Protein 2MJK (pdb70)

Radius of gyration: 8.56 Å; Cα contacts (8 Å, |Δi|>4): 87; chains: 1; bounding box: 22×22×17 Å

Foldseek 3Di:
DEAQAADPQKADDCDEDPQFDQHHYPNYDRGITGGVPDDDD

Solvent-accessible surface area: 3118 Å² total; per-residue (Å²): 95,96,8,155,153,29,26,205,112,14,130,44,38,90,80,4,69,184,87,19,49,83,0,51,3,151,55,38,187,80,74,0,1,0,58,62,84,44,160,90,210

Organism: Gallus gallus (NCBI:txid9031)

Secondary structure (DSSP, 8-state):
-EESS--TTSEEESS--TTSEEEEETTSSSEEEE-TTS---

InterPro domains:
  IPR012573 Meleagrin/Cygnin [PF08189] (4-40)

Nearest PDB structures (foldseek):
  2mjk-assembly1_A  TM=9.715E-01  e=3.998E-07  Gallus gallus
  7t9r-assembly1_A  TM=6.074E-01  e=3.167E+00  Crocodylus porosus
  5ki9-assembly1_A-2  TM=6.358E-01  e=8.924E+00  Homo sapiens
  2mjk-assembly1_A  TM=9.683E-01  e=4.376E-07  Gallus gallus
  2mjk-assembly1_A  TM=9.612E-01  e=7.553E-08  Gallus gallus

Structure (mmCIF, N/CA/C/O backbone):
data_2MJK
#
_entry.id   2MJK
#
loop_
_atom_site.group_PDB
_atom_site.id
_atom_site.type_symbol
_atom_site.label_atom_id
_atom_site.label_alt_id
_atom_site.label_comp_id
_atom_site.label_asym_id
_atom_site.label_entity_id
_atom_site.label_seq_id
_atom_site.pdbx_PDB_ins_code
_atom_site.Cartn_x
_atom_site.Cartn_y
_atom_site.Cartn_z
_atom_site.occupancy
_atom_site.B_iso_or_equiv
_atom_site.auth_seq_id
_atom_site.auth_comp_id
_atom_site.auth_asym_id
_atom_site.auth_atom_id
_atom_site.pdbx_PDB_model_num
ATOM 1 N N . LEU A 1 1 ? 3.350 1.740 9.192 1.00 0.00 1 LEU A N 1
ATOM 2 C CA . LEU A 1 1 ? 3.272 1.316 7.776 1.00 0.00 1 LEU A CA 1
ATOM 3 C C . LEU A 1 1 ? 2.646 2.426 6.928 1.00 0.00 1 LEU A C 1
ATOM 4 O O . LEU A 1 1 ? 1.754 2.183 6.109 1.00 0.00 1 LEU A O 1
ATOM 22 N N . VAL A 1 2 ? 3.111 3.651 7.145 1.00 0.00 2 VAL A N 1
ATOM 23 C CA . VAL A 1 2 ? 2.602 4.809 6.426 1.00 0.00 2 VAL A CA 1
ATOM 24 C C . VAL A 1 2 ? 3.446 5.125 5.195 1.00 0.00 2 VAL A C 1
ATOM 25 O O . VAL A 1 2 ? 4.678 5.118 5.250 1.00 0.00 2 VAL A O 1
ATOM 38 N N . LEU A 1 3 ? 2.767 5.414 4.096 1.00 0.00 3 LEU A N 1
ATOM 39 C CA . LEU A 1 3 ? 3.403 5.757 2.839 1.00 0.00 3 LEU A CA 1
ATOM 40 C C . LEU A 1 3 ? 3.042 7.182 2.452 1.00 0.00 3 LEU A C 1
ATOM 41 O O . LEU A 1 3 ? 1.894 7.593 2.604 1.00 0.00 3 LEU A O 1
ATOM 57 N N . LYS A 1 4 ? 3.999 7.924 1.927 1.00 0.00 4 LYS A N 1
ATOM 58 C CA . LYS A 1 4 ? 3.737 9.290 1.497 1.00 0.00 4 LYS A CA 1
ATOM 59 C C . LYS A 1 4 ? 2.644 9.278 0.438 1.00 0.00 4 LYS A C 1
ATOM 60 O O . LYS A 1 4 ? 1.809 10.183 0.358 1.00 0.00 4 LYS A O 1
ATOM 79 N N . TYR A 1 5 ? 2.679 8.236 -0.378 1.00 0.00 5 TYR A N 1
ATOM 80 C CA . TYR A 1 5 ? 1.735 8.051 -1.468 1.00 0.00 5 TYR A CA 1
ATOM 81 C C . TYR A 1 5 ? 1.741 6.591 -1.911 1.00 0.00 5 TYR A C 1
ATOM 82 O O . TYR A 1 5 ? 2.726 5.880 -1.704 1.00 0.00 5 TYR A O 1
ATOM 100 N N . CYS A 1 6 ? 0.646 6.145 -2.504 1.00 0.00 6 CYS A N 1
ATOM 101 C CA . CYS A 1 6 ? 0.529 4.767 -2.959 1.00 0.00 6 CYS A CA 1
ATOM 102 C C . CYS A 1 6 ? 1.408 4.543 -4.192 1.00 0.00 6 CYS A C 1
ATOM 103 O O . CYS A 1 6 ? 1.270 5.245 -5.198 1.00 0.00 6 CYS A O 1
ATOM 110 N N . PRO A 1 7 ? 2.337 3.572 -4.133 1.00 0.00 7 PRO A N 1
ATOM 111 C CA . PRO A 1 7 ? 3.241 3.274 -5.248 1.00 0.00 7 PRO A CA 1
ATOM 112 C C . PRO A 1 7 ? 2.481 2.884 -6.512 1.00 0.00 7 PRO A C 1
ATOM 113 O O . PRO A 1 7 ? 1.528 2.105 -6.457 1.00 0.00 7 PRO A O 1
ATOM 124 N N . LYS A 1 8 ? 2.904 3.435 -7.642 1.00 0.00 8 LYS A N 1
ATOM 125 C CA . LYS A 1 8 ? 2.262 3.162 -8.923 1.00 0.00 8 LYS A CA 1
ATOM 126 C C . LYS A 1 8 ? 2.075 1.666 -9.158 1.00 0.00 8 LYS A C 1
ATOM 127 O O . LYS A 1 8 ? 1.115 1.249 -9.805 1.00 0.00 8 LYS A O 1
ATOM 146 N N . ILE A 1 9 ? 2.997 0.862 -8.647 1.00 0.00 9 ILE A N 1
ATOM 147 C CA . ILE A 1 9 ? 2.922 -0.584 -8.826 1.00 0.00 9 ILE A CA 1
ATOM 148 C C . ILE A 1 9 ? 1.632 -1.142 -8.237 1.00 0.00 9 ILE A C 1
ATOM 149 O O . ILE A 1 9 ? 1.044 -2.075 -8.783 1.00 0.00 9 ILE A O 1
ATOM 165 N N . GLY A 1 10 ? 1.198 -0.572 -7.123 1.00 0.00 10 GLY A N 1
ATOM 166 C CA . GLY A 1 10 ? -0.016 -1.034 -6.485 1.00 0.00 10 GLY A CA 1
ATOM 167 C C . GLY A 1 10 ? -1.228 -0.207 -6.858 1.00 0.00 10 GLY A C 1
ATOM 168 O O . GLY A 1 10 ? -1.247 0.464 -7.894 1.00 0.00 10 GLY A O 1
ATOM 172 N N . TYR A 1 11 ? -2.226 -0.241 -5.995 1.00 0.00 11 TYR A N 1
ATOM 173 C CA . TYR A 1 11 ? -3.456 0.515 -6.177 1.00 0.00 11 TYR A CA 1
ATOM 174 C C . TYR A 1 11 ? -4.087 0.749 -4.815 1.00 0.00 11 TYR A C 1
ATOM 175 O O . TYR A 1 11 ? -3.943 -0.080 -3.925 1.00 0.00 11 TYR A O 1
ATOM 193 N N . CYS A 1 12 ? -4.745 1.880 -4.637 1.00 0.00 12 CYS A N 1
ATOM 194 C CA . CYS A 1 12 ? -5.342 2.213 -3.350 1.00 0.00 12 CYS A CA 1
ATOM 195 C C . CYS A 1 12 ? -6.804 1.781 -3.283 1.00 0.00 12 CYS A C 1
ATOM 196 O O . CYS A 1 12 ? -7.575 1.988 -4.224 1.00 0.00 12 CYS A O 1
ATOM 203 N N . SER A 1 13 ? -7.173 1.158 -2.168 1.00 0.00 13 SER A N 1
ATOM 204 C CA . SER A 1 13 ? -8.527 0.668 -1.955 1.00 0.00 13 SER A CA 1
ATOM 205 C C . SER A 1 13 ? -8.856 0.644 -0.459 1.00 0.00 13 SER A C 1
ATOM 206 O O . SER A 1 13 ? -7.956 0.673 0.382 1.00 0.00 13 SER A O 1
ATOM 214 N N . ASN A 1 14 ? -10.143 0.607 -0.137 1.00 0.00 14 ASN A N 1
ATOM 215 C CA . ASN A 1 14 ? -10.597 0.594 1.251 1.00 0.00 14 ASN A CA 1
ATOM 216 C C . ASN A 1 14 ? -9.965 -0.555 2.027 1.00 0.00 14 ASN A C 1
ATOM 217 O O . ASN A 1 14 ? -9.704 -0.434 3.224 1.00 0.00 14 ASN A O 1
ATOM 228 N N . THR A 1 15 ? -9.706 -1.659 1.348 1.00 0.00 15 THR A N 1
ATOM 229 C CA . THR A 1 15 ? -9.090 -2.813 1.981 1.00 0.00 15 THR A CA 1
ATOM 230 C C . THR A 1 15 ? -8.265 -3.594 0.962 1.00 0.00 15 THR A C 1
ATOM 231 O O . THR A 1 15 ? -8.622 -3.665 -0.217 1.00 0.00 15 THR A O 1
ATOM 242 N N . CYS A 1 16 ? -7.147 -4.147 1.410 1.00 0.00 16 CYS A N 1
ATOM 243 C CA . CYS A 1 16 ? -6.253 -4.893 0.534 1.00 0.00 16 CYS A CA 1
ATOM 244 C C . CYS A 1 16 ? -6.246 -6.376 0.874 1.00 0.00 16 CYS A C 1
ATOM 245 O O . CYS A 1 16 ? -6.337 -6.757 2.041 1.00 0.00 16 CYS A O 1
ATOM 252 N N . SER A 1 17 ? -6.139 -7.209 -0.150 1.00 0.00 17 SER A N 1
ATOM 253 C CA . SER A 1 17 ? -6.117 -8.649 0.034 1.00 0.00 17 SER A CA 1
ATOM 254 C C . SER A 1 17 ? -4.955 -9.036 0.948 1.00 0.00 17 SER A C 1
ATOM 255 O O . SER A 1 17 ? -3.907 -8.394 0.932 1.00 0.00 17 SER A O 1
ATOM 263 N N . LYS A 1 18 ? -5.154 -10.068 1.754 1.00 0.00 18 LYS A N 1
ATOM 264 C CA . LYS A 1 18 ? -4.137 -10.531 2.694 1.00 0.00 18 LYS A CA 1
ATOM 265 C C . LYS A 1 18 ? -2.750 -10.562 2.055 1.00 0.00 18 LYS A C 1
ATOM 266 O O . LYS A 1 18 ? -1.772 -10.106 2.652 1.00 0.00 18 LYS A O 1
ATOM 285 N N . THR A 1 19 ? -2.661 -11.095 0.847 1.00 0.00 19 THR A N 1
ATOM 286 C CA . THR A 1 19 ? -1.384 -11.169 0.152 1.00 0.00 19 THR A CA 1
ATOM 287 C C . THR A 1 19 ? -0.795 -9.773 -0.001 1.00 0.00 19 THR A C 1
ATOM 288 O O . THR A 1 19 ? 0.418 -9.578 0.090 1.00 0.00 19 THR A O 1
ATOM 299 N N . GLN A 1 20 ? -1.670 -8.807 -0.226 1.00 0.00 20 GLN A N 1
ATOM 300 C CA .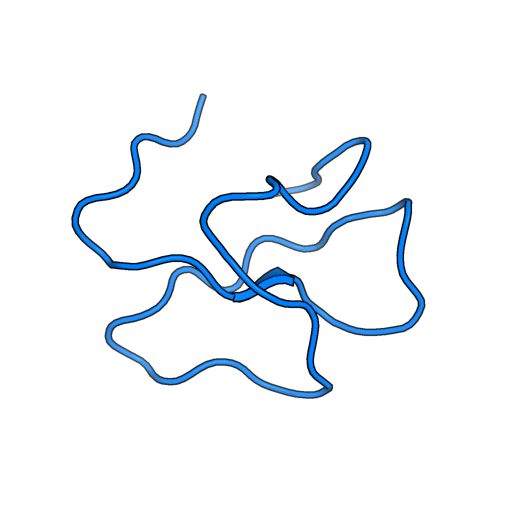 GLN A 1 20 ? -1.265 -7.423 -0.389 1.00 0.00 20 GLN A CA 1
ATOM 301 C C . GLN A 1 20 ? -0.951 -6.785 0.955 1.00 0.00 20 GLN A C 1
ATOM 302 O O . GLN A 1 20 ? -1.672 -6.986 1.938 1.00 0.00 20 GLN A O 1
ATOM 316 N N . ILE A 1 21 ? 0.104 -5.993 0.989 1.00 0.00 21 ILE A N 1
ATOM 317 C CA . ILE A 1 21 ? 0.481 -5.295 2.203 1.00 0.00 21 ILE A CA 1
ATOM 318 C C . ILE A 1 21 ? -0.455 -4.110 2.398 1.00 0.00 21 ILE A C 1
ATOM 319 O O . ILE A 1 21 ? -0.631 -3.305 1.485 1.00 0.00 21 ILE A O 1
ATOM 335 N N . TRP A 1 22 ? -1.058 -4.011 3.574 1.00 0.00 22 TRP A N 1
ATOM 336 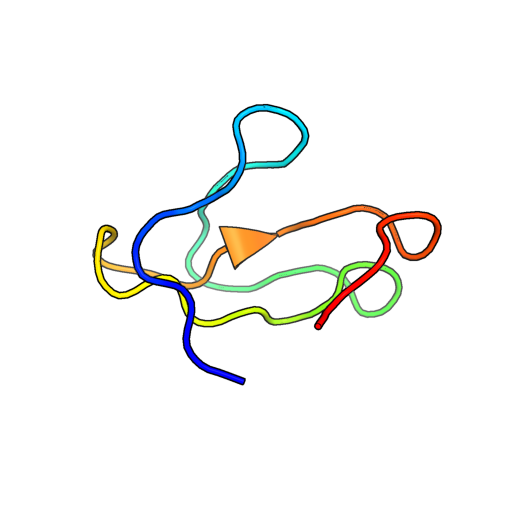C CA . TRP A 1 22 ? -1.979 -2.920 3.873 1.00 0.00 22 TRP A CA 1
ATOM 337 C C . TRP A 1 22 ? -1.215 -1.629 4.119 1.00 0.00 22 TRP A C 1
ATOM 338 O O . TRP A 1 22 ? -1.342 -1.002 5.173 1.00 0.00 22 TRP A O 1
ATOM 359 N N . ALA A 1 23 ? -0.421 -1.236 3.142 1.00 0.00 23 ALA A N 1
ATOM 360 C CA . ALA A 1 23 ? 0.363 -0.026 3.244 1.00 0.00 23 ALA A CA 1
ATOM 361 C C . ALA A 1 23 ? -0.542 1.194 3.264 1.00 0.00 23 ALA A C 1
ATOM 362 O O . ALA A 1 23 ? -1.140 1.553 2.251 1.00 0.00 23 ALA A O 1
ATOM 369 N N . THR A 1 24 ? -0.642 1.845 4.410 1.00 0.00 24 THR A N 1
ATOM 370 C CA . THR A 1 24 ? -1.470 3.027 4.507 1.00 0.00 24 THR A CA 1
ATOM 371 C C . THR A 1 24 ? -0.769 4.181 3.810 1.00 0.00 24 THR A C 1
ATOM 372 O O . THR A 1 24 ? 0.222 4.706 4.312 1.00 0.00 24 THR A O 1
ATOM 383 N N . SER A 1 25 ? -1.273 4.565 2.649 1.00 0.00 25 SER A N 1
ATOM 384 C CA . SER A 1 25 ? -0.678 5.646 1.888 1.00 0.00 25 SER A CA 1
ATOM 385 C C . SER A 1 25 ? -1.368 6.968 2.201 1.00 0.00 25 SER A C 1
ATOM 386 O O . SER A 1 25 ? -2.523 7.181 1.821 1.00 0.00 25 SER A O 1
ATOM 394 N N . HIS A 1 26 ? -0.660 7.849 2.887 1.00 0.00 26 HIS A N 1
ATOM 395 C CA . HIS A 1 26 ? -1.197 9.151 3.246 1.00 0.00 26 HIS A CA 1
ATOM 396 C C . HIS A 1 26 ? -1.757 9.839 2.008 1.00 0.00 26 HIS A C 1
ATOM 397 O O . HIS A 1 26 ? -2.814 10.469 2.053 1.00 0.00 26 HIS A O 1
ATOM 412 N N . GLY A 1 27 ? -1.038 9.705 0.901 1.00 0.00 27 GLY A N 1
ATOM 413 C CA . GLY A 1 27 ? -1.463 10.314 -0.344 1.00 0.00 27 GLY A CA 1
ATOM 414 C C . GLY A 1 27 ? -2.711 9.674 -0.923 1.00 0.00 27 GLY A C 1
ATOM 415 O O . GLY A 1 27 ? -2.952 9.751 -2.132 1.00 0.00 27 GLY A O 1
ATOM 419 N N . CYS A 1 28 ? -3.519 9.058 -0.073 1.00 0.00 28 CYS A N 1
ATOM 420 C CA . CYS A 1 28 ? -4.749 8.434 -0.524 1.00 0.00 28 CYS A CA 1
ATOM 421 C C . CYS A 1 28 ? -5.767 8.350 0.598 1.00 0.00 28 CYS A C 1
ATOM 422 O O . CYS A 1 28 ? -5.416 8.279 1.779 1.00 0.00 28 CYS A O 1
ATOM 429 N N . LYS A 1 29 ? -7.028 8.366 0.205 1.00 0.00 29 LYS A N 1
ATOM 430 C CA . LYS A 1 29 ? -8.142 8.295 1.132 1.00 0.00 29 LYS A CA 1
ATOM 431 C C . LYS A 1 29 ? -8.171 6.953 1.866 1.00 0.00 29 LYS A C 1
ATOM 432 O O . LYS A 1 29 ? -8.333 6.906 3.087 1.00 0.00 29 LYS A O 1
ATOM 451 N N . MET A 1 30 ? -8.026 5.867 1.111 1.00 0.00 30 MET A N 1
ATOM 452 C CA . MET A 1 30 ? -8.049 4.520 1.681 1.00 0.00 30 MET A CA 1
ATOM 453 C C . MET A 1 30 ? -6.635 3.948 1.809 1.00 0.00 30 MET A C 1
ATOM 454 O O . MET A 1 30 ? -5.661 4.700 1.841 1.00 0.00 30 MET A O 1
ATOM 468 N N . TYR A 1 31 ? -6.527 2.621 1.882 1.00 0.00 31 TYR A N 1
ATOM 469 C CA . TYR A 1 31 ? -5.234 1.956 2.009 1.00 0.00 31 TYR A CA 1
ATOM 470 C C . TYR A 1 31 ? -4.604 1.731 0.643 1.00 0.00 31 TYR A C 1
ATOM 471 O O . TYR A 1 31 ? -5.295 1.720 -0.375 1.00 0.00 31 TYR A O 1
ATOM 489 N N . CYS A 1 32 ? -3.300 1.509 0.635 1.00 0.00 32 CYS A N 1
ATOM 490 C CA . CYS A 1 32 ? -2.580 1.230 -0.593 1.00 0.00 32 CYS A CA 1
ATOM 491 C C . CYS A 1 32 ? -2.318 -0.263 -0.668 1.00 0.00 32 CYS A C 1
ATOM 492 O O . CYS A 1 32 ? -1.798 -0.859 0.277 1.00 0.00 32 CYS A O 1
ATOM 499 N N . CYS A 1 33 ? -2.695 -0.864 -1.777 1.00 0.00 33 CYS A N 1
ATOM 500 C CA . CYS A 1 33 ? -2.520 -2.289 -1.967 1.00 0.00 33 CYS A CA 1
ATOM 501 C C . CYS A 1 33 ? -1.330 -2.549 -2.869 1.00 0.00 33 CYS A C 1
ATOM 502 O O . CYS A 1 33 ? -1.207 -1.954 -3.943 1.00 0.00 33 CYS A O 1
ATOM 509 N N . LEU A 1 34 ? -0.459 -3.437 -2.426 1.00 0.00 34 LEU A N 1
ATOM 510 C CA . LEU A 1 34 ? 0.735 -3.779 -3.171 1.00 0.00 34 LEU A CA 1
ATOM 511 C C . LEU A 1 34 ? 1.003 -5.271 -3.062 1.00 0.00 34 LEU A C 1
ATOM 512 O O . LEU A 1 34 ? 0.776 -5.867 -2.008 1.00 0.00 34 LEU A O 1
ATOM 528 N N . PRO A 1 35 ? 1.488 -5.895 -4.145 1.00 0.00 35 PRO A N 1
ATOM 529 C CA . PRO A 1 35 ? 1.786 -7.324 -4.153 1.00 0.00 35 PRO A CA 1
ATOM 530 C C . PRO A 1 35 ? 2.753 -7.687 -3.036 1.00 0.00 35 PRO A C 1
ATOM 531 O O . PRO A 1 35 ? 3.648 -6.910 -2.712 1.00 0.00 35 PRO A O 1
ATOM 542 N N . ALA A 1 36 ? 2.581 -8.863 -2.456 1.00 0.00 36 ALA A N 1
ATOM 543 C CA . ALA A 1 36 ? 3.455 -9.314 -1.384 1.00 0.00 36 ALA A CA 1
ATOM 544 C C . ALA A 1 36 ? 4.913 -9.192 -1.813 1.00 0.00 36 ALA A C 1
ATOM 545 O O . ALA A 1 36 ? 5.811 -9.033 -0.986 1.00 0.00 36 ALA A O 1
ATOM 552 N N . SER A 1 37 ? 5.130 -9.277 -3.116 1.00 0.00 37 SER A N 1
ATOM 553 C CA . SER A 1 37 ? 6.458 -9.185 -3.701 1.00 0.00 37 SER A CA 1
ATOM 554 C C . SER A 1 37 ? 7.068 -7.801 -3.466 1.00 0.00 37 SER A C 1
ATOM 555 O O . SER A 1 37 ? 8.291 -7.654 -3.387 1.00 0.00 37 SER A O 1
ATOM 563 N N . TRP A 1 38 ? 6.204 -6.799 -3.366 1.00 0.00 38 TRP A N 1
ATOM 564 C CA . TRP A 1 38 ? 6.626 -5.419 -3.148 1.00 0.00 38 TRP A CA 1
ATOM 565 C C . TRP A 1 38 ? 7.520 -5.305 -1.922 1.00 0.00 38 TRP A C 1
ATOM 566 O O . TRP A 1 38 ? 7.279 -5.949 -0.899 1.00 0.00 38 TRP A O 1
ATOM 587 N N . LYS A 1 39 ? 8.538 -4.469 -2.025 1.00 0.00 39 LYS A N 1
ATOM 588 C CA . LYS A 1 39 ? 9.455 -4.247 -0.921 1.00 0.00 39 LYS A CA 1
ATOM 589 C C . LYS A 1 39 ? 9.053 -2.989 -0.170 1.00 0.00 39 LYS A C 1
ATOM 590 O O . LYS A 1 39 ? 8.875 -1.926 -0.770 1.00 0.00 39 LYS A O 1
ATOM 609 N N . TRP A 1 40 ? 8.895 -3.118 1.137 1.00 0.00 40 TRP A N 1
ATOM 610 C CA . TRP A 1 40 ? 8.497 -2.002 1.968 1.00 0.00 40 TRP A CA 1
ATOM 611 C C . TRP A 1 40 ? 9.662 -1.021 2.141 1.00 0.00 40 TRP A C 1
ATOM 612 O O . TRP A 1 40 ? 10.324 -0.651 1.168 1.00 0.00 40 TRP A O 1
ATOM 633 N N . LYS A 1 41 ? 9.917 -0.612 3.375 1.00 0.00 41 LYS A N 1
ATOM 634 C CA . LYS A 1 41 ? 11.004 0.315 3.672 1.00 0.00 41 LYS A CA 1
ATOM 635 C C . LYS A 1 41 ? 12.330 -0.430 3.766 1.00 0.00 41 LYS A C 1
ATOM 636 O O . LYS A 1 41 ? 12.334 -1.661 3.553 1.00 0.00 41 LYS A O 1
ATOM 656 N N . LEU A 1 1 ? 4.170 1.259 8.854 1.00 0.00 1 LEU A N 2
ATOM 657 C CA . LEU A 1 1 ? 3.739 0.802 7.511 1.00 0.00 1 LEU A CA 2
ATOM 658 C C . LEU A 1 1 ? 2.931 1.889 6.802 1.00 0.00 1 LEU A C 2
ATOM 659 O O . LEU A 1 1 ? 1.809 1.649 6.344 1.00 0.00 1 LEU A O 2
ATOM 677 N N . VAL A 1 2 ? 3.502 3.084 6.707 1.00 0.00 2 VAL A N 2
ATOM 678 C CA . VAL A 1 2 ? 2.833 4.195 6.051 1.00 0.00 2 VAL A CA 2
ATOM 679 C C . VAL A 1 2 ? 3.678 4.735 4.904 1.00 0.00 2 VAL A C 2
ATOM 680 O O . VAL A 1 2 ? 4.865 5.010 5.068 1.00 0.00 2 VAL A O 2
ATOM 693 N N . LEU A 1 3 ? 3.054 4.875 3.750 1.00 0.00 3 LEU A N 2
ATOM 694 C CA . LEU A 1 3 ? 3.710 5.376 2.553 1.00 0.00 3 LEU A CA 2
ATOM 695 C C . LEU A 1 3 ? 3.490 6.870 2.403 1.00 0.00 3 LEU A C 2
ATOM 696 O O . LEU A 1 3 ? 2.558 7.426 2.983 1.00 0.00 3 LEU A O 2
ATOM 712 N N . LYS A 1 4 ? 4.320 7.509 1.595 1.00 0.00 4 LYS A N 2
ATOM 713 C CA . LYS A 1 4 ? 4.176 8.934 1.332 1.00 0.00 4 LYS A CA 2
ATOM 714 C C . LYS A 1 4 ? 3.023 9.129 0.357 1.00 0.00 4 LYS A C 2
ATOM 715 O O . LYS A 1 4 ? 2.283 10.110 0.419 1.00 0.00 4 LYS A O 2
ATOM 734 N N . TYR A 1 5 ? 2.888 8.160 -0.535 1.00 0.00 5 TYR A N 2
ATOM 735 C CA . TYR A 1 5 ? 1.847 8.154 -1.551 1.00 0.00 5 TYR A CA 2
ATOM 736 C C . TYR A 1 5 ? 1.627 6.728 -2.033 1.00 0.00 5 TYR A C 2
ATOM 737 O O . TYR A 1 5 ? 2.537 5.900 -1.964 1.00 0.00 5 TYR A O 2
ATOM 755 N N . CYS A 1 6 ? 0.428 6.434 -2.494 1.00 0.00 6 CYS A N 2
ATOM 756 C CA . CYS A 1 6 ? 0.106 5.094 -2.963 1.00 0.00 6 CYS A CA 2
ATOM 757 C C . CYS A 1 6 ? 0.766 4.826 -4.317 1.00 0.00 6 CYS A C 2
ATOM 758 O O . CYS A 1 6 ? 0.471 5.505 -5.302 1.00 0.00 6 CYS A O 2
ATOM 765 N N . PRO A 1 7 ? 1.669 3.834 -4.391 1.00 0.00 7 PRO A N 2
ATOM 766 C CA . PRO A 1 7 ? 2.360 3.486 -5.634 1.00 0.00 7 PRO A CA 2
ATOM 767 C C . PRO A 1 7 ? 1.407 2.874 -6.658 1.00 0.00 7 PRO A C 2
ATOM 768 O O . PRO A 1 7 ? 0.587 2.012 -6.324 1.00 0.00 7 PRO A O 2
ATOM 779 N N . LYS A 1 8 ? 1.512 3.329 -7.897 1.00 0.00 8 LYS A N 2
ATOM 780 C CA . LYS A 1 8 ? 0.657 2.842 -8.972 1.00 0.00 8 LYS A CA 2
ATOM 781 C C . LYS A 1 8 ? 0.781 1.330 -9.141 1.00 0.00 8 LYS A C 2
ATOM 782 O O . LYS A 1 8 ? -0.119 0.681 -9.672 1.00 0.00 8 LYS A O 2
ATOM 801 N N . ILE A 1 9 ? 1.901 0.773 -8.695 1.00 0.00 9 ILE A N 2
ATOM 802 C CA . ILE A 1 9 ? 2.124 -0.664 -8.811 1.00 0.00 9 ILE A CA 2
ATOM 803 C C . ILE A 1 9 ? 1.046 -1.429 -8.056 1.00 0.00 9 ILE A C 2
ATOM 804 O O . ILE A 1 9 ? 0.660 -2.534 -8.446 1.00 0.00 9 ILE A O 2
ATOM 820 N N . GLY A 1 10 ? 0.562 -0.832 -6.976 1.00 0.00 10 GLY A N 2
ATOM 821 C CA . GLY A 1 10 ? -0.466 -1.464 -6.178 1.00 0.00 10 GLY A CA 2
ATOM 822 C C . GLY A 1 10 ? -1.865 -1.009 -6.547 1.00 0.00 10 GLY A C 2
ATOM 823 O O . GLY A 1 10 ? -2.148 -0.710 -7.712 1.00 0.00 10 GLY A O 2
ATOM 827 N N . TYR A 1 11 ? -2.728 -0.953 -5.543 1.00 0.00 11 TYR A N 2
ATOM 828 C CA . TYR A 1 11 ? -4.112 -0.532 -5.702 1.00 0.00 11 TYR A CA 2
ATOM 829 C C . TYR A 1 11 ? -4.608 0.022 -4.375 1.00 0.00 11 TYR A C 2
ATOM 830 O O . TYR A 1 11 ? -4.421 -0.612 -3.341 1.00 0.00 11 TYR A O 2
ATOM 848 N N . CYS A 1 12 ? -5.236 1.183 -4.393 1.00 0.00 12 CYS A N 2
ATOM 849 C CA . CYS A 1 12 ? -5.743 1.780 -3.160 1.00 0.00 12 CYS A CA 2
ATOM 850 C C . CYS A 1 12 ? -7.223 1.449 -2.984 1.00 0.00 12 CYS A C 2
ATOM 851 O O . CYS A 1 12 ? -8.030 1.686 -3.889 1.00 0.00 12 CYS A O 2
ATOM 858 N N . SER A 1 13 ? -7.581 0.895 -1.832 1.00 0.00 13 SER A N 2
ATOM 859 C CA . SER A 1 13 ? -8.965 0.526 -1.560 1.00 0.00 13 SER A CA 2
ATOM 860 C C . SER A 1 13 ? -9.275 0.554 -0.063 1.00 0.00 13 SER A C 2
ATOM 861 O O . SER A 1 13 ? -8.368 0.598 0.771 1.00 0.00 13 SER A O 2
ATOM 869 N N . ASN A 1 14 ? -10.565 0.539 0.263 1.00 0.00 14 ASN A N 2
ATOM 870 C CA . ASN A 1 14 ? -11.031 0.571 1.651 1.00 0.00 14 ASN A CA 2
ATOM 871 C C . ASN A 1 14 ? -10.349 -0.512 2.474 1.00 0.00 14 ASN A C 2
ATOM 872 O O . ASN A 1 14 ? -10.122 -0.347 3.673 1.00 0.00 14 ASN A O 2
ATOM 883 N N . THR A 1 15 ? -10.036 -1.616 1.826 1.00 0.00 15 THR A N 2
ATOM 884 C CA . THR A 1 15 ? -9.389 -2.738 2.479 1.00 0.00 15 THR A CA 2
ATOM 885 C C . THR A 1 15 ? -8.470 -3.444 1.495 1.00 0.00 15 THR A C 2
ATOM 886 O O . THR A 1 15 ? -8.721 -3.421 0.291 1.00 0.00 15 THR A O 2
ATOM 897 N N . CYS A 1 16 ? -7.398 -4.039 1.995 1.00 0.00 16 CYS A N 2
ATOM 898 C CA . CYS A 1 16 ? -6.436 -4.712 1.138 1.00 0.00 16 CYS A CA 2
ATOM 899 C C . CYS A 1 16 ? -6.460 -6.223 1.319 1.00 0.00 16 CYS A C 2
ATOM 900 O O . CYS A 1 16 ? -6.635 -6.733 2.427 1.00 0.00 16 CYS A O 2
ATOM 907 N N . SER A 1 17 ? -6.276 -6.929 0.213 1.00 0.00 17 SER A N 2
ATOM 908 C CA . SER A 1 17 ? -6.254 -8.378 0.220 1.00 0.00 17 SER A CA 2
ATOM 909 C C . SER A 1 17 ? -5.102 -8.869 1.084 1.00 0.00 17 SER A C 2
ATOM 910 O O . SER A 1 17 ? -4.045 -8.241 1.126 1.00 0.00 17 SER A O 2
ATOM 918 N N . LYS A 1 18 ? -5.304 -9.981 1.768 1.00 0.00 18 LYS A N 2
ATOM 919 C CA . LYS A 1 18 ? -4.272 -10.544 2.627 1.00 0.00 18 LYS A CA 2
ATOM 920 C C . LYS A 1 18 ? -2.934 -10.577 1.907 1.00 0.00 18 LYS A C 2
ATOM 921 O O . LYS A 1 18 ? -1.886 -10.328 2.503 1.00 0.00 18 LYS A O 2
ATOM 940 N N . THR A 1 19 ? -2.974 -10.877 0.623 1.00 0.00 19 THR A N 2
ATOM 941 C CA . THR A 1 19 ? -1.768 -10.935 -0.178 1.00 0.00 19 THR A CA 2
ATOM 942 C C . THR A 1 19 ? -1.107 -9.560 -0.279 1.00 0.00 19 THR A C 2
ATOM 943 O O . THR A 1 19 ? 0.121 -9.447 -0.277 1.00 0.00 19 THR A O 2
ATOM 954 N N . GLN A 1 20 ? -1.924 -8.521 -0.374 1.00 0.00 20 GLN A N 2
ATOM 955 C CA . GLN A 1 20 ? -1.422 -7.157 -0.487 1.00 0.00 20 GLN A CA 2
ATOM 956 C C . GLN A 1 20 ? -1.186 -6.520 0.877 1.00 0.00 20 GLN A C 2
ATOM 957 O O . GLN A 1 20 ? -1.995 -6.659 1.793 1.00 0.00 20 GLN A O 2
ATOM 971 N N . ILE A 1 21 ? -0.080 -5.803 0.993 1.00 0.00 21 ILE A N 2
ATOM 972 C CA . ILE A 1 21 ? 0.266 -5.115 2.227 1.00 0.00 21 ILE A CA 2
ATOM 973 C C . ILE A 1 21 ? -0.697 -3.959 2.470 1.00 0.00 21 ILE A C 2
ATOM 974 O O . ILE A 1 21 ? -0.938 -3.157 1.570 1.00 0.00 21 ILE A O 2
ATOM 990 N N . TRP A 1 22 ? -1.226 -3.864 3.683 1.00 0.00 22 TRP A N 2
ATOM 991 C CA . TRP A 1 22 ? -2.140 -2.783 4.038 1.00 0.00 22 TRP A CA 2
ATOM 992 C C . TRP A 1 22 ? -1.357 -1.501 4.286 1.00 0.00 22 TRP A C 2
ATOM 993 O O . TRP A 1 22 ? -1.497 -0.854 5.329 1.00 0.00 22 TRP A O 2
ATOM 1014 N N . ALA A 1 23 ? -0.525 -1.143 3.325 1.00 0.00 23 ALA A N 2
ATOM 1015 C CA . ALA A 1 23 ? 0.290 0.049 3.430 1.00 0.00 23 ALA A CA 2
ATOM 1016 C C . ALA A 1 23 ? -0.576 1.300 3.388 1.00 0.00 23 ALA A C 2
ATOM 1017 O O . ALA A 1 23 ? -1.280 1.554 2.411 1.00 0.00 23 ALA A O 2
ATOM 1024 N N . THR A 1 24 ? -0.518 2.089 4.445 1.00 0.00 24 THR A N 2
ATOM 1025 C CA . THR A 1 24 ? -1.291 3.312 4.500 1.00 0.00 24 THR A CA 2
ATOM 1026 C C . THR A 1 24 ? -0.531 4.427 3.793 1.00 0.00 24 THR A C 2
ATOM 1027 O O . THR A 1 24 ? 0.483 4.910 4.294 1.00 0.00 24 THR A O 2
ATOM 1038 N N . SER A 1 25 ? -1.015 4.824 2.633 1.00 0.00 25 SER A N 2
ATOM 1039 C CA . SER A 1 25 ? -0.372 5.872 1.865 1.00 0.00 25 SER A CA 2
ATOM 1040 C C . SER A 1 25 ? -0.875 7.243 2.297 1.00 0.00 25 SER A C 2
ATOM 1041 O O . SER A 1 25 ? -2.081 7.480 2.360 1.00 0.00 25 SER A O 2
ATOM 1049 N N . HIS A 1 26 ? 0.054 8.138 2.584 1.00 0.00 26 HIS A N 2
ATOM 1050 C CA . HIS A 1 26 ? -0.277 9.491 3.005 1.00 0.00 26 HIS A CA 2
ATOM 1051 C C . HIS A 1 26 ? -0.737 10.322 1.811 1.00 0.00 26 HIS A C 2
ATOM 1052 O O . HIS A 1 26 ? -0.357 11.486 1.668 1.00 0.00 26 HIS A O 2
ATOM 1067 N N . GLY A 1 27 ? -1.555 9.724 0.955 1.00 0.00 27 GLY A N 2
ATOM 1068 C CA . GLY A 1 27 ? -2.041 10.434 -0.207 1.00 0.00 27 GLY A CA 2
ATOM 1069 C C . GLY A 1 27 ? -3.195 9.736 -0.894 1.00 0.00 27 GLY A C 2
ATOM 1070 O O . GLY A 1 27 ? -3.414 9.931 -2.092 1.00 0.00 27 GLY A O 2
ATOM 1074 N N . CYS A 1 28 ? -3.954 8.943 -0.147 1.00 0.00 28 CYS A N 2
ATOM 1075 C CA . CYS A 1 28 ? -5.106 8.251 -0.714 1.00 0.00 28 CYS A CA 2
ATOM 1076 C C . CYS A 1 28 ? -6.222 8.117 0.315 1.00 0.00 28 CYS A C 2
ATOM 1077 O O . CYS A 1 28 ? -5.973 7.971 1.513 1.00 0.00 28 CYS A O 2
ATOM 1084 N N . LYS A 1 29 ? -7.451 8.194 -0.173 1.00 0.00 29 LYS A N 2
ATOM 1085 C CA . LYS A 1 29 ? -8.642 8.110 0.662 1.00 0.00 29 LYS A CA 2
ATOM 1086 C C . LYS A 1 29 ? -8.661 6.859 1.539 1.00 0.00 29 LYS A C 2
ATOM 1087 O O . LYS A 1 29 ? -8.934 6.938 2.736 1.00 0.00 29 LYS A O 2
ATOM 1106 N N . MET A 1 30 ? -8.397 5.706 0.940 1.00 0.00 30 MET A N 2
ATOM 1107 C CA . MET A 1 30 ? -8.414 4.445 1.676 1.00 0.00 30 MET A CA 2
ATOM 1108 C C . MET A 1 30 ? -7.000 3.910 1.893 1.00 0.00 30 MET A C 2
ATOM 1109 O O . MET A 1 30 ? -6.049 4.686 1.974 1.00 0.00 30 MET A O 2
ATOM 1123 N N . TYR A 1 31 ? -6.865 2.589 1.983 1.00 0.00 31 TYR A N 2
ATOM 1124 C CA . TYR A 1 31 ? -5.570 1.956 2.184 1.00 0.00 31 TYR A CA 2
ATOM 1125 C C . TYR A 1 31 ? -4.884 1.725 0.851 1.00 0.00 31 TYR A C 2
ATOM 1126 O O . TYR A 1 31 ? -5.549 1.569 -0.174 1.00 0.00 31 TYR A O 2
ATOM 1144 N N . CYS A 1 32 ? -3.565 1.647 0.878 1.00 0.00 32 CYS A N 2
ATOM 1145 C CA . CYS A 1 32 ? -2.808 1.368 -0.323 1.00 0.00 32 CYS A CA 2
ATOM 1146 C C . CYS A 1 32 ? -2.407 -0.094 -0.291 1.00 0.00 32 CYS A C 2
ATOM 1147 O O . CYS A 1 32 ? -1.764 -0.553 0.654 1.00 0.00 32 CYS A O 2
ATOM 1154 N N . CYS A 1 33 ? -2.820 -0.825 -1.303 1.00 0.00 33 CYS A N 2
ATOM 1155 C CA . CYS A 1 33 ? -2.544 -2.243 -1.381 1.00 0.00 33 CYS A CA 2
ATOM 1156 C C . CYS A 1 33 ? -1.408 -2.499 -2.351 1.00 0.00 33 CYS A C 2
ATOM 1157 O O . CYS A 1 33 ? -1.394 -1.964 -3.458 1.00 0.00 33 CYS A O 2
ATOM 1164 N N . LEU A 1 34 ? -0.450 -3.302 -1.929 1.00 0.00 34 LEU A N 2
ATOM 1165 C CA . LEU A 1 34 ? 0.704 -3.612 -2.755 1.00 0.00 34 LEU A CA 2
ATOM 1166 C C . LEU A 1 34 ? 1.068 -5.082 -2.621 1.00 0.00 34 LEU A C 2
ATOM 1167 O O . LEU A 1 34 ? 0.957 -5.656 -1.537 1.00 0.00 34 LEU A O 2
ATOM 1183 N N . PRO A 1 35 ? 1.499 -5.711 -3.722 1.00 0.00 35 PRO A N 2
ATOM 1184 C CA . PRO A 1 35 ? 1.877 -7.122 -3.723 1.00 0.00 35 PRO A CA 2
ATOM 1185 C C . PRO A 1 35 ? 2.841 -7.444 -2.589 1.00 0.00 35 PRO A C 2
ATOM 1186 O O . PRO A 1 35 ? 3.738 -6.660 -2.293 1.00 0.00 35 PRO A O 2
ATOM 1197 N N . ALA A 1 36 ? 2.666 -8.597 -1.966 1.00 0.00 36 ALA A N 2
ATOM 1198 C CA . ALA A 1 36 ? 3.541 -9.010 -0.881 1.00 0.00 36 ALA A CA 2
ATOM 1199 C C . ALA A 1 36 ? 4.996 -8.888 -1.318 1.00 0.00 36 ALA A C 2
ATOM 1200 O O . ALA A 1 36 ? 5.879 -8.549 -0.524 1.00 0.00 36 ALA A O 2
ATOM 1207 N N . SER A 1 37 ? 5.228 -9.177 -2.592 1.00 0.00 37 SER A N 2
ATOM 1208 C CA . SER A 1 37 ? 6.560 -9.118 -3.175 1.00 0.00 37 SER A CA 2
ATOM 1209 C C . SER A 1 37 ? 7.089 -7.682 -3.185 1.00 0.00 37 SER A C 2
ATOM 1210 O O . SER A 1 37 ? 8.303 -7.455 -3.160 1.00 0.00 37 SER A O 2
ATOM 1218 N N . TRP A 1 38 ? 6.178 -6.717 -3.215 1.00 0.00 38 TRP A N 2
ATOM 1219 C CA . TRP A 1 38 ? 6.553 -5.307 -3.219 1.00 0.00 38 TRP A CA 2
ATOM 1220 C C . TRP A 1 38 ? 7.545 -5.025 -2.101 1.00 0.00 38 TRP A C 2
ATOM 1221 O O . TRP A 1 38 ? 7.335 -5.425 -0.951 1.00 0.00 38 TRP A O 2
ATOM 1242 N N . LYS A 1 39 ? 8.621 -4.344 -2.439 1.00 0.00 39 LYS A N 2
ATOM 1243 C CA . LYS A 1 39 ? 9.641 -4.010 -1.461 1.00 0.00 39 LYS A CA 2
ATOM 1244 C C . LYS A 1 39 ? 9.227 -2.803 -0.642 1.00 0.00 39 LYS A C 2
ATOM 1245 O O . LYS A 1 39 ? 9.087 -1.697 -1.168 1.00 0.00 39 LYS A O 2
ATOM 1264 N N . TRP A 1 40 ? 9.060 -3.020 0.648 1.00 0.00 40 TRP A N 2
ATOM 1265 C CA . TRP A 1 40 ? 8.695 -1.957 1.555 1.00 0.00 40 TRP A CA 2
ATOM 1266 C C . TRP A 1 40 ? 9.977 -1.321 2.086 1.00 0.00 40 TRP A C 2
ATOM 1267 O O . TRP A 1 40 ? 10.901 -1.057 1.310 1.00 0.00 40 TRP A O 2
ATOM 1288 N N . LYS A 1 41 ? 10.062 -1.098 3.387 1.00 0.00 41 LYS A N 2
ATOM 1289 C CA . LYS A 1 41 ? 11.262 -0.523 3.968 1.00 0.00 41 LYS A CA 2
ATOM 1290 C C . LYS A 1 41 ? 12.380 -1.557 3.941 1.00 0.00 41 LYS A C 2
ATOM 1291 O O . LYS A 1 41 ? 13.556 -1.170 3.798 1.00 0.00 41 LYS A O 2
ATOM 1311 N N . LEU A 1 1 ? 3.703 1.837 9.245 1.00 0.00 1 LEU A N 3
ATOM 1312 C CA . LEU A 1 1 ? 3.459 1.365 7.864 1.00 0.00 1 LEU A CA 3
ATOM 1313 C C . LEU A 1 1 ? 2.776 2.453 7.034 1.00 0.00 1 LEU A C 3
ATOM 1314 O O . LEU A 1 1 ? 1.748 2.212 6.394 1.00 0.00 1 LEU A O 3
ATOM 1332 N N . VAL A 1 2 ? 3.351 3.653 7.049 1.00 0.00 2 VAL A N 3
ATOM 1333 C CA . VAL A 1 2 ? 2.799 4.774 6.300 1.00 0.00 2 VAL A CA 3
ATOM 1334 C C . VAL A 1 2 ? 3.683 5.125 5.106 1.00 0.00 2 VAL A C 3
ATOM 1335 O O . VAL A 1 2 ? 4.879 5.383 5.258 1.00 0.00 2 VAL A O 3
ATOM 1348 N N . LEU A 1 3 ? 3.085 5.133 3.925 1.00 0.00 3 LEU A N 3
ATOM 1349 C CA . LEU A 1 3 ? 3.787 5.448 2.691 1.00 0.00 3 LEU A CA 3
ATOM 1350 C C . LEU A 1 3 ? 3.587 6.905 2.312 1.00 0.00 3 LEU A C 3
ATOM 1351 O O . LEU A 1 3 ? 2.474 7.422 2.396 1.00 0.00 3 LEU A O 3
ATOM 1367 N N . LYS A 1 4 ? 4.640 7.549 1.843 1.00 0.00 4 LYS A N 3
ATOM 1368 C CA . LYS A 1 4 ? 4.529 8.926 1.400 1.00 0.00 4 LYS A CA 3
ATOM 1369 C C . LYS A 1 4 ? 3.558 8.974 0.234 1.00 0.00 4 LYS A C 3
ATOM 1370 O O . LYS A 1 4 ? 2.819 9.940 0.044 1.00 0.00 4 LYS A O 3
ATOM 1389 N N . TYR A 1 5 ? 3.599 7.915 -0.559 1.00 0.00 5 TYR A N 3
ATOM 1390 C CA . TYR A 1 5 ? 2.768 7.796 -1.744 1.00 0.00 5 TYR A CA 3
ATOM 1391 C C . TYR A 1 5 ? 2.568 6.332 -2.121 1.00 0.00 5 TYR A C 3
ATOM 1392 O O . TYR A 1 5 ? 3.494 5.524 -2.030 1.00 0.00 5 TYR A O 3
ATOM 1410 N N . CYS A 1 6 ? 1.359 6.004 -2.539 1.00 0.00 6 CYS A N 3
ATOM 1411 C CA . CYS A 1 6 ? 1.020 4.647 -2.940 1.00 0.00 6 CYS A CA 3
ATOM 1412 C C . CYS A 1 6 ? 1.575 4.355 -4.331 1.00 0.00 6 CYS A C 3
ATOM 1413 O O . CYS A 1 6 ? 1.311 5.100 -5.279 1.00 0.00 6 CYS A O 3
ATOM 1420 N N . PRO A 1 7 ? 2.348 3.271 -4.486 1.00 0.00 7 PRO A N 3
ATOM 1421 C CA . PRO A 1 7 ? 2.920 2.899 -5.782 1.00 0.00 7 PRO A CA 3
ATOM 1422 C C . PRO A 1 7 ? 1.824 2.706 -6.828 1.00 0.00 7 PRO A C 3
ATOM 1423 O O . PRO A 1 7 ? 0.788 2.099 -6.548 1.00 0.00 7 PRO A O 3
ATOM 1434 N N . LYS A 1 8 ? 2.047 3.228 -8.027 1.00 0.00 8 LYS A N 3
ATOM 1435 C CA . LYS A 1 8 ? 1.070 3.119 -9.104 1.00 0.00 8 LYS A CA 3
ATOM 1436 C C . LYS A 1 8 ? 0.602 1.680 -9.275 1.00 0.00 8 LYS A C 3
ATOM 1437 O O . LYS A 1 8 ? -0.577 1.429 -9.537 1.00 0.00 8 LYS A O 3
ATOM 1456 N N . ILE A 1 9 ? 1.526 0.745 -9.126 1.00 0.00 9 ILE A N 3
ATOM 1457 C CA . ILE A 1 9 ? 1.209 -0.669 -9.264 1.00 0.00 9 ILE A CA 3
ATOM 1458 C C . ILE A 1 9 ? 0.159 -1.076 -8.238 1.00 0.00 9 ILE A C 3
ATOM 1459 O O . ILE A 1 9 ? -0.713 -1.902 -8.515 1.00 0.00 9 ILE A O 3
ATOM 1475 N N . GLY A 1 10 ? 0.248 -0.479 -7.061 1.00 0.00 10 GLY A N 3
ATOM 1476 C CA . GLY A 1 10 ? -0.693 -0.776 -6.003 1.00 0.00 10 GLY A CA 3
ATOM 1477 C C . GLY A 1 10 ? -2.074 -0.223 -6.278 1.00 0.00 10 GLY A C 3
ATOM 1478 O O . GLY A 1 10 ? -2.295 0.456 -7.286 1.00 0.00 10 GLY A O 3
ATOM 1482 N N . TYR A 1 11 ? -3.000 -0.502 -5.374 1.00 0.00 11 TYR A N 3
ATOM 1483 C CA . TYR A 1 11 ? -4.371 -0.029 -5.498 1.00 0.00 11 TYR A CA 3
ATOM 1484 C C . TYR A 1 11 ? -4.865 0.444 -4.147 1.00 0.00 11 TYR A C 3
ATOM 1485 O O . TYR A 1 11 ? -4.726 -0.264 -3.155 1.00 0.00 11 TYR A O 3
ATOM 1503 N N . CYS A 1 12 ? -5.432 1.636 -4.101 1.00 0.00 12 CYS A N 3
ATOM 1504 C CA . CYS A 1 12 ? -5.924 2.178 -2.844 1.00 0.00 12 CYS A CA 3
ATOM 1505 C C . CYS A 1 12 ? -7.411 1.896 -2.677 1.00 0.00 12 CYS A C 3
ATOM 1506 O O . CYS A 1 12 ? -8.234 2.293 -3.510 1.00 0.00 12 CYS A O 3
ATOM 1513 N N . SER A 1 13 ? -7.747 1.190 -1.605 1.00 0.00 13 SER A N 3
ATOM 1514 C CA . SER A 1 13 ? -9.124 0.825 -1.321 1.00 0.00 13 SER A CA 3
ATOM 1515 C C . SER A 1 13 ? -9.330 0.645 0.183 1.00 0.00 13 SER A C 3
ATOM 1516 O O . SER A 1 13 ? -8.370 0.677 0.957 1.00 0.00 13 SER A O 3
ATOM 1524 N N . ASN A 1 14 ? -10.582 0.462 0.588 1.00 0.00 14 ASN A N 3
ATOM 1525 C CA . ASN A 1 14 ? -10.920 0.281 2.000 1.00 0.00 14 ASN A CA 3
ATOM 1526 C C . ASN A 1 14 ? -10.284 -0.985 2.556 1.00 0.00 14 ASN A C 3
ATOM 1527 O O . ASN A 1 14 ? -10.001 -1.075 3.751 1.00 0.00 14 ASN A O 3
ATOM 1538 N N . THR A 1 15 ? -10.058 -1.960 1.688 1.00 0.00 15 THR A N 3
ATOM 1539 C CA . THR A 1 15 ? -9.452 -3.213 2.100 1.00 0.00 15 THR A CA 3
ATOM 1540 C C . THR A 1 15 ? -8.546 -3.767 1.005 1.00 0.00 15 THR A C 3
ATOM 1541 O O . THR A 1 15 ? -8.846 -3.644 -0.186 1.00 0.00 15 THR A O 3
ATOM 1552 N N . CYS A 1 16 ? -7.434 -4.362 1.413 1.00 0.00 16 CYS A N 3
ATOM 1553 C CA . CYS A 1 16 ? -6.469 -4.925 0.479 1.00 0.00 16 CYS A CA 3
ATOM 1554 C C . CYS A 1 16 ? -6.450 -6.444 0.555 1.00 0.00 16 CYS A C 3
ATOM 1555 O O . CYS A 1 16 ? -6.611 -7.026 1.630 1.00 0.00 16 CYS A O 3
ATOM 1562 N N . SER A 1 17 ? -6.253 -7.082 -0.589 1.00 0.00 17 SER A N 3
ATOM 1563 C CA . SER A 1 17 ? -6.207 -8.530 -0.649 1.00 0.00 17 SER A CA 3
ATOM 1564 C C . SER A 1 17 ? -5.192 -9.046 0.364 1.00 0.00 17 SER A C 3
ATOM 1565 O O . SER A 1 17 ? -4.155 -8.420 0.588 1.00 0.00 17 SER A O 3
ATOM 1573 N N . LYS A 1 18 ? -5.488 -10.178 0.980 1.00 0.00 18 LYS A N 3
ATOM 1574 C CA . LYS A 1 18 ? -4.589 -10.751 1.967 1.00 0.00 18 LYS A CA 3
ATOM 1575 C C . LYS A 1 18 ? -3.173 -10.801 1.408 1.00 0.00 18 LYS A C 3
ATOM 1576 O O . LYS A 1 18 ? -2.202 -10.525 2.113 1.00 0.00 18 LYS A O 3
ATOM 1595 N N . THR A 1 19 ? -3.068 -11.131 0.131 1.00 0.00 19 THR A N 3
ATOM 1596 C CA . THR A 1 19 ? -1.781 -11.202 -0.545 1.00 0.00 19 THR A CA 3
ATOM 1597 C C . THR A 1 19 ? -1.280 -9.802 -0.909 1.00 0.00 19 THR A C 3
ATOM 1598 O O . THR A 1 19 ? -0.591 -9.621 -1.913 1.00 0.00 19 THR A O 3
ATOM 1609 N N . GLN A 1 20 ? -1.625 -8.817 -0.091 1.00 0.00 20 GLN A N 3
ATOM 1610 C CA . GLN A 1 20 ? -1.208 -7.441 -0.329 1.00 0.00 20 GLN A CA 3
ATOM 1611 C C . GLN A 1 20 ? -1.019 -6.707 0.992 1.00 0.00 20 GLN A C 3
ATOM 1612 O O . GLN A 1 20 ? -1.827 -6.852 1.910 1.00 0.00 20 GLN A O 3
ATOM 1626 N N . ILE A 1 21 ? 0.047 -5.925 1.084 1.00 0.00 21 ILE A N 3
ATOM 1627 C CA . ILE A 1 21 ? 0.337 -5.167 2.294 1.00 0.00 21 ILE A CA 3
ATOM 1628 C C . ILE A 1 21 ? -0.632 -3.997 2.440 1.00 0.00 21 ILE A C 3
ATOM 1629 O O . ILE A 1 21 ? -0.740 -3.163 1.544 1.00 0.00 21 ILE A O 3
ATOM 1645 N N . TRP A 1 22 ? -1.322 -3.936 3.573 1.00 0.00 22 TRP A N 3
ATOM 1646 C CA . TRP A 1 22 ? -2.273 -2.859 3.843 1.00 0.00 22 TRP A CA 3
ATOM 1647 C C . TRP A 1 22 ? -1.531 -1.596 4.262 1.00 0.00 22 TRP A C 3
ATOM 1648 O O . TRP A 1 22 ? -1.784 -1.033 5.330 1.00 0.00 22 TRP A O 3
ATOM 1669 N N . ALA A 1 23 ? -0.607 -1.163 3.425 1.00 0.00 23 ALA A N 3
ATOM 1670 C CA . ALA A 1 23 ? 0.184 0.023 3.708 1.00 0.00 23 ALA A CA 3
ATOM 1671 C C . ALA A 1 23 ? -0.649 1.290 3.553 1.00 0.00 23 ALA A C 3
ATOM 1672 O O . ALA A 1 23 ? -1.282 1.504 2.524 1.00 0.00 23 ALA A O 3
ATOM 1679 N N . THR A 1 24 ? -0.638 2.136 4.571 1.00 0.00 24 THR A N 3
ATOM 1680 C CA . THR A 1 24 ? -1.386 3.379 4.520 1.00 0.00 24 THR A CA 3
ATOM 1681 C C . THR A 1 24 ? -0.572 4.452 3.804 1.00 0.00 24 THR A C 3
ATOM 1682 O O . THR A 1 24 ? 0.430 4.937 4.324 1.00 0.00 24 THR A O 3
ATOM 1693 N N . SER A 1 25 ? -1.001 4.810 2.607 1.00 0.00 25 SER A N 3
ATOM 1694 C CA . SER A 1 25 ? -0.312 5.816 1.814 1.00 0.00 25 SER A CA 3
ATOM 1695 C C . SER A 1 25 ? -0.939 7.195 2.011 1.00 0.00 25 SER A C 3
ATOM 1696 O O . SER A 1 25 ? -2.163 7.337 2.003 1.00 0.00 25 SER A O 3
ATOM 1704 N N . HIS A 1 26 ? -0.102 8.206 2.179 1.00 0.00 26 HIS A N 3
ATOM 1705 C CA . HIS A 1 26 ? -0.578 9.568 2.369 1.00 0.00 26 HIS A CA 3
ATOM 1706 C C . HIS A 1 26 ? -1.486 9.991 1.221 1.00 0.00 26 HIS A C 3
ATOM 1707 O O . HIS A 1 26 ? -2.517 10.621 1.434 1.00 0.00 26 HIS A O 3
ATOM 1722 N N . GLY A 1 27 ? -1.090 9.659 0.000 1.00 0.00 27 GLY A N 3
ATOM 1723 C CA . GLY A 1 27 ? -1.877 10.034 -1.161 1.00 0.00 27 GLY A CA 3
ATOM 1724 C C . GLY A 1 27 ? -3.074 9.136 -1.400 1.00 0.00 27 GLY A C 3
ATOM 1725 O O . GLY A 1 27 ? -3.488 8.942 -2.545 1.00 0.00 27 GLY A O 3
ATOM 1729 N N . CYS A 1 28 ? -3.647 8.604 -0.332 1.00 0.00 28 CYS A N 3
ATOM 1730 C CA . CYS A 1 28 ? -4.814 7.740 -0.440 1.00 0.00 28 CYS A CA 3
ATOM 1731 C C . CYS A 1 28 ? -5.627 7.777 0.843 1.00 0.00 28 CYS A C 3
ATOM 1732 O O . CYS A 1 28 ? -5.074 7.819 1.943 1.00 0.00 28 CYS A O 3
ATOM 1739 N N . LYS A 1 29 ? -6.940 7.779 0.684 1.00 0.00 29 LYS A N 3
ATOM 1740 C CA . LYS A 1 29 ? -7.863 7.830 1.807 1.00 0.00 29 LYS A CA 3
ATOM 1741 C C . LYS A 1 29 ? -7.733 6.584 2.680 1.00 0.00 29 LYS A C 3
ATOM 1742 O O . LYS A 1 29 ? -7.321 6.652 3.841 1.00 0.00 29 LYS A O 3
ATOM 1761 N N . MET A 1 30 ? -8.118 5.450 2.104 1.00 0.00 30 MET A N 3
ATOM 1762 C CA . MET A 1 30 ? -8.086 4.172 2.801 1.00 0.00 30 MET A CA 3
ATOM 1763 C C . MET A 1 30 ? -6.673 3.590 2.839 1.00 0.00 30 MET A C 3
ATOM 1764 O O . MET A 1 30 ? -5.727 4.269 3.241 1.00 0.00 30 MET A O 3
ATOM 1778 N N . TYR A 1 31 ? -6.534 2.332 2.429 1.00 0.00 31 TYR A N 3
ATOM 1779 C CA . TYR A 1 31 ? -5.240 1.661 2.418 1.00 0.00 31 TYR A CA 3
ATOM 1780 C C . TYR A 1 31 ? -4.702 1.548 1.005 1.00 0.00 31 TYR A C 3
ATOM 1781 O O . TYR A 1 31 ? -5.468 1.539 0.039 1.00 0.00 31 TYR A O 3
ATOM 1799 N N . CYS A 1 32 ? -3.394 1.386 0.905 1.00 0.00 32 CYS A N 3
ATOM 1800 C CA . CYS A 1 32 ? -2.731 1.180 -0.366 1.00 0.00 32 CYS A CA 3
ATOM 1801 C C . CYS A 1 32 ? -2.428 -0.302 -0.467 1.00 0.00 32 CYS A C 3
ATOM 1802 O O . CYS A 1 32 ? -1.905 -0.896 0.477 1.00 0.00 32 CYS A O 3
ATOM 1809 N N . CYS A 1 33 ? -2.791 -0.908 -1.576 1.00 0.00 33 CYS A N 3
ATOM 1810 C CA . CYS A 1 33 ? -2.592 -2.332 -1.756 1.00 0.00 33 CYS A CA 3
ATOM 1811 C C . CYS A 1 33 ? -1.381 -2.584 -2.628 1.00 0.00 33 CYS A C 3
ATOM 1812 O O . CYS A 1 33 ? -1.228 -1.969 -3.682 1.00 0.00 33 CYS A O 3
ATOM 1819 N N . LEU A 1 34 ? -0.520 -3.481 -2.174 1.00 0.00 34 LEU A N 3
ATOM 1820 C CA . LEU A 1 34 ? 0.698 -3.812 -2.890 1.00 0.00 34 LEU A CA 3
ATOM 1821 C C . LEU A 1 34 ? 1.035 -5.284 -2.711 1.00 0.00 34 LEU A C 3
ATOM 1822 O O . LEU A 1 34 ? 0.873 -5.833 -1.619 1.00 0.00 34 LEU A O 3
ATOM 1838 N N . PRO A 1 35 ? 1.507 -5.943 -3.780 1.00 0.00 35 PRO A N 3
ATOM 1839 C CA . PRO A 1 35 ? 1.872 -7.359 -3.737 1.00 0.00 35 PRO A CA 3
ATOM 1840 C C . PRO A 1 35 ? 2.881 -7.649 -2.632 1.00 0.00 35 PRO A C 3
ATOM 1841 O O . PRO A 1 35 ? 3.747 -6.826 -2.343 1.00 0.00 35 PRO A O 3
ATOM 1852 N N . ALA A 1 36 ? 2.766 -8.816 -2.018 1.00 0.00 36 ALA A N 3
ATOM 1853 C CA . ALA A 1 36 ? 3.670 -9.211 -0.944 1.00 0.00 36 ALA A CA 3
ATOM 1854 C C . ALA A 1 36 ? 5.130 -9.006 -1.347 1.00 0.00 36 ALA A C 3
ATOM 1855 O O . ALA A 1 36 ? 5.980 -8.697 -0.513 1.00 0.00 36 ALA A O 3
ATOM 1862 N N . SER A 1 37 ? 5.409 -9.195 -2.629 1.00 0.00 37 SER A N 3
ATOM 1863 C CA . SER A 1 37 ? 6.758 -9.046 -3.161 1.00 0.00 37 SER A CA 3
ATOM 1864 C C . SER A 1 37 ? 7.252 -7.604 -3.027 1.00 0.00 37 SER A C 3
ATOM 1865 O O . SER A 1 37 ? 8.457 -7.358 -2.922 1.00 0.00 37 SER A O 3
ATOM 1873 N N . TRP A 1 38 ? 6.321 -6.659 -3.040 1.00 0.00 38 TRP A N 3
ATOM 1874 C CA . TRP A 1 38 ? 6.656 -5.245 -2.931 1.00 0.00 38 TRP A CA 3
ATOM 1875 C C . TRP A 1 38 ? 7.599 -4.987 -1.760 1.00 0.00 38 TRP A C 3
ATOM 1876 O O . TRP A 1 38 ? 7.394 -5.497 -0.657 1.00 0.00 38 TRP A O 3
ATOM 1897 N N . LYS A 1 39 ? 8.619 -4.178 -2.004 1.00 0.00 39 LYS A N 3
ATOM 1898 C CA . LYS A 1 39 ? 9.579 -3.830 -0.968 1.00 0.00 39 LYS A CA 3
ATOM 1899 C C . LYS A 1 39 ? 9.062 -2.664 -0.148 1.00 0.00 39 LYS A C 3
ATOM 1900 O O . LYS A 1 39 ? 8.753 -1.598 -0.686 1.00 0.00 39 LYS A O 3
ATOM 1919 N N . TRP A 1 40 ? 8.969 -2.876 1.152 1.00 0.00 40 TRP A N 3
ATOM 1920 C CA . TRP A 1 40 ? 8.493 -1.852 2.062 1.00 0.00 40 TRP A CA 3
ATOM 1921 C C . TRP A 1 40 ? 9.643 -0.917 2.445 1.00 0.00 40 TRP A C 3
ATOM 1922 O O . TRP A 1 40 ? 10.270 -0.312 1.570 1.00 0.00 40 TRP A O 3
ATOM 1943 N N . LYS A 1 41 ? 9.923 -0.802 3.736 1.00 0.00 41 LYS A N 3
ATOM 1944 C CA . LYS A 1 41 ? 11.001 0.053 4.211 1.00 0.00 41 LYS A CA 3
ATOM 1945 C C . LYS A 1 41 ? 12.089 -0.790 4.865 1.00 0.00 41 LYS A C 3
ATOM 1946 O O . LYS A 1 41 ? 13.121 -0.223 5.280 1.00 0.00 41 LYS A O 3
ATOM 1966 N N . LEU A 1 1 ? 3.704 1.084 8.840 1.00 0.00 1 LEU A N 4
ATOM 1967 C CA . LEU A 1 1 ? 3.477 0.870 7.392 1.00 0.00 1 LEU A CA 4
ATOM 1968 C C . LEU A 1 1 ? 2.844 2.110 6.755 1.00 0.00 1 LEU A C 4
ATOM 1969 O O . LEU A 1 1 ? 1.807 2.032 6.091 1.00 0.00 1 LEU A O 4
ATOM 1987 N N . VAL A 1 2 ? 3.484 3.256 6.963 1.00 0.00 2 VAL A N 4
ATOM 1988 C CA . VAL A 1 2 ? 3.013 4.523 6.418 1.00 0.00 2 VAL A CA 4
ATOM 1989 C C . VAL A 1 2 ? 3.814 4.901 5.177 1.00 0.00 2 VAL A C 4
ATOM 1990 O O . VAL A 1 2 ? 5.024 4.668 5.114 1.00 0.00 2 VAL A O 4
ATOM 2003 N N . LEU A 1 3 ? 3.134 5.470 4.192 1.00 0.00 3 LEU A N 4
ATOM 2004 C CA . LEU A 1 3 ? 3.764 5.866 2.940 1.00 0.00 3 LEU A CA 4
ATOM 2005 C C . LEU A 1 3 ? 3.450 7.318 2.604 1.00 0.00 3 LEU A C 4
ATOM 2006 O O . LEU A 1 3 ? 2.439 7.868 3.055 1.00 0.00 3 LEU A O 4
ATOM 2022 N N . LYS A 1 4 ? 4.303 7.919 1.785 1.00 0.00 4 LYS A N 4
ATOM 2023 C CA . LYS A 1 4 ? 4.114 9.293 1.341 1.00 0.00 4 LYS A CA 4
ATOM 2024 C C . LYS A 1 4 ? 2.897 9.362 0.442 1.00 0.00 4 LYS A C 4
ATOM 2025 O O . LYS A 1 4 ? 2.118 10.309 0.479 1.00 0.00 4 LYS A O 4
ATOM 2044 N N . TYR A 1 5 ? 2.775 8.344 -0.389 1.00 0.00 5 TYR A N 4
ATOM 2045 C CA . TYR A 1 5 ? 1.697 8.241 -1.351 1.00 0.00 5 TYR A CA 4
ATOM 2046 C C . TYR A 1 5 ? 1.589 6.802 -1.825 1.00 0.00 5 TYR A C 4
ATOM 2047 O O . TYR A 1 5 ? 2.532 6.023 -1.669 1.00 0.00 5 TYR A O 4
ATOM 2065 N N . CYS A 1 6 ? 0.443 6.446 -2.376 1.00 0.00 6 CYS A N 4
ATOM 2066 C CA . CYS A 1 6 ? 0.215 5.091 -2.843 1.00 0.00 6 CYS A CA 4
ATOM 2067 C C . CYS A 1 6 ? 1.040 4.824 -4.095 1.00 0.00 6 CYS A C 4
ATOM 2068 O O . CYS A 1 6 ? 0.821 5.446 -5.137 1.00 0.00 6 CYS A O 4
ATOM 2075 N N . PRO A 1 7 ? 2.009 3.898 -4.016 1.00 0.00 7 PRO A N 4
ATOM 2076 C CA . PRO A 1 7 ? 2.865 3.564 -5.152 1.00 0.00 7 PRO A CA 4
ATOM 2077 C C . PRO A 1 7 ? 2.045 3.193 -6.380 1.00 0.00 7 PRO A C 4
ATOM 2078 O O . PRO A 1 7 ? 1.096 2.417 -6.290 1.00 0.00 7 PRO A O 4
ATOM 2089 N N . LYS A 1 8 ? 2.412 3.759 -7.518 1.00 0.00 8 LYS A N 4
ATOM 2090 C CA . LYS A 1 8 ? 1.711 3.507 -8.770 1.00 0.00 8 LYS A CA 4
ATOM 2091 C C . LYS A 1 8 ? 1.384 2.024 -8.928 1.00 0.00 8 LYS A C 4
ATOM 2092 O O . LYS A 1 8 ? 0.287 1.660 -9.356 1.00 0.00 8 LYS A O 4
ATOM 2111 N N . ILE A 1 9 ? 2.335 1.173 -8.576 1.00 0.00 9 ILE A N 4
ATOM 2112 C CA . ILE A 1 9 ? 2.141 -0.267 -8.677 1.00 0.00 9 ILE A CA 4
ATOM 2113 C C . ILE A 1 9 ? 0.994 -0.721 -7.781 1.00 0.00 9 ILE A C 4
ATOM 2114 O O . ILE A 1 9 ? 0.188 -1.574 -8.162 1.00 0.00 9 ILE A O 4
ATOM 2130 N N . GLY A 1 10 ? 0.932 -0.149 -6.590 1.00 0.00 10 GLY A N 4
ATOM 2131 C CA . GLY A 1 10 ? -0.102 -0.501 -5.642 1.00 0.00 10 GLY A CA 4
ATOM 2132 C C . GLY A 1 10 ? -1.441 0.136 -5.948 1.00 0.00 10 GLY A C 4
ATOM 2133 O O . GLY A 1 10 ? -1.511 1.288 -6.374 1.00 0.00 10 GLY A O 4
ATOM 2137 N N . TYR A 1 11 ? -2.501 -0.613 -5.697 1.00 0.00 11 TYR A N 4
ATOM 2138 C CA . TYR A 1 11 ? -3.860 -0.135 -5.900 1.00 0.00 11 TYR A CA 4
ATOM 2139 C C . TYR A 1 11 ? -4.493 0.122 -4.542 1.00 0.00 11 TYR A C 4
ATOM 2140 O O . TYR A 1 11 ? -4.383 -0.696 -3.630 1.00 0.00 11 TYR A O 4
ATOM 2158 N N . CYS A 1 12 ? -5.112 1.270 -4.402 1.00 0.00 12 CYS A N 4
ATOM 2159 C CA . CYS A 1 12 ? -5.722 1.672 -3.142 1.00 0.00 12 CYS A CA 4
ATOM 2160 C C . CYS A 1 12 ? -7.203 1.319 -3.086 1.00 0.00 12 CYS A C 4
ATOM 2161 O O . CYS A 1 12 ? -7.940 1.519 -4.054 1.00 0.00 12 CYS A O 4
ATOM 2168 N N . SER A 1 13 ? -7.629 0.782 -1.949 1.00 0.00 13 SER A N 4
ATOM 2169 C CA . SER A 1 13 ? -9.015 0.388 -1.754 1.00 0.00 13 SER A CA 4
ATOM 2170 C C . SER A 1 13 ? -9.391 0.429 -0.272 1.00 0.00 13 SER A C 4
ATOM 2171 O O . SER A 1 13 ? -8.529 0.599 0.593 1.00 0.00 13 SER A O 4
ATOM 2179 N N . ASN A 1 14 ? -10.681 0.269 0.015 1.00 0.00 14 ASN A N 4
ATOM 2180 C CA . ASN A 1 14 ? -11.172 0.283 1.391 1.00 0.00 14 ASN A CA 4
ATOM 2181 C C . ASN A 1 14 ? -10.474 -0.798 2.214 1.00 0.00 14 ASN A C 4
ATOM 2182 O O . ASN A 1 14 ? -10.236 -0.625 3.408 1.00 0.00 14 ASN A O 4
ATOM 2193 N N . THR A 1 15 ? -10.132 -1.900 1.563 1.00 0.00 15 THR A N 4
ATOM 2194 C CA . THR A 1 15 ? -9.444 -3.002 2.218 1.00 0.00 15 THR A CA 4
ATOM 2195 C C . THR A 1 15 ? -8.595 -3.755 1.202 1.00 0.00 15 THR A C 4
ATOM 2196 O O . THR A 1 15 ? -8.920 -3.776 0.012 1.00 0.00 15 THR A O 4
ATOM 2207 N N . CYS A 1 16 ? -7.498 -4.338 1.662 1.00 0.00 16 CYS A N 4
ATOM 2208 C CA . CYS A 1 16 ? -6.586 -5.049 0.779 1.00 0.00 16 CYS A CA 4
ATOM 2209 C C . CYS A 1 16 ? -6.631 -6.554 1.002 1.00 0.00 16 CYS A C 4
ATOM 2210 O O . CYS A 1 16 ? -6.629 -7.031 2.137 1.00 0.00 16 CYS A O 4
ATOM 2217 N N . SER A 1 17 ? -6.648 -7.294 -0.094 1.00 0.00 17 SER A N 4
ATOM 2218 C CA . SER A 1 17 ? -6.664 -8.743 -0.042 1.00 0.00 17 SER A CA 4
ATOM 2219 C C . SER A 1 17 ? -5.415 -9.237 0.683 1.00 0.00 17 SER A C 4
ATOM 2220 O O . SER A 1 17 ? -4.353 -8.622 0.574 1.00 0.00 17 SER A O 4
ATOM 2228 N N . LYS A 1 18 ? -5.537 -10.331 1.424 1.00 0.00 18 LYS A N 4
ATOM 2229 C CA . LYS A 1 18 ? -4.402 -10.879 2.162 1.00 0.00 18 LYS A CA 4
ATOM 2230 C C . LYS A 1 18 ? -3.145 -10.872 1.301 1.00 0.00 18 LYS A C 4
ATOM 2231 O O . LYS A 1 18 ? -2.055 -10.552 1.771 1.00 0.00 18 LYS A O 4
ATOM 2250 N N . THR A 1 19 ? -3.310 -11.228 0.037 1.00 0.00 19 THR A N 4
ATOM 2251 C CA . THR A 1 19 ? -2.201 -11.269 -0.903 1.00 0.00 19 THR A CA 4
ATOM 2252 C C . THR A 1 19 ? -1.782 -9.857 -1.321 1.00 0.00 19 THR A C 4
ATOM 2253 O O . THR A 1 19 ? -1.272 -9.652 -2.424 1.00 0.00 19 THR A O 4
ATOM 2264 N N . GLN A 1 20 ? -1.995 -8.889 -0.437 1.00 0.00 20 GLN A N 4
ATOM 2265 C CA . GLN A 1 20 ? -1.643 -7.502 -0.712 1.00 0.00 20 GLN A CA 4
ATOM 2266 C C . GLN A 1 20 ? -1.381 -6.755 0.594 1.00 0.00 20 GLN A C 4
ATOM 2267 O O . GLN A 1 20 ? -2.122 -6.899 1.568 1.00 0.00 20 GLN A O 4
ATOM 2281 N N . ILE A 1 21 ? -0.310 -5.973 0.612 1.00 0.00 21 ILE A N 4
ATOM 2282 C CA . ILE A 1 21 ? 0.072 -5.212 1.795 1.00 0.00 21 ILE A CA 4
ATOM 2283 C C . ILE A 1 21 ? -0.868 -4.029 2.026 1.00 0.00 21 ILE A C 4
ATOM 2284 O O . ILE A 1 21 ? -1.054 -3.200 1.137 1.00 0.00 21 ILE A O 4
ATOM 2300 N N . TRP A 1 22 ? -1.432 -3.952 3.228 1.00 0.00 22 TRP A N 4
ATOM 2301 C CA . TRP A 1 22 ? -2.332 -2.860 3.604 1.00 0.00 22 TRP A CA 4
ATOM 2302 C C . TRP A 1 22 ? -1.522 -1.608 3.910 1.00 0.00 22 TRP A C 4
ATOM 2303 O O . TRP A 1 22 ? -1.551 -1.088 5.028 1.00 0.00 22 TRP A O 4
ATOM 2324 N N . ALA A 1 23 ? -0.777 -1.144 2.928 1.00 0.00 23 ALA A N 4
ATOM 2325 C CA . ALA A 1 23 ? 0.066 0.022 3.103 1.00 0.00 23 ALA A CA 4
ATOM 2326 C C . ALA A 1 23 ? -0.734 1.318 3.168 1.00 0.00 23 ALA A C 4
ATOM 2327 O O . ALA A 1 23 ? -1.512 1.629 2.272 1.00 0.00 23 ALA A O 4
ATOM 2334 N N . THR A 1 24 ? -0.504 2.097 4.215 1.00 0.00 24 THR A N 4
ATOM 2335 C CA . THR A 1 24 ? -1.163 3.381 4.360 1.00 0.00 24 THR A CA 4
ATOM 2336 C C . THR A 1 24 ? -0.350 4.421 3.600 1.00 0.00 24 THR A C 4
ATOM 2337 O O . THR A 1 24 ? 0.872 4.464 3.735 1.00 0.00 24 THR A O 4
ATOM 2348 N N . SER A 1 25 ? -1.002 5.234 2.782 1.00 0.00 25 SER A N 4
ATOM 2349 C CA . SER A 1 25 ? -0.285 6.226 1.999 1.00 0.00 25 SER A CA 4
ATOM 2350 C C . SER A 1 25 ? -0.906 7.615 2.107 1.00 0.00 25 SER A C 4
ATOM 2351 O O . SER A 1 25 ? -2.126 7.776 2.018 1.00 0.00 25 SER A O 4
ATOM 2359 N N . HIS A 1 26 ? -0.047 8.615 2.277 1.00 0.00 26 HIS A N 4
ATOM 2360 C CA . HIS A 1 26 ? -0.473 10.005 2.377 1.00 0.00 26 HIS A CA 4
ATOM 2361 C C . HIS A 1 26 ? -0.848 10.545 1.000 1.00 0.00 26 HIS A C 4
ATOM 2362 O O . HIS A 1 26 ? -0.316 11.559 0.546 1.00 0.00 26 HIS A O 4
ATOM 2377 N N . GLY A 1 27 ? -1.762 9.853 0.339 1.00 0.00 27 GLY A N 4
ATOM 2378 C CA . GLY A 1 27 ? -2.185 10.266 -0.982 1.00 0.00 27 GLY A CA 4
ATOM 2379 C C . GLY A 1 27 ? -3.567 9.761 -1.334 1.00 0.00 27 GLY A C 4
ATOM 2380 O O . GLY A 1 27 ? -4.319 10.437 -2.041 1.00 0.00 27 GLY A O 4
ATOM 2384 N N . CYS A 1 28 ? -3.909 8.575 -0.848 1.00 0.00 28 CYS A N 4
ATOM 2385 C CA . CYS A 1 28 ? -5.212 7.992 -1.126 1.00 0.00 28 CYS A CA 4
ATOM 2386 C C . CYS A 1 28 ? -6.058 7.901 0.136 1.00 0.00 28 CYS A C 4
ATOM 2387 O O . CYS A 1 28 ? -5.542 7.658 1.227 1.00 0.00 28 CYS A O 4
ATOM 2394 N N . LYS A 1 29 ? -7.355 8.109 -0.033 1.00 0.00 29 LYS A N 4
ATOM 2395 C CA . LYS A 1 29 ? -8.310 8.068 1.068 1.00 0.00 29 LYS A CA 4
ATOM 2396 C C . LYS A 1 29 ? -8.214 6.776 1.876 1.00 0.00 29 LYS A C 4
ATOM 2397 O O . LYS A 1 29 ? -7.890 6.802 3.064 1.00 0.00 29 LYS A O 4
ATOM 2416 N N . MET A 1 30 ? -8.520 5.654 1.240 1.00 0.00 30 MET A N 4
ATOM 2417 C CA . MET A 1 30 ? -8.494 4.365 1.922 1.00 0.00 30 MET A CA 4
ATOM 2418 C C . MET A 1 30 ? -7.069 3.838 2.067 1.00 0.00 30 MET A C 4
ATOM 2419 O O . MET A 1 30 ? -6.121 4.617 2.189 1.00 0.00 30 MET A O 4
ATOM 2433 N N . TYR A 1 31 ? -6.924 2.517 2.050 1.00 0.00 31 TYR A N 4
ATOM 2434 C CA . TYR A 1 31 ? -5.622 1.884 2.176 1.00 0.00 31 TYR A CA 4
ATOM 2435 C C . TYR A 1 31 ? -4.981 1.705 0.812 1.00 0.00 31 TYR A C 4
ATOM 2436 O O . TYR A 1 31 ? -5.675 1.544 -0.194 1.00 0.00 31 TYR A O 4
ATOM 2454 N N . CYS A 1 32 ? -3.662 1.672 0.791 1.00 0.00 32 CYS A N 4
ATOM 2455 C CA . CYS A 1 32 ? -2.927 1.440 -0.434 1.00 0.00 32 CYS A CA 4
ATOM 2456 C C . CYS A 1 32 ? -2.494 -0.013 -0.435 1.00 0.00 32 CYS A C 4
ATOM 2457 O O . CYS A 1 32 ? -1.829 -0.472 0.495 1.00 0.00 32 CYS A O 4
ATOM 2464 N N . CYS A 1 33 ? -2.905 -0.746 -1.449 1.00 0.00 33 CYS A N 4
ATOM 2465 C CA . CYS A 1 33 ? -2.585 -2.152 -1.524 1.00 0.00 33 CYS A CA 4
ATOM 2466 C C . CYS A 1 33 ? -1.456 -2.392 -2.506 1.00 0.00 33 CYS A C 4
ATOM 2467 O O . CYS A 1 33 ? -1.473 -1.891 -3.632 1.00 0.00 33 CYS A O 4
ATOM 2474 N N . LEU A 1 34 ? -0.473 -3.156 -2.064 1.00 0.00 34 LEU A N 4
ATOM 2475 C CA . LEU A 1 34 ? 0.688 -3.471 -2.873 1.00 0.00 34 LEU A CA 4
ATOM 2476 C C . LEU A 1 34 ? 0.870 -4.980 -2.968 1.00 0.00 34 LEU A C 4
ATOM 2477 O O . LEU A 1 34 ? 0.637 -5.697 -1.993 1.00 0.00 34 LEU A O 4
ATOM 2493 N N . PRO A 1 35 ? 1.283 -5.481 -4.140 1.00 0.00 35 PRO A N 4
ATOM 2494 C CA . PRO A 1 35 ? 1.497 -6.913 -4.348 1.00 0.00 35 PRO A CA 4
ATOM 2495 C C . PRO A 1 35 ? 2.497 -7.471 -3.344 1.00 0.00 35 PRO A C 4
ATOM 2496 O O . PRO A 1 35 ? 3.460 -6.798 -2.981 1.00 0.00 35 PRO A O 4
ATOM 2507 N N . ALA A 1 36 ? 2.264 -8.694 -2.893 1.00 0.00 36 ALA A N 4
ATOM 2508 C CA . ALA A 1 36 ? 3.146 -9.330 -1.924 1.00 0.00 36 ALA A CA 4
ATOM 2509 C C . ALA A 1 36 ? 4.607 -9.222 -2.354 1.00 0.00 36 ALA A C 4
ATOM 2510 O O . ALA A 1 36 ? 5.505 -9.112 -1.518 1.00 0.00 36 ALA A O 4
ATOM 2517 N N . SER A 1 37 ? 4.834 -9.268 -3.660 1.00 0.00 37 SER A N 4
ATOM 2518 C CA . SER A 1 37 ? 6.181 -9.186 -4.216 1.00 0.00 37 SER A CA 4
ATOM 2519 C C . SER A 1 37 ? 6.819 -7.826 -3.928 1.00 0.00 37 SER A C 4
ATOM 2520 O O . SER A 1 37 ? 8.047 -7.708 -3.831 1.00 0.00 37 SER A O 4
ATOM 2528 N N . TRP A 1 38 ? 5.982 -6.805 -3.800 1.00 0.00 38 TRP A N 4
ATOM 2529 C CA . TRP A 1 38 ? 6.453 -5.453 -3.530 1.00 0.00 38 TRP A CA 4
ATOM 2530 C C . TRP A 1 38 ? 7.354 -5.440 -2.300 1.00 0.00 38 TRP A C 4
ATOM 2531 O O . TRP A 1 38 ? 6.987 -5.958 -1.244 1.00 0.00 38 TRP A O 4
ATOM 2552 N N . LYS A 1 39 ? 8.526 -4.845 -2.436 1.00 0.00 39 LYS A N 4
ATOM 2553 C CA . LYS A 1 39 ? 9.467 -4.762 -1.330 1.00 0.00 39 LYS A CA 4
ATOM 2554 C C . LYS A 1 39 ? 9.164 -3.547 -0.471 1.00 0.00 39 LYS A C 4
ATOM 2555 O O . LYS A 1 39 ? 9.200 -2.410 -0.947 1.00 0.00 39 LYS A O 4
ATOM 2574 N N . TRP A 1 40 ? 8.858 -3.796 0.792 1.00 0.00 40 TRP A N 4
ATOM 2575 C CA . TRP A 1 40 ? 8.544 -2.729 1.723 1.00 0.00 40 TRP A CA 4
ATOM 2576 C C . TRP A 1 40 ? 9.827 -2.178 2.347 1.00 0.00 40 TRP A C 4
ATOM 2577 O O . TRP A 1 40 ? 10.738 -1.762 1.629 1.00 0.00 40 TRP A O 4
ATOM 2598 N N . LYS A 1 41 ? 9.902 -2.181 3.671 1.00 0.00 41 LYS A N 4
ATOM 2599 C CA . LYS A 1 41 ? 11.074 -1.688 4.376 1.00 0.00 41 LYS A CA 4
ATOM 2600 C C . LYS A 1 41 ? 11.534 -2.722 5.395 1.00 0.00 41 LYS A C 4
ATOM 2601 O O . LYS A 1 41 ? 12.617 -2.543 5.987 1.00 0.00 41 LYS A O 4
ATOM 2621 N N . LEU A 1 1 ? 4.199 1.965 8.759 1.00 0.00 1 LEU A N 5
ATOM 2622 C CA . LEU A 1 1 ? 3.901 1.520 7.377 1.00 0.00 1 LEU A CA 5
ATOM 2623 C C . LEU A 1 1 ? 3.250 2.647 6.576 1.00 0.00 1 LEU A C 5
ATOM 2624 O O . LEU A 1 1 ? 2.277 2.429 5.852 1.00 0.00 1 LEU A O 5
ATOM 2642 N N . VAL A 1 2 ? 3.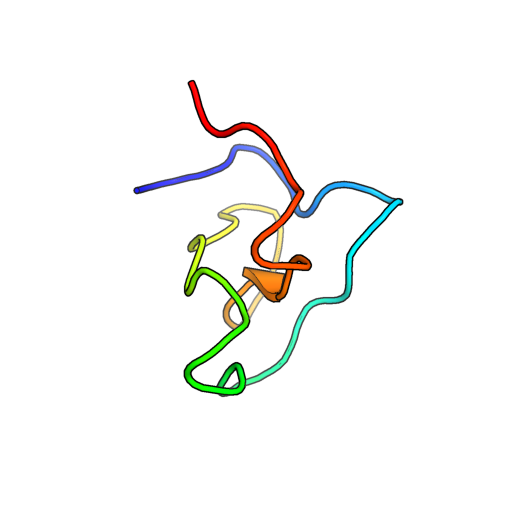787 3.858 6.705 1.00 0.00 2 VAL A N 5
ATOM 2643 C CA . VAL A 1 2 ? 3.250 5.011 5.988 1.00 0.00 2 VAL A CA 5
ATOM 2644 C C . VAL A 1 2 ? 4.018 5.285 4.699 1.00 0.00 2 VAL A C 5
ATOM 2645 O O . VAL A 1 2 ? 5.244 5.384 4.698 1.00 0.00 2 VAL A O 5
ATOM 2658 N N . LEU A 1 3 ? 3.274 5.411 3.615 1.00 0.00 3 LEU A N 5
ATOM 2659 C CA . LEU A 1 3 ? 3.824 5.680 2.298 1.00 0.00 3 LEU A CA 5
ATOM 2660 C C . LEU A 1 3 ? 3.734 7.165 1.985 1.00 0.00 3 LEU A C 5
ATOM 2661 O O . LEU A 1 3 ? 2.710 7.800 2.267 1.00 0.00 3 LEU A O 5
ATOM 2677 N N . LYS A 1 4 ? 4.773 7.712 1.373 1.00 0.00 4 LYS A N 5
ATOM 2678 C CA . LYS A 1 4 ? 4.759 9.117 0.994 1.00 0.00 4 LYS A CA 5
ATOM 2679 C C . LYS A 1 4 ? 3.595 9.335 0.044 1.00 0.00 4 LYS A C 5
ATOM 2680 O O . LYS A 1 4 ? 2.934 10.375 0.044 1.00 0.00 4 LYS A O 5
ATOM 2699 N N . TYR A 1 5 ? 3.373 8.316 -0.763 1.00 0.00 5 TYR A N 5
ATOM 2700 C CA . TYR A 1 5 ? 2.318 8.300 -1.754 1.00 0.00 5 TYR A CA 5
ATOM 2701 C C . TYR A 1 5 ? 2.114 6.873 -2.230 1.00 0.00 5 TYR A C 5
ATOM 2702 O O . TYR A 1 5 ? 3.046 6.065 -2.199 1.00 0.00 5 TYR A O 5
ATOM 2720 N N . CYS A 1 6 ? 0.906 6.561 -2.643 1.00 0.00 6 CYS A N 5
ATOM 2721 C CA . CYS A 1 6 ? 0.589 5.223 -3.102 1.00 0.00 6 CYS A CA 5
ATOM 2722 C C . CYS A 1 6 ? 1.211 4.971 -4.474 1.00 0.00 6 CYS A C 5
ATOM 2723 O O . CYS A 1 6 ? 0.853 5.631 -5.455 1.00 0.00 6 CYS A O 5
ATOM 2730 N N . PRO A 1 7 ? 2.148 4.012 -4.570 1.00 0.00 7 PRO A N 5
ATOM 2731 C CA . PRO A 1 7 ? 2.799 3.680 -5.836 1.00 0.00 7 PRO A CA 5
ATOM 2732 C C . PRO A 1 7 ? 1.764 3.253 -6.866 1.00 0.00 7 PRO A C 5
ATOM 2733 O O . PRO A 1 7 ? 0.737 2.678 -6.507 1.00 0.00 7 PRO A O 5
ATOM 2744 N N . LYS A 1 8 ? 2.008 3.550 -8.132 1.00 0.00 8 LYS A N 5
ATOM 2745 C CA . LYS A 1 8 ? 1.058 3.207 -9.184 1.00 0.00 8 LYS A CA 5
ATOM 2746 C C . LYS A 1 8 ? 0.532 1.781 -9.016 1.00 0.00 8 LYS A C 5
ATOM 2747 O O . LYS A 1 8 ? -0.674 1.540 -9.113 1.00 0.00 8 LYS A O 5
ATOM 2766 N N . ILE A 1 9 ? 1.430 0.838 -8.763 1.00 0.00 9 ILE A N 5
ATOM 2767 C CA . ILE A 1 9 ? 1.034 -0.555 -8.584 1.00 0.00 9 ILE A CA 5
ATOM 2768 C C . ILE A 1 9 ? 0.130 -0.702 -7.368 1.00 0.00 9 ILE A C 5
ATOM 2769 O O . ILE A 1 9 ? -0.775 -1.537 -7.347 1.00 0.00 9 ILE A O 5
ATOM 2785 N N . GLY A 1 10 ? 0.380 0.119 -6.361 1.00 0.00 10 GLY A N 5
ATOM 2786 C CA . GLY A 1 10 ? -0.415 0.073 -5.154 1.00 0.00 10 GLY A CA 5
ATOM 2787 C C . GLY A 1 10 ? -1.860 0.426 -5.408 1.00 0.00 10 GLY A C 5
ATOM 2788 O O . GLY A 1 10 ? -2.167 1.512 -5.905 1.00 0.00 10 GLY A O 5
ATOM 2792 N N . TYR A 1 11 ? -2.748 -0.491 -5.070 1.00 0.00 11 TYR A N 5
ATOM 2793 C CA . TYR A 1 11 ? -4.169 -0.277 -5.262 1.00 0.00 11 TYR A CA 5
ATOM 2794 C C . TYR A 1 11 ? -4.765 0.409 -4.049 1.00 0.00 11 TYR A C 5
ATOM 2795 O O . TYR A 1 11 ? -4.557 -0.030 -2.917 1.00 0.00 11 TYR A O 5
ATOM 2813 N N . CYS A 1 12 ? -5.513 1.467 -4.292 1.00 0.00 12 CYS A N 5
ATOM 2814 C CA . CYS A 1 12 ? -6.166 2.205 -3.226 1.00 0.00 12 CYS A CA 5
ATOM 2815 C C . CYS A 1 12 ? -7.601 1.705 -3.107 1.00 0.00 12 CYS A C 5
ATOM 2816 O O . CYS A 1 12 ? -8.404 1.888 -4.024 1.00 0.00 12 CYS A O 5
ATOM 2823 N N . SER A 1 13 ? -7.916 1.037 -2.007 1.00 0.00 13 SER A N 5
ATOM 2824 C CA . SER A 1 13 ? -9.250 0.482 -1.811 1.00 0.00 13 SER A CA 5
ATOM 2825 C C . SER A 1 13 ? -9.608 0.394 -0.332 1.00 0.00 13 SER A C 5
ATOM 2826 O O . SER A 1 13 ? -8.730 0.371 0.532 1.00 0.00 13 SER A O 5
ATOM 2834 N N . ASN A 1 14 ? -10.906 0.353 -0.051 1.00 0.00 14 ASN A N 5
ATOM 2835 C CA . ASN A 1 14 ? -11.403 0.271 1.318 1.00 0.00 14 ASN A CA 5
ATOM 2836 C C . ASN A 1 14 ? -10.784 -0.923 2.030 1.00 0.00 14 ASN A C 5
ATOM 2837 O O . ASN A 1 14 ? -10.591 -0.911 3.245 1.00 0.00 14 ASN A O 5
ATOM 2848 N N . THR A 1 15 ? -10.473 -1.945 1.251 1.00 0.00 15 THR A N 5
ATOM 2849 C CA . THR A 1 15 ? -9.871 -3.161 1.761 1.00 0.00 15 THR A CA 5
ATOM 2850 C C . THR A 1 15 ? -9.024 -3.808 0.667 1.00 0.00 15 THR A C 5
ATOM 2851 O O . THR A 1 15 ? -9.345 -3.690 -0.518 1.00 0.00 15 THR A O 5
ATOM 2862 N N . CYS A 1 16 ? -7.933 -4.457 1.052 1.00 0.00 16 CYS A N 5
ATOM 2863 C CA . CYS A 1 16 ? -7.037 -5.081 0.084 1.00 0.00 16 CYS A CA 5
ATOM 2864 C C . CYS A 1 16 ? -6.904 -6.575 0.315 1.00 0.00 16 CYS A C 5
ATOM 2865 O O . CYS A 1 16 ? -7.026 -7.059 1.445 1.00 0.00 16 CYS A O 5
ATOM 2872 N N . SER A 1 17 ? -6.617 -7.295 -0.756 1.00 0.00 17 SER A N 5
ATOM 2873 C CA . SER A 1 17 ? -6.417 -8.728 -0.684 1.00 0.00 17 SER A CA 5
ATOM 2874 C C . SER A 1 17 ? -5.287 -9.029 0.292 1.00 0.00 17 SER A C 5
ATOM 2875 O O . SER A 1 17 ? -4.294 -8.299 0.341 1.00 0.00 17 SER A O 5
ATOM 2883 N N . LYS A 1 18 ? -5.441 -10.080 1.080 1.00 0.00 18 LYS A N 5
ATOM 2884 C CA . LYS A 1 18 ? -4.431 -10.442 2.063 1.00 0.00 18 LYS A CA 5
ATOM 2885 C C . LYS A 1 18 ? -3.039 -10.439 1.443 1.00 0.00 18 LYS A C 5
ATOM 2886 O O . LYS A 1 18 ? -2.050 -10.125 2.110 1.00 0.00 18 LYS A O 5
ATOM 2905 N N . THR A 1 19 ? -2.965 -10.792 0.171 1.00 0.00 19 THR A N 5
ATOM 2906 C CA . THR A 1 19 ? -1.693 -10.829 -0.531 1.00 0.00 19 THR A CA 5
ATOM 2907 C C . THR A 1 19 ? -1.044 -9.447 -0.580 1.00 0.00 19 THR A C 5
ATOM 2908 O O . THR A 1 19 ? 0.172 -9.315 -0.416 1.00 0.00 19 THR A O 5
ATOM 2919 N N . GLN A 1 20 ? -1.854 -8.420 -0.801 1.00 0.00 20 GLN A N 5
ATOM 2920 C CA . GLN A 1 20 ? -1.353 -7.053 -0.871 1.00 0.00 20 GLN A CA 5
ATOM 2921 C C . GLN A 1 20 ? -1.252 -6.429 0.518 1.00 0.00 20 GLN A C 5
ATOM 2922 O O . GLN A 1 20 ? -2.187 -6.503 1.314 1.00 0.00 20 GLN A O 5
ATOM 2936 N N . ILE A 1 21 ? -0.104 -5.829 0.802 1.00 0.00 21 ILE A N 5
ATOM 2937 C CA . ILE A 1 21 ? 0.150 -5.196 2.094 1.00 0.00 21 ILE A CA 5
ATOM 2938 C C . ILE A 1 21 ? -0.752 -3.981 2.305 1.00 0.00 21 ILE A C 5
ATOM 2939 O O . ILE A 1 21 ? -0.732 -3.051 1.505 1.00 0.00 21 ILE A O 5
ATOM 2955 N N . TRP A 1 22 ? -1.515 -3.980 3.394 1.00 0.00 22 TRP A N 5
ATOM 2956 C CA . TRP A 1 22 ? -2.394 -2.857 3.720 1.00 0.00 22 TRP A CA 5
ATOM 2957 C C . TRP A 1 22 ? -1.559 -1.678 4.205 1.00 0.00 22 TRP A C 5
ATOM 2958 O O . TRP A 1 22 ? -1.568 -1.338 5.390 1.00 0.00 22 TRP A O 5
ATOM 2979 N N . ALA A 1 23 ? -0.811 -1.082 3.294 1.00 0.00 23 ALA A N 5
ATOM 2980 C CA . ALA A 1 23 ? 0.060 0.033 3.625 1.00 0.00 23 ALA A CA 5
ATOM 2981 C C . ALA A 1 23 ? -0.681 1.367 3.640 1.00 0.00 23 ALA A C 5
ATOM 2982 O O . ALA A 1 23 ? -1.420 1.701 2.714 1.00 0.00 23 ALA A O 5
ATOM 2989 N N . THR A 1 24 ? -0.446 2.149 4.683 1.00 0.00 24 THR A N 5
ATOM 2990 C CA . THR A 1 24 ? -1.054 3.458 4.790 1.00 0.00 24 THR A CA 5
ATOM 2991 C C . THR A 1 24 ? -0.319 4.411 3.860 1.00 0.00 24 THR A C 5
ATOM 2992 O O . THR A 1 24 ? 0.905 4.380 3.796 1.00 0.00 24 THR A O 5
ATOM 3003 N N . SER A 1 25 ? -1.050 5.233 3.131 1.00 0.00 25 SER A N 5
ATOM 3004 C CA . SER A 1 25 ? -0.437 6.168 2.199 1.00 0.00 25 SER A CA 5
ATOM 3005 C C . SER A 1 25 ? -0.964 7.579 2.406 1.00 0.00 25 SER A C 5
ATOM 3006 O O . SER A 1 25 ? -2.162 7.779 2.609 1.00 0.00 25 SER A O 5
ATOM 3014 N N . HIS A 1 26 ? -0.073 8.551 2.336 1.00 0.00 26 HIS A N 5
ATOM 3015 C CA . HIS A 1 26 ? -0.452 9.945 2.497 1.00 0.00 26 HIS A CA 5
ATOM 3016 C C . HIS A 1 26 ? -1.091 10.465 1.212 1.00 0.00 26 HIS A C 5
ATOM 3017 O O . HIS A 1 26 ? -0.788 11.569 0.758 1.00 0.00 26 HIS A O 5
ATOM 3032 N N . GLY A 1 27 ? -1.969 9.659 0.623 1.00 0.00 27 GLY A N 5
ATOM 3033 C CA . GLY A 1 27 ? -2.629 10.054 -0.607 1.00 0.00 27 GLY A CA 5
ATOM 3034 C C . GLY A 1 27 ? -3.430 8.927 -1.231 1.00 0.00 27 GLY A C 5
ATOM 3035 O O . GLY A 1 27 ? -3.284 8.636 -2.421 1.00 0.00 27 GLY A O 5
ATOM 3039 N N . CYS A 1 28 ? -4.274 8.292 -0.428 1.00 0.00 28 CYS A N 5
ATOM 3040 C CA . CYS A 1 28 ? -5.112 7.191 -0.895 1.00 0.00 28 CYS A CA 5
ATOM 3041 C C . CYS A 1 28 ? -6.520 7.322 -0.330 1.00 0.00 28 CYS A C 5
ATOM 3042 O O . CYS A 1 28 ? -6.703 7.592 0.859 1.00 0.00 28 CYS A O 5
ATOM 3049 N N . LYS A 1 29 ? -7.514 7.135 -1.187 1.00 0.00 29 LYS A N 5
ATOM 3050 C CA . LYS A 1 29 ? -8.907 7.230 -0.778 1.00 0.00 29 LYS A CA 5
ATOM 3051 C C . LYS A 1 29 ? -9.165 6.325 0.417 1.00 0.00 29 LYS A C 5
ATOM 3052 O O . LYS A 1 29 ? -9.967 6.645 1.299 1.00 0.00 29 LYS A O 5
ATOM 3071 N N . MET A 1 30 ? -8.464 5.203 0.447 1.00 0.00 30 MET A N 5
ATOM 3072 C CA . MET A 1 30 ? -8.591 4.245 1.532 1.00 0.00 30 MET A CA 5
ATOM 3073 C C . MET A 1 30 ? -7.232 3.615 1.817 1.00 0.00 30 MET A C 5
ATOM 3074 O O . MET A 1 30 ? -6.255 4.329 2.040 1.00 0.00 30 MET A O 5
ATOM 3088 N N . TYR A 1 31 ? -7.160 2.290 1.798 1.00 0.00 31 TYR A N 5
ATOM 3089 C CA . TYR A 1 31 ? -5.903 1.602 2.044 1.00 0.00 31 TYR A CA 5
ATOM 3090 C C . TYR A 1 31 ? -5.115 1.455 0.753 1.00 0.00 31 TYR A C 5
ATOM 3091 O O . TYR A 1 31 ? -5.676 1.095 -0.284 1.00 0.00 31 TYR A O 5
ATOM 3109 N N . CYS A 1 32 ? -3.814 1.678 0.837 1.00 0.00 32 CYS A N 5
ATOM 3110 C CA . CYS A 1 32 ? -2.937 1.507 -0.306 1.00 0.00 32 CYS A CA 5
ATOM 3111 C C . CYS A 1 32 ? -2.229 0.186 -0.125 1.00 0.00 32 CYS A C 5
ATOM 3112 O O . CYS A 1 32 ? -1.701 -0.094 0.952 1.00 0.00 32 CYS A O 5
ATOM 3119 N N . CYS A 1 33 ? -2.255 -0.659 -1.130 1.00 0.00 33 CYS A N 5
ATOM 3120 C CA . CYS A 1 33 ? -1.645 -1.957 -0.972 1.00 0.00 33 CYS A CA 5
ATOM 3121 C C . CYS A 1 33 ? -1.012 -2.465 -2.246 1.00 0.00 33 CYS A C 5
ATOM 3122 O O . CYS A 1 33 ? -1.510 -2.234 -3.349 1.00 0.00 33 CYS A O 5
ATOM 3129 N N . LEU A 1 34 ? 0.094 -3.164 -2.065 1.00 0.00 34 LEU A N 5
ATOM 3130 C CA . LEU A 1 34 ? 0.844 -3.737 -3.158 1.00 0.00 34 LEU A CA 5
ATOM 3131 C C . LEU A 1 34 ? 1.122 -5.198 -2.847 1.00 0.00 34 LEU A C 5
ATOM 3132 O O . LEU A 1 34 ? 1.164 -5.584 -1.675 1.00 0.00 34 LEU A O 5
ATOM 3148 N N . PRO A 1 35 ? 1.309 -6.029 -3.878 1.00 0.00 35 PRO A N 5
ATOM 3149 C CA . PRO A 1 35 ? 1.584 -7.451 -3.696 1.00 0.00 35 PRO A CA 5
ATOM 3150 C C . PRO A 1 35 ? 2.635 -7.679 -2.617 1.00 0.00 35 PRO A C 5
ATOM 3151 O O . PRO A 1 35 ? 3.535 -6.864 -2.446 1.00 0.00 35 PRO A O 5
ATOM 3162 N N . ALA A 1 36 ? 2.525 -8.782 -1.897 1.00 0.00 36 ALA A N 5
ATOM 3163 C CA . ALA A 1 36 ? 3.481 -9.098 -0.846 1.00 0.00 36 ALA A CA 5
ATOM 3164 C C . ALA A 1 36 ? 4.905 -9.014 -1.388 1.00 0.00 36 ALA A C 5
ATOM 3165 O O . ALA A 1 36 ? 5.829 -8.613 -0.683 1.00 0.00 36 ALA A O 5
ATOM 3172 N N . SER A 1 37 ? 5.062 -9.394 -2.650 1.00 0.00 37 SER A N 5
ATOM 3173 C CA . SER A 1 37 ? 6.360 -9.366 -3.315 1.00 0.00 37 SER A CA 5
ATOM 3174 C C . SER A 1 37 ? 6.931 -7.946 -3.324 1.00 0.00 37 SER A C 5
ATOM 3175 O O . SER A 1 37 ? 8.146 -7.747 -3.414 1.00 0.00 37 SER A O 5
ATOM 3183 N N . TRP A 1 38 ? 6.041 -6.971 -3.237 1.00 0.00 38 TRP A N 5
ATOM 3184 C CA . TRP A 1 38 ? 6.418 -5.563 -3.235 1.00 0.00 38 TRP A CA 5
ATOM 3185 C C . TRP A 1 38 ? 7.504 -5.281 -2.206 1.00 0.00 38 TRP A C 5
ATOM 3186 O O . TRP A 1 38 ? 7.465 -5.791 -1.086 1.00 0.00 38 TRP A O 5
ATOM 3207 N N . LYS A 1 39 ? 8.457 -4.451 -2.583 1.00 0.00 39 LYS A N 5
ATOM 3208 C CA . LYS A 1 39 ? 9.535 -4.079 -1.684 1.00 0.00 39 LYS A CA 5
ATOM 3209 C C . LYS A 1 39 ? 9.136 -2.867 -0.867 1.00 0.00 39 LYS A C 5
ATOM 3210 O O . LYS A 1 39 ? 8.834 -1.803 -1.414 1.00 0.00 39 LYS A O 5
ATOM 3229 N N . TRP A 1 40 ? 9.129 -3.036 0.442 1.00 0.00 40 TRP A N 5
ATOM 3230 C CA . TRP A 1 40 ? 8.764 -1.964 1.343 1.00 0.00 40 TRP A CA 5
ATOM 3231 C C . TRP A 1 40 ? 9.972 -1.058 1.588 1.00 0.00 40 TRP A C 5
ATOM 3232 O O . TRP A 1 40 ? 10.672 -0.685 0.644 1.00 0.00 40 TRP A O 5
ATOM 3253 N N . LYS A 1 41 ? 10.223 -0.708 2.841 1.00 0.00 41 LYS A N 5
ATOM 3254 C CA . LYS A 1 41 ? 11.352 0.146 3.183 1.00 0.00 41 LYS A CA 5
ATOM 3255 C C . LYS A 1 41 ? 12.654 -0.629 3.043 1.00 0.00 41 LYS A C 5
ATOM 3256 O O . LYS A 1 41 ? 12.665 -1.829 3.391 1.00 0.00 41 LYS A O 5
ATOM 3276 N N . LEU A 1 1 ? 3.554 2.409 9.311 1.00 0.00 1 LEU A N 6
ATOM 3277 C CA . LEU A 1 1 ? 3.051 1.948 7.996 1.00 0.00 1 LEU A CA 6
ATOM 3278 C C . LEU A 1 1 ? 2.543 3.127 7.168 1.00 0.00 1 LEU A C 6
ATOM 3279 O O . LEU A 1 1 ? 1.512 3.032 6.498 1.00 0.00 1 LEU A O 6
ATOM 3297 N N . VAL A 1 2 ? 3.267 4.237 7.218 1.00 0.00 2 VAL A N 6
ATOM 3298 C CA . VAL A 1 2 ? 2.888 5.433 6.479 1.00 0.00 2 VAL A CA 6
ATOM 3299 C C . VAL A 1 2 ? 3.629 5.529 5.148 1.00 0.00 2 VAL A C 6
ATOM 3300 O O . VAL A 1 2 ? 4.798 5.144 5.045 1.00 0.00 2 VAL A O 6
ATOM 3313 N N . LEU A 1 3 ? 2.939 6.050 4.142 1.00 0.00 3 LEU A N 6
ATOM 3314 C CA . LEU A 1 3 ? 3.495 6.225 2.807 1.00 0.00 3 LEU A CA 6
ATOM 3315 C C . LEU A 1 3 ? 3.134 7.611 2.288 1.00 0.00 3 LEU A C 6
ATOM 3316 O O . LEU A 1 3 ? 2.023 8.091 2.519 1.00 0.00 3 LEU A O 6
ATOM 3332 N N . LYS A 1 4 ? 4.052 8.245 1.576 1.00 0.00 4 LYS A N 6
ATOM 3333 C CA . LYS A 1 4 ? 3.788 9.566 1.019 1.00 0.00 4 LYS A CA 6
ATOM 3334 C C . LYS A 1 4 ? 2.601 9.478 0.071 1.00 0.00 4 LYS A C 6
ATOM 3335 O O . LYS A 1 4 ? 1.732 10.351 0.034 1.00 0.00 4 LYS A O 6
ATOM 3354 N N . TYR A 1 5 ? 2.594 8.409 -0.701 1.00 0.00 5 TYR A N 6
ATOM 3355 C CA . TYR A 1 5 ? 1.560 8.150 -1.685 1.00 0.00 5 TYR A CA 6
ATOM 3356 C C . TYR A 1 5 ? 1.590 6.679 -2.072 1.00 0.00 5 TYR A C 6
ATOM 3357 O O . TYR A 1 5 ? 2.648 6.047 -2.027 1.00 0.00 5 TYR A O 6
ATOM 3375 N N . CYS A 1 6 ? 0.439 6.135 -2.424 1.00 0.00 6 CYS A N 6
ATOM 3376 C CA . CYS A 1 6 ? 0.350 4.732 -2.792 1.00 0.00 6 CYS A CA 6
ATOM 3377 C C . CYS A 1 6 ? 0.988 4.495 -4.156 1.00 0.00 6 CYS A C 6
ATOM 3378 O O . CYS A 1 6 ? 0.569 5.082 -5.159 1.00 0.00 6 CYS A O 6
ATOM 3385 N N . PRO A 1 7 ? 2.009 3.629 -4.216 1.00 0.00 7 PRO A N 6
ATOM 3386 C CA . PRO A 1 7 ? 2.701 3.314 -5.466 1.00 0.00 7 PRO A CA 6
ATOM 3387 C C . PRO A 1 7 ? 1.725 2.857 -6.545 1.00 0.00 7 PRO A C 6
ATOM 3388 O O . PRO A 1 7 ? 0.815 2.068 -6.277 1.00 0.00 7 PRO A O 6
ATOM 3399 N N . LYS A 1 8 ? 1.910 3.360 -7.758 1.00 0.00 8 LYS A N 6
ATOM 3400 C CA . LYS A 1 8 ? 1.038 3.011 -8.873 1.00 0.00 8 LYS A CA 6
ATOM 3401 C C . LYS A 1 8 ? 0.872 1.502 -9.001 1.00 0.00 8 LYS A C 6
ATOM 3402 O O . LYS A 1 8 ? -0.192 1.017 -9.381 1.00 0.00 8 LYS A O 6
ATOM 3421 N N . ILE A 1 9 ? 1.926 0.765 -8.683 1.00 0.00 9 ILE A N 6
ATOM 3422 C CA . ILE A 1 9 ? 1.892 -0.691 -8.765 1.00 0.00 9 ILE A CA 6
ATOM 3423 C C . ILE A 1 9 ? 0.812 -1.250 -7.846 1.00 0.00 9 ILE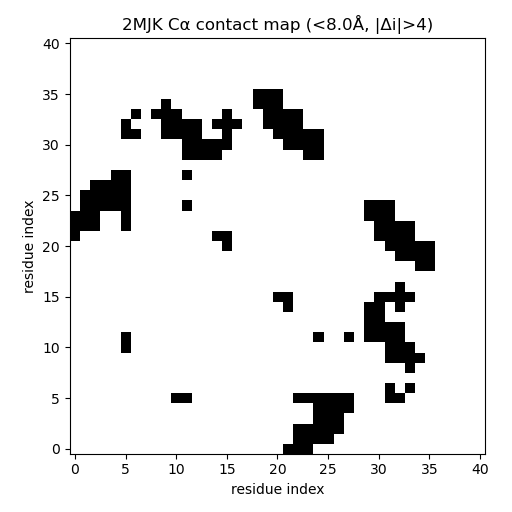 A C 6
ATOM 3424 O O . ILE A 1 9 ? 0.198 -2.280 -8.139 1.00 0.00 9 ILE A O 6
ATOM 3440 N N . GLY A 1 10 ? 0.591 -0.569 -6.733 1.00 0.00 10 GLY A N 6
ATOM 3441 C CA . GLY A 1 10 ? -0.408 -1.005 -5.781 1.00 0.00 10 GLY A CA 6
ATOM 3442 C C . GLY A 1 10 ? -1.815 -0.599 -6.176 1.00 0.00 10 GLY A C 6
ATOM 3443 O O . GLY A 1 10 ? -2.108 -0.408 -7.357 1.00 0.00 10 GLY A O 6
ATOM 3447 N N . TYR A 1 11 ? -2.680 -0.460 -5.181 1.00 0.00 11 TYR A N 6
ATOM 3448 C CA . TYR A 1 11 ? -4.065 -0.065 -5.394 1.00 0.00 11 TYR A CA 6
ATOM 3449 C C . TYR A 1 11 ? -4.603 0.596 -4.137 1.00 0.00 11 TYR A C 6
ATOM 3450 O O . TYR A 1 11 ? -4.416 0.079 -3.038 1.00 0.00 11 TYR A O 6
ATOM 3468 N N . CYS A 1 12 ? -5.278 1.718 -4.296 1.00 0.00 12 CYS A N 6
ATOM 3469 C CA . CYS A 1 12 ? -5.854 2.420 -3.161 1.00 0.00 12 CYS A CA 6
ATOM 3470 C C . CYS A 1 12 ? -7.323 2.043 -3.013 1.00 0.00 12 CYS A C 6
ATOM 3471 O O . CYS A 1 12 ? -8.133 2.322 -3.898 1.00 0.00 12 CYS A O 6
ATOM 3478 N N . SER A 1 13 ? -7.665 1.389 -1.912 1.00 0.00 13 SER A N 6
ATOM 3479 C CA . SER A 1 13 ? -9.039 0.961 -1.680 1.00 0.00 13 SER A CA 6
ATOM 3480 C C . SER A 1 13 ? -9.342 0.861 -0.190 1.00 0.00 13 SER A C 6
ATOM 3481 O O . SER A 1 13 ? -8.432 0.876 0.643 1.00 0.00 13 SER A O 6
ATOM 3489 N N . ASN A 1 14 ? -10.626 0.768 0.133 1.00 0.00 14 ASN A N 6
ATOM 3490 C CA . ASN A 1 14 ? -11.077 0.672 1.517 1.00 0.00 14 ASN A CA 6
ATOM 3491 C C . ASN A 1 14 ? -10.376 -0.479 2.228 1.00 0.00 14 ASN A C 6
ATOM 3492 O O . ASN A 1 14 ? -10.131 -0.428 3.433 1.00 0.00 14 ASN A O 6
ATOM 3503 N N . THR A 1 15 ? -10.049 -1.512 1.469 1.00 0.00 15 THR A N 6
ATOM 3504 C CA . THR A 1 15 ? -9.370 -2.676 2.006 1.00 0.00 15 THR A CA 6
ATOM 3505 C C . THR A 1 15 ? -8.525 -3.347 0.925 1.00 0.00 15 THR A C 6
ATOM 3506 O O . THR A 1 15 ? -8.764 -3.152 -0.269 1.00 0.00 15 THR A O 6
ATOM 3517 N N . CYS A 1 16 ? -7.523 -4.103 1.347 1.00 0.00 16 CYS A N 6
ATOM 3518 C CA . CYS A 1 16 ? -6.617 -4.773 0.422 1.00 0.00 16 CYS A CA 6
ATOM 3519 C C . CYS A 1 16 ? -6.806 -6.278 0.441 1.00 0.00 16 CYS A C 6
ATOM 3520 O O . CYS A 1 16 ? -7.062 -6.864 1.493 1.00 0.00 16 CYS A O 6
ATOM 3527 N N . SER A 1 17 ? -6.663 -6.905 -0.717 1.00 0.00 17 SER A N 6
ATOM 3528 C CA . SER A 1 17 ? -6.789 -8.345 -0.808 1.00 0.00 17 SER A CA 6
ATOM 3529 C C . SER A 1 17 ? -5.751 -8.968 0.119 1.00 0.00 17 SER A C 6
ATOM 3530 O O . SER A 1 17 ? -4.591 -8.559 0.105 1.00 0.00 17 SER A O 6
ATOM 3538 N N . LYS A 1 18 ? -6.159 -9.926 0.937 1.00 0.00 18 LYS A N 6
ATOM 3539 C CA . LYS A 1 18 ? -5.233 -10.549 1.870 1.00 0.00 18 LYS A CA 6
ATOM 3540 C C . LYS A 1 18 ? -3.917 -10.865 1.169 1.00 0.00 18 LYS A C 6
ATOM 3541 O O . LYS A 1 18 ? -2.841 -10.729 1.749 1.00 0.00 18 LYS A O 6
ATOM 3560 N N . THR A 1 19 ? -4.014 -11.261 -0.090 1.00 0.00 19 THR A N 6
ATOM 3561 C CA . THR A 1 19 ? -2.845 -11.573 -0.894 1.00 0.00 19 THR A CA 6
ATOM 3562 C C . THR A 1 19 ? -2.141 -10.289 -1.345 1.00 0.00 19 THR A C 6
ATOM 3563 O O . THR A 1 19 ? -1.619 -10.206 -2.462 1.00 0.00 19 THR A O 6
ATOM 3574 N N . GLN A 1 20 ? -2.144 -9.284 -0.474 1.00 0.00 20 GLN A N 6
ATOM 3575 C CA . GLN A 1 20 ? -1.532 -7.998 -0.775 1.00 0.00 20 GLN A CA 6
ATOM 3576 C C . GLN A 1 20 ? -1.145 -7.277 0.511 1.00 0.00 20 GLN A C 6
ATOM 3577 O O . GLN A 1 20 ? -1.901 -7.274 1.483 1.00 0.00 20 GLN A O 6
ATOM 3591 N N . ILE A 1 21 ? 0.028 -6.665 0.506 1.00 0.00 21 ILE A N 6
ATOM 3592 C CA . ILE A 1 21 ? 0.517 -5.927 1.659 1.00 0.00 21 ILE A CA 6
ATOM 3593 C C . ILE A 1 21 ? -0.316 -4.670 1.878 1.00 0.00 21 ILE A C 6
ATOM 3594 O O . ILE A 1 21 ? -0.615 -3.944 0.928 1.00 0.00 21 ILE A O 6
ATOM 3610 N N . TRP A 1 22 ? -0.673 -4.420 3.131 1.00 0.00 22 TRP A N 6
ATOM 3611 C CA . TRP A 1 22 ? -1.456 -3.245 3.489 1.00 0.00 22 TRP A CA 6
ATOM 3612 C C . TRP A 1 22 ? -0.520 -2.134 3.941 1.00 0.00 22 TRP A C 6
ATOM 3613 O O . TRP A 1 22 ? 0.435 -2.389 4.678 1.00 0.00 22 TRP A O 6
ATOM 3634 N N . ALA A 1 23 ? -0.789 -0.912 3.513 1.00 0.00 23 ALA A N 6
ATOM 3635 C CA . ALA A 1 23 ? 0.042 0.220 3.891 1.00 0.00 23 ALA A CA 6
ATOM 3636 C C . ALA A 1 23 ? -0.735 1.525 3.795 1.00 0.00 23 ALA A C 6
ATOM 3637 O O . ALA A 1 23 ? -1.506 1.733 2.864 1.00 0.00 23 ALA A O 6
ATOM 3644 N N . THR A 1 24 ? -0.533 2.400 4.767 1.00 0.00 24 THR A N 6
ATOM 3645 C CA . THR A 1 24 ? -1.209 3.683 4.791 1.00 0.00 24 THR A CA 6
ATOM 3646 C C . THR A 1 24 ? -0.473 4.687 3.910 1.00 0.00 24 THR A C 6
ATOM 3647 O O . THR A 1 24 ? 0.731 4.881 4.059 1.00 0.00 24 THR A O 6
ATOM 3658 N N . SER A 1 25 ? -1.190 5.329 2.998 1.00 0.00 25 SER A N 6
ATOM 3659 C CA . SER A 1 25 ? -0.580 6.309 2.115 1.00 0.00 25 SER A CA 6
ATOM 3660 C C . SER A 1 25 ? -1.333 7.633 2.180 1.00 0.00 25 SER A C 6
ATOM 3661 O O . SER A 1 25 ? -2.523 7.702 1.878 1.00 0.00 25 SER A O 6
ATOM 3669 N N . HIS A 1 26 ? -0.629 8.681 2.581 1.00 0.00 26 HIS A N 6
ATOM 3670 C CA . HIS A 1 26 ? -1.216 10.010 2.701 1.00 0.00 26 HIS A CA 6
ATOM 3671 C C . HIS A 1 26 ? -1.948 10.385 1.420 1.00 0.00 26 HIS A C 6
ATOM 3672 O O . HIS A 1 26 ? -3.038 10.951 1.458 1.00 0.00 26 HIS A O 6
ATOM 3687 N N . GLY A 1 27 ? -1.332 10.070 0.292 1.00 0.00 27 GLY A N 6
ATOM 3688 C CA . GLY A 1 27 ? -1.920 10.384 -0.996 1.00 0.00 27 GLY A CA 6
ATOM 3689 C C . GLY A 1 27 ? -3.293 9.765 -1.197 1.00 0.00 27 GLY A C 6
ATOM 3690 O O . GLY A 1 27 ? -4.117 10.304 -1.939 1.00 0.00 27 GLY A O 6
ATOM 3694 N N . CYS A 1 28 ? -3.540 8.629 -0.554 1.00 0.00 28 CYS A N 6
ATOM 3695 C CA . CYS A 1 28 ? -4.819 7.944 -0.691 1.00 0.00 28 CYS A CA 6
ATOM 3696 C C . CYS A 1 28 ? -5.609 7.936 0.616 1.00 0.00 28 CYS A C 6
ATOM 3697 O O . CYS A 1 28 ? -5.066 7.674 1.691 1.00 0.00 28 CYS A O 6
ATOM 3704 N N . LYS A 1 29 ? -6.896 8.240 0.503 1.00 0.00 29 LYS A N 6
ATOM 3705 C CA . LYS A 1 29 ? -7.800 8.297 1.647 1.00 0.00 29 LYS A CA 6
ATOM 3706 C C . LYS A 1 29 ? -7.885 6.962 2.383 1.00 0.00 29 LYS A C 6
ATOM 3707 O O . LYS A 1 29 ? -7.787 6.908 3.609 1.00 0.00 29 LYS A O 6
ATOM 3726 N N . MET A 1 30 ? -8.105 5.893 1.633 1.00 0.00 30 MET A N 6
ATOM 3727 C CA . MET A 1 30 ? -8.246 4.564 2.213 1.00 0.00 30 MET A CA 6
ATOM 3728 C C . MET A 1 30 ? -6.885 3.929 2.496 1.00 0.00 30 MET A C 6
ATOM 3729 O O . MET A 1 30 ? -6.026 4.557 3.115 1.00 0.00 30 MET A O 6
ATOM 3743 N N . TYR A 1 31 ? -6.694 2.687 2.059 1.00 0.00 31 TYR A N 6
ATOM 3744 C CA . TYR A 1 31 ? -5.441 1.975 2.281 1.00 0.00 31 TYR A CA 6
ATOM 3745 C C . TYR A 1 31 ? -4.689 1.786 0.976 1.00 0.00 31 TYR A C 6
ATOM 3746 O O . TYR A 1 31 ? -5.281 1.833 -0.104 1.00 0.00 31 TYR A O 6
ATOM 3764 N N . CYS A 1 32 ? -3.397 1.522 1.094 1.00 0.00 32 CYS A N 6
ATOM 3765 C CA . CYS A 1 32 ? -2.557 1.259 -0.059 1.00 0.00 32 CYS A CA 6
ATOM 3766 C C . CYS A 1 32 ? -2.358 -0.243 -0.146 1.00 0.00 32 CYS A C 6
ATOM 3767 O O . CYS A 1 32 ? -1.989 -0.885 0.841 1.00 0.00 32 CYS A O 6
ATOM 3774 N N . CYS A 1 33 ? -2.654 -0.801 -1.302 1.00 0.00 33 CYS A N 6
ATOM 3775 C CA . CYS A 1 33 ? -2.562 -2.233 -1.504 1.00 0.00 33 CYS A CA 6
ATOM 3776 C C . CYS A 1 33 ? -1.502 -2.584 -2.533 1.00 0.00 33 CYS A C 6
ATOM 3777 O O . CYS A 1 33 ? -1.471 -2.004 -3.612 1.00 0.00 33 CYS A O 6
ATOM 3784 N N . LEU A 1 34 ? -0.648 -3.543 -2.210 1.00 0.00 34 LEU A N 6
ATOM 3785 C CA . LEU A 1 34 ? 0.398 -3.966 -3.130 1.00 0.00 34 LEU A CA 6
ATOM 3786 C C . LEU A 1 34 ? 0.644 -5.461 -2.990 1.00 0.00 34 LEU A C 6
ATOM 3787 O O . LEU A 1 34 ? 0.483 -6.020 -1.909 1.00 0.00 34 LEU A O 6
ATOM 3803 N N . PRO A 1 35 ? 1.034 -6.130 -4.081 1.00 0.00 35 PRO A N 6
ATOM 3804 C CA . PRO A 1 35 ? 1.302 -7.567 -4.061 1.00 0.00 35 PRO A CA 6
ATOM 3805 C C . PRO A 1 35 ? 2.311 -7.924 -2.977 1.00 0.00 35 PRO A C 6
ATOM 3806 O O . PRO A 1 35 ? 3.209 -7.139 -2.678 1.00 0.00 35 PRO A O 6
ATOM 3817 N N . ALA A 1 36 ? 2.171 -9.106 -2.398 1.00 0.00 36 ALA A N 6
ATOM 3818 C CA . ALA A 1 36 ? 3.085 -9.556 -1.357 1.00 0.00 36 ALA A CA 6
ATOM 3819 C C . ALA A 1 36 ? 4.530 -9.405 -1.819 1.00 0.00 36 ALA A C 6
ATOM 3820 O O . ALA A 1 36 ? 5.435 -9.148 -1.021 1.00 0.00 36 ALA A O 6
ATOM 3827 N N . SER A 1 37 ? 4.730 -9.569 -3.118 1.00 0.00 37 SER A N 6
ATOM 3828 C CA . SER A 1 37 ? 6.049 -9.458 -3.724 1.00 0.00 37 SER A CA 6
ATOM 3829 C C . SER A 1 37 ? 6.617 -8.047 -3.562 1.00 0.00 37 SER A C 6
ATOM 3830 O O . SER A 1 37 ? 7.837 -7.858 -3.517 1.00 0.00 37 SER A O 6
ATOM 3838 N N . TRP A 1 38 ? 5.733 -7.061 -3.485 1.00 0.00 38 TRP A N 6
ATOM 3839 C CA . TRP A 1 38 ? 6.144 -5.670 -3.336 1.00 0.00 38 TRP A CA 6
ATOM 3840 C C . TRP A 1 38 ? 7.171 -5.536 -2.220 1.00 0.00 38 TRP A C 6
ATOM 3841 O O . TRP A 1 38 ? 7.029 -6.142 -1.158 1.00 0.00 38 TRP A O 6
ATOM 3862 N N . LYS A 1 39 ? 8.197 -4.743 -2.463 1.00 0.00 39 LYS A N 6
ATOM 3863 C CA . LYS A 1 39 ? 9.244 -4.532 -1.476 1.00 0.00 39 LYS A CA 6
ATOM 3864 C C . LYS A 1 39 ? 8.864 -3.423 -0.514 1.00 0.00 39 LYS A C 6
ATOM 3865 O O . LYS A 1 39 ? 9.203 -2.254 -0.718 1.00 0.00 39 LYS A O 6
ATOM 3884 N N . TRP A 1 40 ? 8.158 -3.802 0.536 1.00 0.00 40 TRP A N 6
ATOM 3885 C CA . TRP A 1 40 ? 7.722 -2.862 1.544 1.00 0.00 40 TRP A CA 6
ATOM 3886 C C . TRP A 1 40 ? 8.884 -2.514 2.485 1.00 0.00 40 TRP A C 6
ATOM 3887 O O . TRP A 1 40 ? 9.981 -2.176 2.030 1.00 0.00 40 TRP A O 6
ATOM 3908 N N . LYS A 1 41 ? 8.647 -2.606 3.789 1.00 0.00 41 LYS A N 6
ATOM 3909 C CA . LYS A 1 41 ? 9.671 -2.314 4.783 1.00 0.00 41 LYS A CA 6
ATOM 3910 C C . LYS A 1 41 ? 10.570 -3.526 4.985 1.00 0.00 41 LYS A C 6
ATOM 3911 O O . LYS A 1 41 ? 10.360 -4.547 4.290 1.00 0.00 41 LYS A O 6
ATOM 3931 N N . LEU A 1 1 ? 1.292 0.612 9.213 1.00 0.00 1 LEU A N 7
ATOM 3932 C CA . LEU A 1 1 ? 2.253 0.888 8.125 1.00 0.00 1 LEU A CA 7
ATOM 3933 C C . LEU A 1 1 ? 1.763 2.058 7.279 1.00 0.00 1 LEU A C 7
ATOM 3934 O O . LEU A 1 1 ? 0.607 2.072 6.844 1.00 0.00 1 LEU A O 7
ATOM 3952 N N . VAL A 1 2 ? 2.631 3.043 7.053 1.00 0.00 2 VAL A N 7
ATOM 3953 C CA . VAL A 1 2 ? 2.264 4.215 6.271 1.00 0.00 2 VAL A CA 7
ATOM 3954 C C . VAL A 1 2 ? 3.317 4.553 5.220 1.00 0.00 2 VAL A C 7
ATOM 3955 O O . VAL A 1 2 ? 4.517 4.444 5.474 1.00 0.00 2 VAL A O 7
ATOM 3968 N N . LEU A 1 3 ? 2.855 4.959 4.046 1.00 0.00 3 LEU A N 7
ATOM 3969 C CA . LEU A 1 3 ? 3.727 5.320 2.939 1.00 0.00 3 LEU A CA 7
ATOM 3970 C C . LEU A 1 3 ? 3.714 6.816 2.679 1.00 0.00 3 LEU A C 7
ATOM 3971 O O . LEU A 1 3 ? 2.648 7.428 2.600 1.00 0.00 3 LEU A O 7
ATOM 3987 N N . LYS A 1 4 ? 4.888 7.387 2.470 1.00 0.00 4 LYS A N 7
ATOM 3988 C CA . LYS A 1 4 ? 4.988 8.798 2.134 1.00 0.00 4 LYS A CA 7
ATOM 3989 C C . LYS A 1 4 ? 4.273 9.002 0.811 1.00 0.00 4 LYS A C 7
ATOM 3990 O O . LYS A 1 4 ? 3.743 10.072 0.505 1.00 0.00 4 LYS A O 7
ATOM 4009 N N . TYR A 1 5 ? 4.291 7.933 0.034 1.00 0.00 5 TYR A N 7
ATOM 4010 C CA . TYR A 1 5 ? 3.687 7.882 -1.282 1.00 0.00 5 TYR A CA 7
ATOM 4011 C C . TYR A 1 5 ? 3.598 6.434 -1.730 1.00 0.00 5 TYR A C 7
ATOM 4012 O O . TYR A 1 5 ? 4.498 5.639 -1.450 1.00 0.00 5 TYR A O 7
ATOM 4030 N N . CYS A 1 6 ? 2.521 6.088 -2.406 1.00 0.00 6 CYS A N 7
ATOM 4031 C CA . CYS A 1 6 ? 2.335 4.722 -2.873 1.00 0.00 6 CYS A CA 7
ATOM 4032 C C . CYS A 1 6 ? 2.937 4.542 -4.264 1.00 0.00 6 CYS A C 7
ATOM 4033 O O . CYS A 1 6 ? 2.690 5.350 -5.167 1.00 0.00 6 CYS A O 7
ATOM 4040 N N . PRO A 1 7 ? 3.736 3.484 -4.464 1.00 0.00 7 PRO A N 7
ATOM 4041 C CA . PRO A 1 7 ? 4.363 3.205 -5.754 1.00 0.00 7 PRO A CA 7
ATOM 4042 C C . PRO A 1 7 ? 3.324 2.853 -6.818 1.00 0.00 7 PRO A C 7
ATOM 4043 O O . PRO A 1 7 ? 2.292 2.251 -6.513 1.00 0.00 7 PRO A O 7
ATOM 4054 N N . LYS A 1 8 ? 3.595 3.243 -8.057 1.00 0.00 8 LYS A N 7
ATOM 4055 C CA . LYS A 1 8 ? 2.685 2.991 -9.176 1.00 0.00 8 LYS A CA 7
ATOM 4056 C C . LYS A 1 8 ? 2.194 1.544 -9.189 1.00 0.00 8 LYS A C 7
ATOM 4057 O O . LYS A 1 8 ? 1.089 1.261 -9.645 1.00 0.00 8 LYS A O 7
ATOM 4076 N N . ILE A 1 9 ? 3.027 0.634 -8.706 1.00 0.00 9 ILE A N 7
ATOM 4077 C CA . ILE A 1 9 ? 2.683 -0.786 -8.681 1.00 0.00 9 ILE A CA 7
ATOM 4078 C C . ILE A 1 9 ? 1.426 -1.050 -7.851 1.00 0.00 9 ILE A C 7
ATOM 4079 O O . ILE A 1 9 ? 0.646 -1.950 -8.163 1.00 0.00 9 ILE A O 7
ATOM 4095 N N . GLY A 1 10 ? 1.243 -0.276 -6.790 1.00 0.00 10 GLY A N 7
ATOM 4096 C CA . GLY A 1 10 ? 0.091 -0.461 -5.924 1.00 0.00 10 GLY A CA 7
ATOM 4097 C C . GLY A 1 10 ? -1.159 0.253 -6.402 1.00 0.00 10 GLY A C 7
ATOM 4098 O O . GLY A 1 10 ? -1.139 0.968 -7.406 1.00 0.00 10 GLY A O 7
ATOM 4102 N N . TYR A 1 11 ? -2.244 0.067 -5.662 1.00 0.00 11 TYR A N 7
ATOM 4103 C CA . TYR A 1 11 ? -3.528 0.691 -5.969 1.00 0.00 11 TYR A CA 7
ATOM 4104 C C . TYR A 1 11 ? -4.315 0.858 -4.673 1.00 0.00 11 TYR A C 7
ATOM 4105 O O . TYR A 1 11 ? -4.202 0.031 -3.779 1.00 0.00 11 TYR A O 7
ATOM 4123 N N . CYS A 1 12 ? -5.079 1.933 -4.554 1.00 0.00 12 CYS A N 7
ATOM 4124 C CA . CYS A 1 12 ? -5.825 2.194 -3.324 1.00 0.00 12 CYS A CA 7
ATOM 4125 C C . CYS A 1 12 ? -7.232 1.617 -3.355 1.00 0.00 12 CYS A C 7
ATOM 4126 O O . CYS A 1 12 ? -7.940 1.704 -4.360 1.00 0.00 12 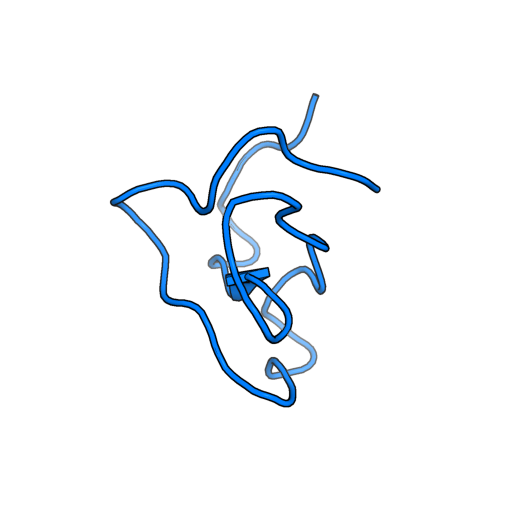CYS A O 7
ATOM 4133 N N . SER A 1 13 ? -7.622 1.022 -2.234 1.00 0.00 13 SER A N 7
ATOM 4134 C CA . SER A 1 13 ? -8.936 0.420 -2.081 1.00 0.00 13 SER A CA 7
ATOM 4135 C C . SER A 1 13 ? -9.346 0.416 -0.609 1.00 0.00 13 SER A C 7
ATOM 4136 O O . SER A 1 13 ? -8.507 0.583 0.277 1.00 0.00 13 SER A O 7
ATOM 4144 N N . ASN A 1 14 ? -10.636 0.230 -0.360 1.00 0.00 14 ASN A N 7
ATOM 4145 C CA . ASN A 1 14 ? -11.167 0.205 1.002 1.00 0.00 14 ASN A CA 7
ATOM 4146 C C . ASN A 1 14 ? -10.380 -0.779 1.856 1.00 0.00 14 ASN A C 7
ATOM 4147 O O . ASN A 1 14 ? -10.151 -0.553 3.044 1.00 0.00 14 ASN A O 7
ATOM 4158 N N . THR A 1 15 ? -9.977 -1.873 1.231 1.00 0.00 15 THR A N 7
ATOM 4159 C CA . THR A 1 15 ? -9.220 -2.915 1.897 1.00 0.00 15 THR A CA 7
ATOM 4160 C C . THR A 1 15 ? -8.376 -3.662 0.872 1.00 0.00 15 THR A C 7
ATOM 4161 O O . THR A 1 15 ? -8.755 -3.746 -0.298 1.00 0.00 15 THR A O 7
ATOM 4172 N N . CYS A 1 16 ? -7.232 -4.174 1.298 1.00 0.00 16 CYS A N 7
ATOM 4173 C CA . CYS A 1 16 ? -6.330 -4.886 0.401 1.00 0.00 16 CYS A CA 7
ATOM 4174 C C . CYS A 1 16 ? -6.270 -6.371 0.724 1.00 0.00 16 CYS A C 7
ATOM 4175 O O . CYS A 1 16 ? -6.333 -6.768 1.889 1.00 0.00 16 CYS A O 7
ATOM 4182 N N . SER A 1 17 ? -6.134 -7.186 -0.311 1.00 0.00 17 SER A N 7
ATOM 4183 C CA . SER A 1 17 ? -6.044 -8.623 -0.139 1.00 0.00 17 SER A CA 7
ATOM 4184 C C . SER A 1 17 ? -4.844 -8.941 0.749 1.00 0.00 17 SER A C 7
ATOM 4185 O O . SER A 1 17 ? -3.858 -8.207 0.739 1.00 0.00 17 SER A O 7
ATOM 4193 N N . LYS A 1 18 ? -4.927 -10.013 1.523 1.00 0.00 18 LYS A N 7
ATOM 4194 C CA . LYS A 1 18 ? -3.833 -10.386 2.415 1.00 0.00 18 LYS A CA 7
ATOM 4195 C C . LYS A 1 18 ? -2.512 -10.416 1.656 1.00 0.00 18 LYS A C 7
ATOM 4196 O O . LYS A 1 18 ? -1.473 -9.999 2.170 1.00 0.00 18 LYS A O 7
ATOM 4215 N N . THR A 1 19 ? -2.564 -10.902 0.430 1.00 0.00 19 THR A N 7
ATOM 4216 C CA . THR A 1 19 ? -1.383 -10.980 -0.414 1.00 0.00 19 THR A CA 7
ATOM 4217 C C . THR A 1 19 ? -0.745 -9.605 -0.582 1.00 0.00 19 THR A C 7
ATOM 4218 O O . THR A 1 19 ? 0.455 -9.485 -0.829 1.00 0.00 19 THR A O 7
ATOM 4229 N N . GLN A 1 20 ? -1.569 -8.576 -0.461 1.00 0.00 20 GLN A N 7
ATOM 4230 C CA . GLN A 1 20 ? -1.122 -7.199 -0.606 1.00 0.00 20 GLN A CA 7
ATOM 4231 C C . GLN A 1 20 ? -0.962 -6.526 0.752 1.00 0.00 20 GLN A C 7
ATOM 4232 O O . GLN A 1 20 ? -1.848 -6.602 1.604 1.00 0.00 20 GLN A O 7
ATOM 4246 N N . ILE A 1 21 ? 0.156 -5.845 0.940 1.00 0.00 21 ILE A N 7
ATOM 4247 C CA . ILE A 1 21 ? 0.415 -5.133 2.182 1.00 0.00 21 ILE A CA 7
ATOM 4248 C C . ILE A 1 21 ? -0.563 -3.970 2.321 1.00 0.00 21 ILE A C 7
ATOM 4249 O O . ILE A 1 21 ? -0.724 -3.185 1.387 1.00 0.00 21 ILE A O 7
ATOM 4265 N N . TRP A 1 22 ? -1.206 -3.858 3.477 1.00 0.00 22 TRP A N 7
ATOM 4266 C CA . TRP A 1 22 ? -2.157 -2.778 3.726 1.00 0.00 22 TRP A CA 7
ATOM 4267 C C . TRP A 1 22 ? -1.414 -1.475 3.988 1.00 0.00 22 TRP A C 7
ATOM 4268 O O . TRP A 1 22 ? -1.623 -0.807 5.007 1.00 0.00 22 TRP A O 7
ATOM 4289 N N . ALA A 1 23 ? -0.537 -1.125 3.067 1.00 0.00 23 ALA A N 7
ATOM 4290 C CA . ALA A 1 23 ? 0.251 0.082 3.182 1.00 0.00 23 ALA A CA 7
ATOM 4291 C C . ALA A 1 23 ? -0.605 1.318 2.949 1.00 0.00 23 ALA A C 7
ATOM 4292 O O . ALA A 1 23 ? -1.031 1.590 1.827 1.00 0.00 23 ALA A O 7
ATOM 4299 N N . THR A 1 24 ? -0.844 2.082 4.003 1.00 0.00 24 THR A N 7
ATOM 4300 C CA . THR A 1 24 ? -1.628 3.293 3.881 1.00 0.00 24 THR A CA 7
ATOM 4301 C C . THR A 1 24 ? -0.725 4.443 3.458 1.00 0.00 24 THR A C 7
ATOM 4302 O O . THR A 1 24 ? 0.106 4.911 4.234 1.00 0.00 24 THR A O 7
ATOM 4313 N N . SER A 1 25 ? -0.880 4.879 2.227 1.00 0.00 25 SER A N 7
ATOM 4314 C CA . SER A 1 25 ? -0.077 5.960 1.693 1.00 0.00 25 SER A CA 7
ATOM 4315 C C . SER A 1 25 ? -0.719 7.314 1.990 1.00 0.00 25 SER A C 7
ATOM 4316 O O . SER A 1 25 ? -1.946 7.441 2.001 1.00 0.00 25 SER A O 7
ATOM 4324 N N . HIS A 1 26 ? 0.108 8.320 2.241 1.00 0.00 26 HIS A N 7
ATOM 4325 C CA . HIS A 1 26 ? -0.388 9.654 2.544 1.00 0.00 26 HIS A CA 7
ATOM 4326 C C . HIS A 1 26 ? -1.418 10.092 1.510 1.00 0.00 26 HIS A C 7
ATOM 4327 O O . HIS A 1 26 ? -2.557 10.412 1.848 1.00 0.00 26 HIS A O 7
ATOM 4342 N N . GLY A 1 27 ? -1.010 10.104 0.251 1.00 0.00 27 GLY A N 7
ATOM 4343 C CA . GLY A 1 27 ? -1.898 10.507 -0.819 1.00 0.00 27 GLY A CA 7
ATOM 4344 C C . GLY A 1 27 ? -2.879 9.418 -1.197 1.00 0.00 27 GLY A C 7
ATOM 4345 O O . GLY A 1 27 ? -3.140 9.193 -2.380 1.00 0.00 27 GLY A O 7
ATOM 4349 N N . CYS A 1 28 ? -3.423 8.738 -0.201 1.00 0.00 28 CYS A N 7
ATOM 4350 C CA . CYS A 1 28 ? -4.376 7.668 -0.446 1.00 0.00 28 CYS A CA 7
ATOM 4351 C C . CYS A 1 28 ? -5.640 7.870 0.377 1.00 0.00 28 CYS A C 7
ATOM 4352 O O . CYS A 1 28 ? -5.582 8.168 1.570 1.00 0.00 28 CYS A O 7
ATOM 4359 N N . LYS A 1 29 ? -6.775 7.710 -0.278 1.00 0.00 29 LYS A N 7
ATOM 4360 C CA . LYS A 1 29 ? -8.074 7.869 0.357 1.00 0.00 29 LYS A CA 7
ATOM 4361 C C . LYS A 1 29 ? -8.283 6.801 1.424 1.00 0.00 29 LYS A C 7
ATOM 4362 O O . LYS A 1 29 ? -9.058 6.982 2.368 1.00 0.00 29 LYS A O 7
ATOM 4381 N N . MET A 1 30 ? -7.599 5.678 1.253 1.00 0.00 30 MET A N 7
ATOM 4382 C CA . MET A 1 30 ? -7.706 4.556 2.176 1.00 0.00 30 MET A CA 7
ATOM 4383 C C . MET A 1 30 ? -6.389 3.786 2.199 1.00 0.00 30 MET A C 7
ATOM 4384 O O . MET A 1 30 ? -5.316 4.390 2.220 1.00 0.00 30 MET A O 7
ATOM 4398 N N . TYR A 1 31 ? -6.465 2.461 2.171 1.00 0.00 31 TYR A N 7
ATOM 4399 C CA . TYR A 1 31 ? -5.268 1.637 2.164 1.00 0.00 31 TYR A CA 7
ATOM 4400 C C . TYR A 1 31 ? -4.781 1.438 0.740 1.00 0.00 31 TYR A C 7
ATOM 4401 O O . TYR A 1 31 ? -5.589 1.266 -0.180 1.00 0.00 31 TYR A O 7
ATOM 4419 N N . CYS A 1 32 ? -3.472 1.409 0.565 1.00 0.00 32 CYS A N 7
ATOM 4420 C CA . CYS A 1 32 ? -2.900 1.167 -0.741 1.00 0.00 32 CYS A CA 7
ATOM 4421 C C . CYS A 1 32 ? -2.455 -0.281 -0.772 1.00 0.00 32 CYS A C 7
ATOM 4422 O O . CYS A 1 32 ? -1.938 -0.801 0.220 1.00 0.00 32 CYS A O 7
ATOM 4429 N N . CYS A 1 33 ? -2.696 -0.941 -1.881 1.00 0.00 33 CYS A N 7
ATOM 4430 C CA . CYS A 1 33 ? -2.370 -2.341 -2.017 1.00 0.00 33 CYS A CA 7
ATOM 4431 C C . CYS A 1 33 ? -1.088 -2.519 -2.800 1.00 0.00 33 CYS A C 7
ATOM 4432 O O . CYS A 1 33 ? -0.908 -1.927 -3.864 1.00 0.00 33 CYS A O 7
ATOM 4439 N N . LEU A 1 34 ? -0.212 -3.343 -2.258 1.00 0.00 34 LEU A N 7
ATOM 4440 C CA . LEU A 1 34 ? 1.066 -3.640 -2.869 1.00 0.00 34 LEU A CA 7
ATOM 4441 C C . LEU A 1 34 ? 1.386 -5.107 -2.641 1.00 0.00 34 LEU A C 7
ATOM 4442 O O . LEU A 1 34 ? 1.259 -5.601 -1.521 1.00 0.00 34 LEU A O 7
ATOM 4458 N N . PRO A 1 35 ? 1.785 -5.829 -3.693 1.00 0.00 35 PRO A N 7
ATOM 4459 C CA . PRO A 1 35 ? 2.104 -7.249 -3.584 1.00 0.00 35 PRO A CA 7
ATOM 4460 C C . PRO A 1 35 ? 3.044 -7.523 -2.418 1.00 0.00 35 PRO A C 7
ATOM 4461 O O . PRO A 1 35 ? 3.996 -6.777 -2.200 1.00 0.00 35 PRO A O 7
ATOM 4472 N N . ALA A 1 36 ? 2.784 -8.588 -1.675 1.00 0.00 36 ALA A N 7
ATOM 4473 C CA . ALA A 1 36 ? 3.623 -8.946 -0.540 1.00 0.00 36 ALA A CA 7
ATOM 4474 C C . ALA A 1 36 ? 5.093 -8.935 -0.951 1.00 0.00 36 ALA A C 7
ATOM 4475 O O . ALA A 1 36 ? 5.987 -8.757 -0.121 1.00 0.00 36 ALA A O 7
ATOM 4482 N N . SER A 1 37 ? 5.326 -9.128 -2.242 1.00 0.00 37 SER A N 7
ATOM 4483 C CA . SER A 1 37 ? 6.672 -9.138 -2.793 1.00 0.00 37 SER A CA 7
ATOM 4484 C C . SER A 1 37 ? 7.285 -7.738 -2.742 1.00 0.00 37 SER A C 7
ATOM 4485 O O . SER A 1 37 ? 8.486 -7.579 -2.511 1.00 0.00 37 SER A O 7
ATOM 4493 N N . TRP A 1 38 ? 6.443 -6.733 -2.960 1.00 0.00 38 TRP A N 7
ATOM 4494 C CA . TRP A 1 38 ? 6.867 -5.338 -2.947 1.00 0.00 38 TRP A CA 7
ATOM 4495 C C . TRP A 1 38 ? 7.815 -5.061 -1.792 1.00 0.00 38 TRP A C 7
ATOM 4496 O O . TRP A 1 38 ? 7.614 -5.544 -0.676 1.00 0.00 38 TRP A O 7
ATOM 4517 N N . LYS A 1 39 ? 8.838 -4.273 -2.060 1.00 0.00 39 LYS A N 7
ATOM 4518 C CA . LYS A 1 39 ? 9.807 -3.922 -1.040 1.00 0.00 39 LYS A CA 7
ATOM 4519 C C . LYS A 1 39 ? 9.357 -2.686 -0.285 1.00 0.00 39 LYS A C 7
ATOM 4520 O O . LYS A 1 39 ? 9.277 -1.589 -0.845 1.00 0.00 39 LYS A O 7
ATOM 4539 N N . TRP A 1 40 ? 9.060 -2.880 0.987 1.00 0.00 40 TRP A N 7
ATOM 4540 C CA . TRP A 1 40 ? 8.614 -1.805 1.848 1.00 0.00 40 TRP A CA 7
ATOM 4541 C C . TRP A 1 40 ? 9.812 -0.965 2.305 1.00 0.00 40 TRP A C 7
ATOM 4542 O O . TRP A 1 40 ? 10.608 -0.510 1.478 1.00 0.00 40 TRP A O 7
ATOM 4563 N N . LYS A 1 41 ? 9.946 -0.767 3.610 1.00 0.00 41 LYS A N 7
ATOM 4564 C CA . LYS A 1 41 ? 11.053 0.005 4.155 1.00 0.00 41 LYS A CA 7
ATOM 4565 C C . LYS A 1 41 ? 12.332 -0.824 4.141 1.00 0.00 41 LYS A C 7
ATOM 4566 O O . LYS A 1 41 ? 12.242 -2.051 3.922 1.00 0.00 41 LYS A O 7
ATOM 4586 N N . LEU A 1 1 ? 4.606 2.006 8.584 1.00 0.00 1 LEU A N 8
ATOM 4587 C CA . LEU A 1 1 ? 4.102 1.590 7.255 1.00 0.00 1 LEU A CA 8
ATOM 4588 C C . LEU A 1 1 ? 3.359 2.738 6.569 1.00 0.00 1 LEU A C 8
ATOM 4589 O O . LEU A 1 1 ? 2.338 2.532 5.909 1.00 0.00 1 LEU A O 8
ATOM 4607 N N . VAL A 1 2 ? 3.887 3.951 6.716 1.00 0.00 2 VAL A N 8
ATOM 4608 C CA . VAL A 1 2 ? 3.291 5.127 6.103 1.00 0.00 2 VAL A CA 8
ATOM 4609 C C . VAL A 1 2 ? 3.889 5.366 4.721 1.00 0.00 2 VAL A C 8
ATOM 4610 O O . VAL A 1 2 ? 5.099 5.238 4.527 1.00 0.00 2 VAL A O 8
ATOM 4623 N N . LEU A 1 3 ? 3.036 5.694 3.768 1.00 0.00 3 LEU A N 8
ATOM 4624 C CA . LEU A 1 3 ? 3.451 5.935 2.400 1.00 0.00 3 LEU A CA 8
ATOM 4625 C C . LEU A 1 3 ? 3.182 7.371 1.983 1.00 0.00 3 LEU A C 8
ATOM 4626 O O . LEU A 1 3 ? 2.049 7.855 2.083 1.00 0.00 3 LEU A O 8
ATOM 4642 N N . LYS A 1 4 ? 4.204 8.024 1.460 1.00 0.00 4 LYS A N 8
ATOM 4643 C CA . LYS A 1 4 ? 4.062 9.382 0.964 1.00 0.00 4 LYS A CA 8
ATOM 4644 C C . LYS A 1 4 ? 3.051 9.364 -0.162 1.00 0.00 4 LYS A C 8
ATOM 4645 O O . LYS A 1 4 ? 2.370 10.352 -0.452 1.00 0.00 4 LYS A O 8
ATOM 4664 N N . TYR A 1 5 ? 2.977 8.206 -0.787 1.00 0.00 5 TYR A N 8
ATOM 4665 C CA . TYR A 1 5 ? 2.081 7.962 -1.895 1.00 0.00 5 TYR A CA 8
ATOM 4666 C C . TYR A 1 5 ? 2.062 6.480 -2.202 1.00 0.00 5 TYR A C 8
ATOM 4667 O O . TYR A 1 5 ? 3.063 5.787 -2.013 1.00 0.00 5 TYR A O 8
ATOM 4685 N N . CYS A 1 6 ? 0.924 6.003 -2.652 1.00 0.00 6 CYS A N 8
ATOM 4686 C CA . CYS A 1 6 ? 0.764 4.601 -2.974 1.00 0.00 6 CYS A CA 8
ATOM 4687 C C . CYS A 1 6 ? 1.505 4.288 -4.266 1.00 0.00 6 CYS A C 8
ATOM 4688 O O . CYS A 1 6 ? 1.149 4.800 -5.332 1.00 0.00 6 CYS A O 8
ATOM 4695 N N . PRO A 1 7 ? 2.555 3.453 -4.198 1.00 0.00 7 PRO A N 8
ATOM 4696 C CA . PRO A 1 7 ? 3.345 3.093 -5.373 1.00 0.00 7 PRO A CA 8
ATOM 4697 C C . PRO A 1 7 ? 2.455 2.732 -6.551 1.00 0.00 7 PRO A C 8
ATOM 4698 O O . PRO A 1 7 ? 1.440 2.056 -6.388 1.00 0.00 7 PRO A O 8
ATOM 4709 N N . LYS A 1 8 ? 2.831 3.201 -7.729 1.00 0.00 8 LYS A N 8
ATOM 4710 C CA . LYS A 1 8 ? 2.067 2.955 -8.946 1.00 0.00 8 LYS A CA 8
ATOM 4711 C C . LYS A 1 8 ? 1.579 1.511 -9.009 1.00 0.00 8 LYS A C 8
ATOM 4712 O O . LYS A 1 8 ? 0.463 1.239 -9.458 1.00 0.00 8 LYS A O 8
ATOM 4731 N N . ILE A 1 9 ? 2.421 0.593 -8.566 1.00 0.00 9 ILE A N 8
ATOM 4732 C CA . ILE A 1 9 ? 2.088 -0.826 -8.576 1.00 0.00 9 ILE A CA 8
ATOM 4733 C C . ILE A 1 9 ? 0.918 -1.134 -7.644 1.00 0.00 9 ILE A C 8
ATOM 4734 O O . ILE A 1 9 ? 0.072 -1.977 -7.950 1.00 0.00 9 ILE A O 8
ATOM 4750 N N . GLY A 1 10 ? 0.882 -0.461 -6.506 1.00 0.00 10 GLY A N 8
ATOM 4751 C CA . GLY A 1 10 ? -0.175 -0.691 -5.539 1.00 0.00 10 GLY A CA 8
ATOM 4752 C C . GLY A 1 10 ? -1.541 -0.229 -6.012 1.00 0.00 10 GLY A C 8
ATOM 4753 O O . GLY A 1 10 ? -1.728 0.106 -7.186 1.00 0.00 10 GLY A O 8
ATOM 4757 N N . TYR A 1 11 ? -2.490 -0.203 -5.087 1.00 0.00 11 TYR A N 8
ATOM 4758 C CA . TYR A 1 11 ? -3.856 0.221 -5.369 1.00 0.00 11 TYR A CA 8
ATOM 4759 C C . TYR A 1 11 ? -4.483 0.785 -4.100 1.00 0.00 11 TYR A C 8
ATOM 4760 O O . TYR A 1 11 ? -4.273 0.245 -3.020 1.00 0.00 11 TYR A O 8
ATOM 4778 N N . CYS A 1 12 ? -5.269 1.843 -4.221 1.00 0.00 12 CYS A N 8
ATOM 4779 C CA . CYS A 1 12 ? -5.927 2.419 -3.054 1.00 0.00 12 CYS A CA 8
ATOM 4780 C C . CYS A 1 12 ? -7.330 1.833 -2.942 1.00 0.00 12 CYS A C 8
ATOM 4781 O O . CYS A 1 12 ? -8.172 2.057 -3.818 1.00 0.00 12 CYS A O 8
ATOM 4788 N N . SER A 1 13 ? -7.579 1.066 -1.887 1.00 0.00 13 SER A N 8
ATOM 4789 C CA . SER A 1 13 ? -8.878 0.438 -1.700 1.00 0.00 13 SER A CA 8
ATOM 4790 C C . SER A 1 13 ? -9.195 0.205 -0.224 1.00 0.00 13 SER A C 8
ATOM 4791 O O . SER A 1 13 ? -8.300 0.168 0.622 1.00 0.00 13 SER A O 8
ATOM 4799 N N . ASN A 1 14 ? -10.484 0.081 0.062 1.00 0.00 14 ASN A N 8
ATOM 4800 C CA . ASN A 1 14 ? -10.986 -0.118 1.422 1.00 0.00 14 ASN A CA 8
ATOM 4801 C C . ASN A 1 14 ? -10.361 -1.335 2.091 1.00 0.00 14 ASN A C 8
ATOM 4802 O O . ASN A 1 14 ? -10.031 -1.299 3.275 1.00 0.00 14 ASN A O 8
ATOM 4813 N N . THR A 1 15 ? -10.224 -2.416 1.341 1.00 0.00 15 THR A N 8
ATOM 4814 C CA . THR A 1 15 ? -9.664 -3.647 1.875 1.00 0.00 15 THR A CA 8
ATOM 4815 C C . THR A 1 15 ? -8.983 -4.450 0.773 1.00 0.00 15 THR A C 8
ATOM 4816 O O . THR A 1 15 ? -9.265 -4.245 -0.410 1.00 0.00 15 THR A O 8
ATOM 4827 N N . CYS A 1 16 ? -8.068 -5.335 1.153 1.00 0.00 16 CYS A N 8
ATOM 4828 C CA . CYS A 1 16 ? -7.332 -6.125 0.175 1.00 0.00 16 CYS A CA 8
ATOM 4829 C C . CYS A 1 16 ? -6.838 -7.443 0.752 1.00 0.00 16 CYS A C 8
ATOM 4830 O O . CYS A 1 16 ? -6.666 -7.582 1.963 1.00 0.00 16 CYS A O 8
ATOM 4837 N N . SER A 1 17 ? -6.612 -8.408 -0.128 1.00 0.00 17 SER A N 8
ATOM 4838 C CA . SER A 1 17 ? -6.132 -9.720 0.265 1.00 0.00 17 SER A CA 8
ATOM 4839 C C . SER A 1 17 ? -4.899 -9.585 1.159 1.00 0.00 17 SER A C 8
ATOM 4840 O O . SER A 1 17 ? -4.042 -8.739 0.910 1.00 0.00 17 SER A O 8
ATOM 4848 N N . LYS A 1 18 ? -4.825 -10.405 2.201 1.00 0.00 18 LYS A N 8
ATOM 4849 C CA . LYS A 1 18 ? -3.707 -10.366 3.139 1.00 0.00 18 LYS A CA 8
ATOM 4850 C C . LYS A 1 18 ? -2.386 -10.321 2.380 1.00 0.00 18 LYS A C 8
ATOM 4851 O O . LYS A 1 18 ? -1.486 -9.552 2.716 1.00 0.00 18 LYS A O 8
ATOM 4870 N N . THR A 1 19 ? -2.287 -11.137 1.343 1.00 0.00 19 THR A N 8
ATOM 4871 C CA . THR A 1 19 ? -1.088 -11.184 0.525 1.00 0.00 19 THR A CA 8
ATOM 4872 C C . THR A 1 19 ? -0.636 -9.771 0.173 1.00 0.00 19 THR A C 8
ATOM 4873 O O . THR A 1 19 ? 0.556 -9.460 0.202 1.00 0.00 19 THR A O 8
ATOM 4884 N N . GLN A 1 20 ? -1.601 -8.910 -0.118 1.00 0.00 20 GLN A N 8
ATOM 4885 C CA . GLN A 1 20 ? -1.310 -7.522 -0.430 1.00 0.00 20 GLN A CA 8
ATOM 4886 C C . GLN A 1 20 ? -1.109 -6.743 0.864 1.00 0.00 20 GLN A C 8
ATOM 4887 O O . GLN A 1 20 ? -1.913 -6.851 1.790 1.00 0.00 20 GLN A O 8
ATOM 4901 N N . ILE A 1 21 ? -0.038 -5.968 0.933 1.00 0.00 21 ILE A N 8
ATOM 4902 C CA . ILE A 1 21 ? 0.249 -5.181 2.126 1.00 0.00 21 ILE A CA 8
ATOM 4903 C C . ILE A 1 21 ? -0.704 -3.997 2.232 1.00 0.00 21 ILE A C 8
ATOM 4904 O O . ILE A 1 21 ? -0.787 -3.182 1.317 1.00 0.00 21 ILE A O 8
ATOM 4920 N N . TRP A 1 22 ? -1.401 -3.900 3.358 1.00 0.00 22 TRP A N 8
ATOM 4921 C CA . TRP A 1 22 ? -2.334 -2.804 3.606 1.00 0.00 22 TRP A CA 8
ATOM 4922 C C . TRP A 1 22 ? -1.565 -1.562 4.029 1.00 0.00 22 TRP A C 8
ATOM 4923 O O . TRP A 1 22 ? -1.846 -0.962 5.072 1.00 0.00 22 TRP A O 8
ATOM 4944 N N . ALA A 1 23 ? -0.584 -1.192 3.229 1.00 0.00 23 ALA A N 8
ATOM 4945 C CA . ALA A 1 23 ? 0.242 -0.035 3.520 1.00 0.00 23 ALA A CA 8
ATOM 4946 C C . ALA A 1 23 ? -0.590 1.239 3.542 1.00 0.00 23 ALA A C 8
ATOM 4947 O O . ALA A 1 23 ? -1.398 1.480 2.650 1.00 0.00 23 ALA A O 8
ATOM 4954 N N . THR A 1 24 ? -0.384 2.056 4.557 1.00 0.00 24 THR A N 8
ATOM 4955 C CA . THR A 1 24 ? -1.104 3.308 4.674 1.00 0.00 24 THR A CA 8
ATOM 4956 C C . THR A 1 24 ? -0.418 4.371 3.828 1.00 0.00 24 THR A C 8
ATOM 4957 O O . THR A 1 24 ? 0.762 4.644 4.020 1.00 0.00 24 THR A O 8
ATOM 4968 N N . SER A 1 25 ? -1.144 4.969 2.894 1.00 0.00 25 SER A N 8
ATOM 4969 C CA . SER A 1 25 ? -0.569 5.995 2.040 1.00 0.00 25 SER A CA 8
ATOM 4970 C C . SER A 1 25 ? -1.481 7.209 1.970 1.00 0.00 25 SER A C 8
ATOM 4971 O O . SER A 1 25 ? -2.684 7.078 1.739 1.00 0.00 25 SER A O 8
ATOM 4979 N N . HIS A 1 26 ? -0.902 8.390 2.140 1.00 0.00 26 HIS A N 8
ATOM 4980 C CA . HIS A 1 26 ? -1.674 9.620 2.065 1.00 0.00 26 HIS A CA 8
ATOM 4981 C C . HIS A 1 26 ? -2.369 9.691 0.712 1.00 0.00 26 HIS A C 8
ATOM 4982 O O . HIS A 1 26 ? -3.490 10.186 0.592 1.00 0.00 26 HIS A O 8
ATOM 4997 N N . GLY A 1 27 ? -1.694 9.167 -0.305 1.00 0.00 27 GLY A N 8
ATOM 4998 C CA . GLY A 1 27 ? -2.244 9.154 -1.644 1.00 0.00 27 GLY A CA 8
ATOM 4999 C C . GLY A 1 27 ? -3.262 8.044 -1.842 1.00 0.00 27 GLY A C 8
ATOM 5000 O O . GLY A 1 27 ? -3.328 7.439 -2.914 1.00 0.00 27 GLY A O 8
ATOM 5004 N N . CYS A 1 28 ? -4.053 7.785 -0.810 1.00 0.00 28 CYS A N 8
ATOM 5005 C CA . CYS A 1 28 ? -5.081 6.751 -0.856 1.00 0.00 28 CYS A CA 8
ATOM 5006 C C . CYS A 1 28 ? -6.190 7.068 0.135 1.00 0.00 28 CYS A C 8
ATOM 5007 O O . CYS A 1 28 ? -5.927 7.261 1.325 1.00 0.00 28 CYS A O 8
ATOM 5014 N N . LYS A 1 29 ? -7.429 7.099 -0.340 1.00 0.00 29 LYS A N 8
ATOM 5015 C CA . LYS A 1 29 ? -8.559 7.362 0.539 1.00 0.00 29 LYS A CA 8
ATOM 5016 C C . LYS A 1 29 ? -8.590 6.291 1.613 1.00 0.00 29 LYS A C 8
ATOM 5017 O O . LYS A 1 29 ? -8.811 6.564 2.793 1.00 0.00 29 LYS A O 8
ATOM 5036 N N . MET A 1 30 ? -8.356 5.066 1.172 1.00 0.00 30 MET A N 8
ATOM 5037 C CA . MET A 1 30 ? -8.338 3.911 2.048 1.00 0.00 30 MET A CA 8
ATOM 5038 C C . MET A 1 30 ? -6.907 3.397 2.199 1.00 0.00 30 MET A C 8
ATOM 5039 O O . MET A 1 30 ? -5.9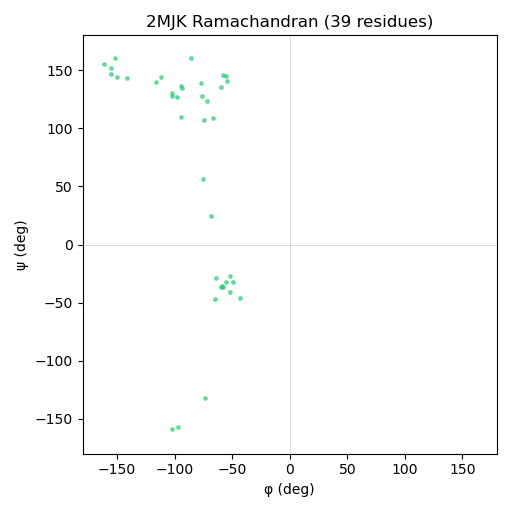70 4.192 2.305 1.00 0.00 30 MET A O 8
ATOM 5053 N N . TYR A 1 31 ? -6.736 2.082 2.190 1.00 0.00 31 TYR A N 8
ATOM 5054 C CA . TYR A 1 31 ? -5.415 1.482 2.318 1.00 0.00 31 TYR A CA 8
ATOM 5055 C C . TYR A 1 31 ? -4.733 1.381 0.961 1.00 0.00 31 TYR A C 8
ATOM 5056 O O . TYR A 1 31 ? -5.398 1.298 -0.074 1.00 0.00 31 TYR A O 8
ATOM 5074 N N . CYS A 1 32 ? -3.411 1.322 0.987 1.00 0.00 32 CYS A N 8
ATOM 5075 C CA . CYS A 1 32 ? -2.625 1.145 -0.219 1.00 0.00 32 CYS A CA 8
ATOM 5076 C C . CYS A 1 32 ? -2.220 -0.315 -0.267 1.00 0.00 32 CYS A C 8
ATOM 5077 O O . CYS A 1 32 ? -1.517 -0.805 0.617 1.00 0.00 32 CYS A O 8
ATOM 5084 N N . CYS A 1 33 ? -2.722 -1.011 -1.260 1.00 0.00 33 CYS A N 8
ATOM 5085 C CA . CYS A 1 33 ? -2.485 -2.428 -1.409 1.00 0.00 33 CYS A CA 8
ATOM 5086 C C . CYS A 1 33 ? -1.449 -2.706 -2.476 1.00 0.00 33 CYS A C 8
ATOM 5087 O O . CYS A 1 33 ? -1.514 -2.157 -3.577 1.00 0.00 33 CYS A O 8
ATOM 5094 N N . LEU A 1 34 ? -0.501 -3.565 -2.146 1.00 0.00 34 LEU A N 8
ATOM 5095 C CA . LEU A 1 34 ? 0.555 -3.936 -3.065 1.00 0.00 34 LEU A CA 8
ATOM 5096 C C . LEU A 1 34 ? 0.863 -5.414 -2.897 1.00 0.00 34 LEU A C 8
ATOM 5097 O O . LEU A 1 34 ? 0.838 -5.927 -1.778 1.00 0.00 34 LEU A O 8
ATOM 5113 N N . PRO A 1 35 ? 1.138 -6.123 -4.002 1.00 0.00 35 PRO A N 8
ATOM 5114 C CA . PRO A 1 35 ? 1.436 -7.553 -3.966 1.00 0.00 35 PRO A CA 8
ATOM 5115 C C . PRO A 1 35 ? 2.412 -7.905 -2.852 1.00 0.00 35 PRO A C 8
ATOM 5116 O O . PRO A 1 35 ? 3.312 -7.131 -2.544 1.00 0.00 35 PRO A O 8
ATOM 5127 N N . ALA A 1 36 ? 2.243 -9.077 -2.261 1.00 0.00 36 ALA A N 8
ATOM 5128 C CA . ALA A 1 36 ? 3.127 -9.523 -1.196 1.00 0.00 36 ALA A CA 8
ATOM 5129 C C . ALA A 1 36 ? 4.578 -9.416 -1.650 1.00 0.00 36 ALA A C 8
ATOM 5130 O O . ALA A 1 36 ? 5.473 -9.113 -0.859 1.00 0.00 36 ALA A O 8
ATOM 5137 N N . SER A 1 37 ? 4.793 -9.666 -2.935 1.00 0.00 37 SER A N 8
ATOM 5138 C CA . SER A 1 37 ? 6.122 -9.602 -3.529 1.00 0.00 37 SER A CA 8
ATOM 5139 C C . SER A 1 37 ? 6.705 -8.195 -3.398 1.00 0.00 37 SER A C 8
ATOM 5140 O O . SER A 1 37 ? 7.923 -8.008 -3.398 1.00 0.00 37 SER A O 8
ATOM 5148 N N . TRP A 1 38 ? 5.821 -7.214 -3.287 1.00 0.00 38 TRP A N 8
ATOM 5149 C CA . TRP A 1 38 ? 6.218 -5.819 -3.151 1.00 0.00 38 TRP A CA 8
ATOM 5150 C C . TRP A 1 38 ? 7.286 -5.674 -2.081 1.00 0.00 38 TRP A C 8
ATOM 5151 O O . TRP A 1 38 ? 7.198 -6.282 -1.010 1.00 0.00 38 TRP A O 8
ATOM 5172 N N . LYS A 1 39 ? 8.277 -4.859 -2.369 1.00 0.00 39 LYS A N 8
ATOM 5173 C CA . LYS A 1 39 ? 9.354 -4.609 -1.430 1.00 0.00 39 LYS A CA 8
ATOM 5174 C C . LYS A 1 39 ? 9.052 -3.348 -0.651 1.00 0.00 39 LYS A C 8
ATOM 5175 O O . LYS A 1 39 ? 8.889 -2.273 -1.235 1.00 0.00 39 LYS A O 8
ATOM 5194 N N . TRP A 1 40 ? 8.964 -3.478 0.659 1.00 0.00 40 TRP A N 8
ATOM 5195 C CA . TRP A 1 40 ? 8.672 -2.344 1.505 1.00 0.00 40 TRP A CA 8
ATOM 5196 C C . TRP A 1 40 ? 9.954 -1.556 1.776 1.00 0.00 40 TRP A C 8
ATOM 5197 O O . TRP A 1 40 ? 10.717 -1.273 0.850 1.00 0.00 40 TRP A O 8
ATOM 5218 N N . LYS A 1 41 ? 10.201 -1.216 3.030 1.00 0.00 41 LYS A N 8
ATOM 5219 C CA . LYS A 1 41 ? 11.399 -0.473 3.401 1.00 0.00 41 LYS A CA 8
ATOM 5220 C C . LYS A 1 41 ? 12.554 -1.424 3.686 1.00 0.00 41 LYS A C 8
ATOM 5221 O O . LYS A 1 41 ? 12.311 -2.645 3.763 1.00 0.00 41 LYS A O 8
ATOM 5241 N N . LEU A 1 1 ? 2.743 2.198 9.854 1.00 0.00 1 LEU A N 9
ATOM 5242 C CA . LEU A 1 1 ? 3.375 2.102 8.521 1.00 0.00 1 LEU A CA 9
ATOM 5243 C C . LEU A 1 1 ? 2.765 3.134 7.580 1.00 0.00 1 LEU A C 9
ATOM 5244 O O . LEU A 1 1 ? 1.559 3.125 7.353 1.00 0.00 1 LEU A O 9
ATOM 5262 N N . VAL A 1 2 ? 3.584 4.026 7.039 1.00 0.00 2 VAL A N 9
ATOM 5263 C CA . VAL A 1 2 ? 3.083 5.055 6.135 1.00 0.00 2 VAL A CA 9
ATOM 5264 C C . VAL A 1 2 ? 3.928 5.167 4.870 1.00 0.00 2 VAL A C 9
ATOM 5265 O O . VAL A 1 2 ? 5.159 5.157 4.931 1.00 0.00 2 VAL A O 9
ATOM 5278 N N . LEU A 1 3 ? 3.254 5.289 3.734 1.00 0.00 3 LEU A N 9
ATOM 5279 C CA . LEU A 1 3 ? 3.912 5.427 2.441 1.00 0.00 3 LEU A CA 9
ATOM 5280 C C . LEU A 1 3 ? 3.832 6.867 1.953 1.00 0.00 3 LEU A C 9
ATOM 5281 O O . LEU A 1 3 ? 2.758 7.471 1.970 1.00 0.00 3 LEU A O 9
ATOM 5297 N N . LYS A 1 4 ? 4.950 7.400 1.483 1.00 0.00 4 LYS A N 9
ATOM 5298 C CA . LYS A 1 4 ? 4.977 8.756 0.950 1.00 0.00 4 LYS A CA 9
ATOM 5299 C C . LYS A 1 4 ? 3.902 8.895 -0.113 1.00 0.00 4 LYS A C 9
ATOM 5300 O O . LYS A 1 4 ? 3.310 9.961 -0.303 1.00 0.00 4 LYS A O 9
ATOM 5319 N N . TYR A 1 5 ? 3.675 7.792 -0.805 1.00 0.00 5 TYR A N 9
ATOM 5320 C CA . TYR A 1 5 ? 2.699 7.710 -1.873 1.00 0.00 5 TYR A CA 9
ATOM 5321 C C . TYR A 1 5 ? 2.541 6.258 -2.307 1.00 0.00 5 TYR A C 9
ATOM 5322 O O . TYR A 1 5 ? 3.496 5.482 -2.268 1.00 0.00 5 TYR A O 9
ATOM 5340 N N . CYS A 1 6 ? 1.329 5.893 -2.685 1.00 0.00 6 CYS A N 9
ATOM 5341 C CA . CYS A 1 6 ? 1.025 4.531 -3.093 1.00 0.00 6 CYS A CA 9
ATOM 5342 C C . CYS A 1 6 ? 1.642 4.225 -4.456 1.00 0.00 6 CYS A C 9
ATOM 5343 O O . CYS A 1 6 ? 1.310 4.868 -5.459 1.00 0.00 6 CYS A O 9
ATOM 5350 N N . PRO A 1 7 ? 2.553 3.237 -4.515 1.00 0.00 7 PRO A N 9
ATOM 5351 C CA . PRO A 1 7 ? 3.215 2.845 -5.761 1.00 0.00 7 PRO A CA 9
ATOM 5352 C C . PRO A 1 7 ? 2.201 2.502 -6.845 1.00 0.00 7 PRO A C 9
ATOM 5353 O O . PRO A 1 7 ? 1.236 1.781 -6.594 1.00 0.00 7 PRO A O 9
ATOM 5364 N N . LYS A 1 8 ? 2.414 3.037 -8.039 1.00 0.00 8 LYS A N 9
ATOM 5365 C CA . LYS A 1 8 ? 1.508 2.809 -9.161 1.00 0.00 8 LYS A CA 9
ATOM 5366 C C . LYS A 1 8 ? 1.106 1.341 -9.285 1.00 0.00 8 LYS A C 9
ATOM 5367 O O . LYS A 1 8 ? -0.023 1.030 -9.667 1.00 0.00 8 LYS A O 9
ATOM 5386 N N . ILE A 1 9 ? 2.027 0.441 -8.969 1.00 0.00 9 ILE A N 9
ATOM 5387 C CA . ILE A 1 9 ? 1.752 -0.988 -9.060 1.00 0.00 9 ILE A CA 9
ATOM 5388 C C . ILE A 1 9 ? 0.589 -1.369 -8.151 1.00 0.00 9 ILE A C 9
ATOM 5389 O O . ILE A 1 9 ? -0.230 -2.222 -8.497 1.00 0.00 9 ILE A O 9
ATOM 5405 N N . GLY A 1 10 ? 0.528 -0.736 -6.990 1.00 0.00 10 GLY A N 9
ATOM 5406 C CA . GLY A 1 10 ? -0.530 -1.020 -6.043 1.00 0.00 10 GLY A CA 9
ATOM 5407 C C . GLY A 1 10 ? -1.854 -0.396 -6.429 1.00 0.00 10 GLY A C 9
ATOM 5408 O O . GLY A 1 10 ? -2.054 0.003 -7.578 1.00 0.00 10 GLY A O 9
ATOM 5412 N N . TYR A 1 11 ? -2.755 -0.305 -5.461 1.00 0.00 11 TYR A N 9
ATOM 5413 C CA . TYR A 1 11 ? -4.076 0.279 -5.670 1.00 0.00 11 TYR A CA 9
ATOM 5414 C C . TYR A 1 11 ? -4.608 0.816 -4.348 1.00 0.00 11 TYR A C 9
ATOM 5415 O O . TYR A 1 11 ? -4.329 0.246 -3.299 1.00 0.00 11 TYR A O 9
ATOM 5433 N N . CYS A 1 12 ? -5.380 1.889 -4.388 1.00 0.00 12 CYS A N 9
ATOM 5434 C CA . CYS A 1 12 ? -5.940 2.458 -3.169 1.00 0.00 12 CYS A CA 9
ATOM 5435 C C . CYS A 1 12 ? -7.325 1.870 -2.932 1.00 0.00 12 CYS A C 9
ATOM 5436 O O . CYS A 1 12 ? -8.202 1.979 -3.793 1.00 0.00 12 CYS A O 9
ATOM 5443 N N . SER A 1 13 ? -7.522 1.231 -1.784 1.00 0.00 13 SER A N 9
ATOM 5444 C CA . SER A 1 13 ? -8.805 0.612 -1.477 1.00 0.00 13 SER A CA 9
ATOM 5445 C C . SER A 1 13 ? -9.067 0.571 0.028 1.00 0.00 13 SER A C 9
ATOM 5446 O O . SER A 1 13 ? -8.138 0.626 0.838 1.00 0.00 13 SER A O 9
ATOM 5454 N N . ASN A 1 14 ? -10.341 0.477 0.388 1.00 0.00 14 ASN A N 9
ATOM 5455 C CA . ASN A 1 14 ? -10.758 0.421 1.786 1.00 0.00 14 ASN A CA 9
ATOM 5456 C C . ASN A 1 14 ? -10.124 -0.778 2.472 1.00 0.00 14 ASN A C 9
ATOM 5457 O O . ASN A 1 14 ? -9.912 -0.779 3.684 1.00 0.00 14 ASN A O 9
ATOM 5468 N N . THR A 1 15 ? -9.846 -1.802 1.685 1.00 0.00 15 THR A N 9
ATOM 5469 C CA . THR A 1 15 ? -9.257 -3.021 2.195 1.00 0.00 15 THR A CA 9
ATOM 5470 C C . THR A 1 15 ? -8.384 -3.673 1.129 1.00 0.00 15 THR A C 9
ATOM 5471 O O . THR A 1 15 ? -8.685 -3.590 -0.065 1.00 0.00 15 THR A O 9
ATOM 5482 N N . CYS A 1 16 ? -7.299 -4.296 1.560 1.00 0.00 16 CYS A N 9
ATOM 5483 C CA . CYS A 1 16 ? -6.367 -4.937 0.644 1.00 0.00 16 CYS A CA 9
ATOM 5484 C C . CYS A 1 16 ? -6.412 -6.451 0.782 1.00 0.00 16 CYS A C 9
ATOM 5485 O O . CYS A 1 16 ? -6.596 -6.983 1.878 1.00 0.00 16 CYS A O 9
ATOM 5492 N N . SER A 1 17 ? -6.248 -7.138 -0.339 1.00 0.00 17 SER A N 9
ATOM 5493 C CA . SER A 1 17 ? -6.266 -8.587 -0.359 1.00 0.00 17 SER A CA 9
ATOM 5494 C C . SER A 1 17 ? -5.162 -9.132 0.544 1.00 0.00 17 SER A C 9
ATOM 5495 O O . SER A 1 17 ? -4.104 -8.516 0.678 1.00 0.00 17 SER A O 9
ATOM 5503 N N . LYS A 1 18 ? -5.410 -10.271 1.174 1.00 0.00 18 LYS A N 9
ATOM 5504 C CA . LYS A 1 18 ? -4.429 -10.865 2.070 1.00 0.00 18 LYS A CA 9
ATOM 5505 C C . LYS A 1 18 ? -3.048 -10.872 1.432 1.00 0.00 18 LYS A C 9
ATOM 5506 O O . LYS A 1 18 ? -2.053 -10.551 2.081 1.00 0.00 18 LYS A O 9
ATOM 5525 N N . THR A 1 19 ? -2.992 -11.223 0.161 1.00 0.00 19 THR A N 9
ATOM 5526 C CA . THR A 1 19 ? -1.732 -11.260 -0.558 1.00 0.00 19 THR A CA 9
ATOM 5527 C C . THR A 1 19 ? -1.294 -9.849 -0.960 1.00 0.00 19 THR A C 9
ATOM 5528 O O . THR A 1 19 ? -0.742 -9.634 -2.043 1.00 0.00 19 THR A O 9
ATOM 5539 N N . GLN A 1 20 ? -1.540 -8.897 -0.067 1.00 0.00 20 GLN A N 9
ATOM 5540 C CA . GLN A 1 20 ? -1.177 -7.503 -0.286 1.00 0.00 20 GLN A CA 9
ATOM 5541 C C . GLN A 1 20 ? -0.959 -6.813 1.056 1.00 0.00 20 GLN A C 9
ATOM 5542 O O . GLN A 1 20 ? -1.696 -7.061 2.013 1.00 0.00 20 GLN A O 9
ATOM 5556 N N . ILE A 1 21 ? 0.047 -5.956 1.127 1.00 0.00 21 ILE A N 9
ATOM 5557 C CA . ILE A 1 21 ? 0.346 -5.238 2.359 1.00 0.00 21 ILE A CA 9
ATOM 5558 C C . ILE A 1 21 ? -0.663 -4.116 2.592 1.00 0.00 21 ILE A C 9
ATOM 5559 O O . ILE A 1 21 ? -0.870 -3.275 1.721 1.00 0.00 21 ILE A O 9
ATOM 5575 N N . TRP A 1 22 ? -1.265 -4.098 3.775 1.00 0.00 22 TRP A N 9
ATOM 5576 C CA . TRP A 1 22 ? -2.231 -3.062 4.137 1.00 0.00 22 TRP A CA 9
ATOM 5577 C C . TRP A 1 22 ? -1.495 -1.784 4.520 1.00 0.00 22 TRP A C 9
ATOM 5578 O O . TRP A 1 22 ? -1.710 -1.220 5.595 1.00 0.00 22 TRP A O 9
ATOM 5599 N N . ALA A 1 23 ? -0.613 -1.345 3.643 1.00 0.00 23 ALA A N 9
ATOM 5600 C CA . ALA A 1 23 ? 0.174 -0.150 3.884 1.00 0.00 23 ALA A CA 9
ATOM 5601 C C . ALA A 1 23 ? -0.650 1.114 3.671 1.00 0.00 23 ALA A C 9
ATOM 5602 O O . ALA A 1 23 ? -1.263 1.297 2.623 1.00 0.00 23 ALA A O 9
ATOM 5609 N N . THR A 1 24 ? -0.647 1.998 4.657 1.00 0.00 24 THR A N 9
ATOM 5610 C CA . THR A 1 24 ? -1.373 3.249 4.542 1.00 0.00 24 THR A CA 9
ATOM 5611 C C . THR A 1 24 ? -0.512 4.269 3.801 1.00 0.00 24 THR A C 9
ATOM 5612 O O . THR A 1 24 ? 0.618 4.552 4.206 1.00 0.00 24 THR A O 9
ATOM 5623 N N . SER A 1 25 ? -1.032 4.796 2.706 1.00 0.00 25 SER A N 9
ATOM 5624 C CA . SER A 1 25 ? -0.302 5.758 1.897 1.00 0.00 25 SER A CA 9
ATOM 5625 C C . SER A 1 25 ? -0.777 7.183 2.145 1.00 0.00 25 SER A C 9
ATOM 5626 O O . SER A 1 25 ? -1.945 7.419 2.462 1.00 0.00 25 SER A O 9
ATOM 5634 N N . HIS A 1 26 ? 0.130 8.130 1.978 1.00 0.00 26 HIS A N 9
ATOM 5635 C CA . HIS A 1 26 ? -0.184 9.538 2.154 1.00 0.00 26 HIS A CA 9
ATOM 5636 C C . HIS A 1 26 ? -0.797 10.084 0.866 1.00 0.00 26 HIS A C 9
ATOM 5637 O O . HIS A 1 26 ? -0.494 11.199 0.445 1.00 0.00 26 HIS A O 9
ATOM 5652 N N . GLY A 1 27 ? -1.647 9.282 0.230 1.00 0.00 27 GLY A N 9
ATOM 5653 C CA . GLY A 1 27 ? -2.270 9.705 -1.012 1.00 0.00 27 GLY A CA 9
ATOM 5654 C C . GLY A 1 27 ? -3.241 8.681 -1.577 1.00 0.00 27 GLY A C 9
ATOM 5655 O O . GLY A 1 27 ? -3.328 8.503 -2.794 1.00 0.00 27 GLY A O 9
ATOM 5659 N N . CYS A 1 28 ? -3.978 8.022 -0.699 1.00 0.00 28 CYS A N 9
ATOM 5660 C CA . CYS A 1 28 ? -4.964 7.025 -1.109 1.00 0.00 28 CYS A CA 9
ATOM 5661 C C . CYS A 1 28 ? -6.293 7.269 -0.411 1.00 0.00 28 CYS A C 9
ATOM 5662 O O . CYS A 1 28 ? -6.325 7.645 0.763 1.00 0.00 28 CYS A O 9
ATOM 5669 N N . LYS A 1 29 ? -7.388 7.042 -1.127 1.00 0.00 29 LYS A N 9
ATOM 5670 C CA . LYS A 1 29 ? -8.719 7.219 -0.562 1.00 0.00 29 LYS A CA 9
ATOM 5671 C C . LYS A 1 29 ? -8.802 6.491 0.772 1.00 0.00 29 LYS A C 9
ATOM 5672 O O . LYS A 1 29 ? -9.456 6.946 1.708 1.00 0.00 29 LYS A O 9
ATOM 5691 N N . MET A 1 30 ? -8.118 5.355 0.834 1.00 0.00 30 MET A N 9
ATOM 5692 C CA . MET A 1 30 ? -8.080 4.529 2.031 1.00 0.00 30 MET A CA 9
ATOM 5693 C C . MET A 1 30 ? -6.694 3.900 2.178 1.00 0.00 30 MET A C 9
ATOM 5694 O O . MET A 1 30 ? -5.699 4.617 2.286 1.00 0.00 30 MET A O 9
ATOM 5708 N N . TYR A 1 31 ? -6.624 2.572 2.167 1.00 0.00 31 TYR A N 9
ATOM 5709 C CA . TYR A 1 31 ? -5.348 1.873 2.291 1.00 0.00 31 TYR A CA 9
ATOM 5710 C C . TYR A 1 31 ? -4.680 1.726 0.932 1.00 0.00 31 TYR A C 9
ATOM 5711 O O . TYR A 1 31 ? -5.347 1.754 -0.104 1.00 0.00 31 TYR A O 9
ATOM 5729 N N . CYS A 1 32 ? -3.372 1.514 0.954 1.00 0.00 32 CYS A N 9
ATOM 5730 C CA . CYS A 1 32 ? -2.611 1.289 -0.261 1.00 0.00 32 CYS A CA 9
ATOM 5731 C C . CYS A 1 32 ? -2.346 -0.200 -0.360 1.00 0.00 32 CYS A C 9
ATOM 5732 O O . CYS A 1 32 ? -1.796 -0.804 0.561 1.00 0.00 32 CYS A O 9
ATOM 5739 N N . CYS A 1 33 ? -2.767 -0.792 -1.454 1.00 0.00 33 CYS A N 9
ATOM 5740 C CA . CYS A 1 33 ? -2.607 -2.215 -1.652 1.00 0.00 33 CYS A CA 9
ATOM 5741 C C . CYS A 1 33 ? -1.445 -2.483 -2.581 1.00 0.00 33 CYS A C 9
ATOM 5742 O O . CYS A 1 33 ? -1.336 -1.878 -3.646 1.00 0.00 33 CYS A O 9
ATOM 5749 N N . LEU A 1 34 ? -0.581 -3.389 -2.162 1.00 0.00 34 LEU A N 9
ATOM 5750 C CA . LEU A 1 34 ? 0.592 -3.752 -2.929 1.00 0.00 34 LEU A CA 9
ATOM 5751 C C . LEU A 1 34 ? 0.837 -5.245 -2.802 1.00 0.00 34 LEU A C 9
ATOM 5752 O O . LEU A 1 34 ? 0.710 -5.805 -1.712 1.00 0.00 34 LEU A O 9
ATOM 5768 N N . PRO A 1 35 ? 1.179 -5.908 -3.914 1.00 0.00 35 PRO A N 9
ATOM 5769 C CA . PRO A 1 35 ? 1.432 -7.346 -3.927 1.00 0.00 35 PRO A CA 9
ATOM 5770 C C . PRO A 1 35 ? 2.305 -7.777 -2.755 1.00 0.00 35 PRO A C 9
ATOM 5771 O O . PRO A 1 35 ? 3.270 -7.097 -2.411 1.00 0.00 35 PRO A O 9
ATOM 5782 N N . ALA A 1 36 ? 1.972 -8.907 -2.147 1.00 0.00 36 ALA A N 9
ATOM 5783 C CA . ALA A 1 36 ? 2.742 -9.419 -1.021 1.00 0.00 36 ALA A CA 9
ATOM 5784 C C . ALA A 1 36 ? 4.225 -9.445 -1.369 1.00 0.00 36 ALA A C 9
ATOM 5785 O O . ALA A 1 36 ? 5.087 -9.280 -0.503 1.00 0.00 36 ALA A O 9
ATOM 5792 N N . SER A 1 37 ? 4.507 -9.647 -2.650 1.00 0.00 37 SER A N 9
ATOM 5793 C CA . SER A 1 37 ? 5.873 -9.686 -3.149 1.00 0.00 37 SER A CA 9
ATOM 5794 C C . SER A 1 37 ? 6.564 -8.349 -2.904 1.00 0.00 37 SER A C 9
ATOM 5795 O O . SER A 1 37 ? 7.768 -8.295 -2.636 1.00 0.00 37 SER A O 9
ATOM 5803 N N . TRP A 1 38 ? 5.790 -7.277 -3.000 1.00 0.00 38 TRP A N 9
ATOM 5804 C CA . TRP A 1 38 ? 6.297 -5.930 -2.798 1.00 0.00 38 TRP A CA 9
ATOM 5805 C C . TRP A 1 38 ? 7.116 -5.850 -1.517 1.00 0.00 38 TRP A C 9
ATOM 5806 O O . TRP A 1 38 ? 6.634 -6.205 -0.435 1.00 0.00 38 TRP A O 9
ATOM 5827 N N . LYS A 1 39 ? 8.342 -5.370 -1.634 1.00 0.00 39 LYS A N 9
ATOM 5828 C CA . LYS A 1 39 ? 9.202 -5.224 -0.472 1.00 0.00 39 LYS A CA 9
ATOM 5829 C C . LYS A 1 39 ? 8.931 -3.885 0.197 1.00 0.00 39 LYS A C 9
ATOM 5830 O O . LYS A 1 39 ? 8.848 -2.847 -0.460 1.00 0.00 39 LYS A O 9
ATOM 5849 N N . TRP A 1 40 ? 8.749 -3.920 1.503 1.00 0.00 40 TRP A N 9
ATOM 5850 C CA . TRP A 1 40 ? 8.444 -2.723 2.260 1.00 0.00 40 TRP A CA 9
ATOM 5851 C C . TRP A 1 40 ? 9.719 -1.962 2.632 1.00 0.00 40 TRP A C 9
ATOM 5852 O O . TRP A 1 40 ? 10.569 -1.711 1.776 1.00 0.00 40 TRP A O 9
ATOM 5873 N N . LYS A 1 41 ? 9.846 -1.587 3.897 1.00 0.00 41 LYS A N 9
ATOM 5874 C CA . LYS A 1 41 ? 11.005 -0.845 4.373 1.00 0.00 41 LYS A CA 9
ATOM 5875 C C . LYS A 1 41 ? 11.879 -1.721 5.262 1.00 0.00 41 LYS A C 9
ATOM 5876 O O . LYS A 1 41 ? 11.530 -2.905 5.462 1.00 0.00 41 LYS A O 9
ATOM 5896 N N . LEU A 1 1 ? 3.418 1.968 9.752 1.00 0.00 1 LEU A N 10
ATOM 5897 C CA . LEU A 1 1 ? 3.699 1.881 8.303 1.00 0.00 1 LEU A CA 10
ATOM 5898 C C . LEU A 1 1 ? 2.971 2.994 7.559 1.00 0.00 1 LEU A C 10
ATOM 5899 O O . LEU A 1 1 ? 1.742 2.980 7.452 1.00 0.00 1 LEU A O 10
ATOM 5917 N N . VAL A 1 2 ? 3.727 3.962 7.049 1.00 0.00 2 VAL A N 10
ATOM 5918 C CA . VAL A 1 2 ? 3.143 5.078 6.319 1.00 0.00 2 VAL A CA 10
ATOM 5919 C C . VAL A 1 2 ? 3.893 5.351 5.018 1.00 0.00 2 VAL A C 10
ATOM 5920 O O . VAL A 1 2 ? 5.116 5.507 5.009 1.00 0.00 2 VAL A O 10
ATOM 5933 N N . LEU A 1 3 ? 3.145 5.421 3.931 1.00 0.00 3 LEU A N 10
ATOM 5934 C CA . LEU A 1 3 ? 3.695 5.689 2.613 1.00 0.00 3 LEU A CA 10
ATOM 5935 C C . LEU A 1 3 ? 3.434 7.134 2.222 1.00 0.00 3 LEU A C 10
ATOM 5936 O O . LEU A 1 3 ? 2.398 7.698 2.568 1.00 0.00 3 LEU A O 10
ATOM 5952 N N . LYS A 1 4 ? 4.348 7.718 1.471 1.00 0.00 4 LYS A N 10
ATOM 5953 C CA . LYS A 1 4 ? 4.179 9.082 1.002 1.00 0.00 4 LYS A CA 10
ATOM 5954 C C . LYS A 1 4 ? 3.089 9.104 -0.060 1.00 0.00 4 LYS A C 10
ATOM 5955 O O . LYS A 1 4 ? 2.329 10.063 -0.188 1.00 0.00 4 LYS A O 10
ATOM 5974 N N . TYR A 1 5 ? 3.030 8.017 -0.813 1.00 0.00 5 TYR A N 10
ATOM 5975 C CA . TYR A 1 5 ? 2.060 7.850 -1.881 1.00 0.00 5 TYR A CA 10
ATOM 5976 C C . TYR A 1 5 ? 1.992 6.380 -2.271 1.00 0.00 5 TYR A C 10
ATOM 5977 O O . TYR A 1 5 ? 2.972 5.650 -2.113 1.00 0.00 5 TYR A O 10
ATOM 5995 N N . CYS A 1 6 ? 0.846 5.950 -2.768 1.00 0.00 6 CYS A N 10
ATOM 5996 C CA . CYS A 1 6 ? 0.673 4.561 -3.168 1.00 0.00 6 CYS A CA 10
ATOM 5997 C C . CYS A 1 6 ? 1.452 4.303 -4.458 1.00 0.00 6 CYS A C 10
ATOM 5998 O O . CYS A 1 6 ? 1.169 4.912 -5.493 1.00 0.00 6 CYS A O 10
ATOM 6005 N N . PRO A 1 7 ? 2.458 3.415 -4.409 1.00 0.00 7 PRO A N 10
ATOM 6006 C CA . PRO A 1 7 ? 3.291 3.095 -5.571 1.00 0.00 7 PRO A CA 10
ATOM 6007 C C . PRO A 1 7 ? 2.463 2.757 -6.806 1.00 0.00 7 PRO A C 10
ATOM 6008 O O . PRO A 1 7 ? 1.416 2.117 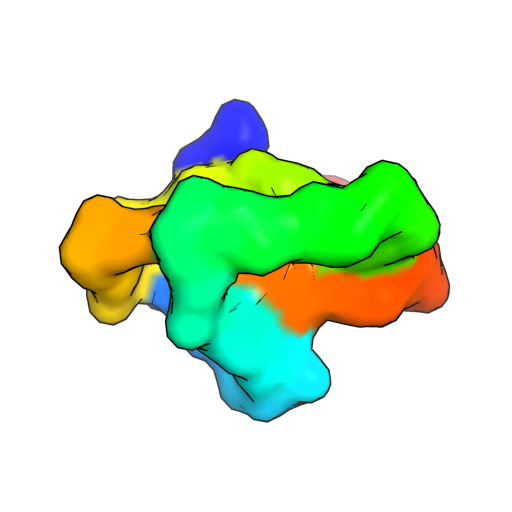-6.707 1.00 0.00 7 PRO A O 10
ATOM 6019 N N . LYS A 1 8 ? 2.943 3.193 -7.963 1.00 0.00 8 LYS A N 10
ATOM 6020 C CA . LYS A 1 8 ? 2.261 2.946 -9.226 1.00 0.00 8 LYS A CA 10
ATOM 6021 C C . LYS A 1 8 ? 1.856 1.482 -9.351 1.00 0.00 8 LYS A C 10
ATOM 6022 O O . LYS A 1 8 ? 0.759 1.166 -9.817 1.00 0.00 8 LYS A O 10
ATOM 6041 N N . ILE A 1 9 ? 2.746 0.595 -8.936 1.00 0.00 9 ILE A N 10
ATOM 6042 C CA . ILE A 1 9 ? 2.487 -0.834 -8.999 1.00 0.00 9 ILE A CA 10
ATOM 6043 C C . ILE A 1 9 ? 1.259 -1.179 -8.161 1.00 0.00 9 ILE A C 10
ATOM 6044 O O . ILE A 1 9 ? 0.463 -2.054 -8.519 1.00 0.00 9 ILE A O 10
ATOM 6060 N N . GLY A 1 10 ? 1.111 -0.468 -7.055 1.00 0.00 10 GLY A N 10
ATOM 6061 C CA . GLY A 1 10 ? -0.013 -0.673 -6.165 1.00 0.00 10 GLY A CA 10
ATOM 6062 C C . GLY A 1 10 ? -1.258 0.061 -6.610 1.00 0.00 10 GLY A C 10
ATOM 6063 O O . GLY A 1 10 ? -1.266 0.740 -7.639 1.00 0.00 10 GLY A O 10
ATOM 6067 N N . TYR A 1 11 ? -2.303 -0.067 -5.815 1.00 0.00 11 TYR A N 10
ATOM 6068 C CA . TYR A 1 11 ? -3.577 0.586 -6.069 1.00 0.00 11 TYR A CA 10
ATOM 6069 C C . TYR A 1 11 ? -4.289 0.748 -4.738 1.00 0.00 11 TYR A C 10
ATOM 6070 O O . TYR A 1 11 ? -4.253 -0.155 -3.913 1.00 0.00 11 TYR A O 10
ATOM 6088 N N . CYS A 1 12 ? -4.900 1.891 -4.502 1.00 0.00 12 CYS A N 10
ATOM 6089 C CA . CYS A 1 12 ? -5.558 2.131 -3.227 1.00 0.00 12 CYS A CA 10
ATOM 6090 C C . CYS A 1 12 ? -7.031 1.757 -3.270 1.00 0.00 12 CYS A C 10
ATOM 6091 O O . CYS A 1 12 ? -7.745 2.069 -4.226 1.00 0.00 12 CYS A O 10
ATOM 6098 N N . SER A 1 13 ? -7.465 1.073 -2.220 1.00 0.00 13 SER A N 10
ATOM 6099 C CA . SER A 1 13 ? -8.838 0.619 -2.084 1.00 0.00 13 SER A CA 10
ATOM 6100 C C . SER A 1 13 ? -9.184 0.515 -0.603 1.00 0.00 13 SER A C 10
ATOM 6101 O O . SER A 1 13 ? -8.291 0.367 0.232 1.00 0.00 13 SER A O 10
ATOM 6109 N N . ASN A 1 14 ? -10.466 0.597 -0.274 1.00 0.00 14 ASN A N 10
ATOM 6110 C CA . ASN A 1 14 ? -10.901 0.511 1.118 1.00 0.00 14 ASN A CA 10
ATOM 6111 C C . ASN A 1 14 ? -10.356 -0.753 1.768 1.00 0.00 14 ASN A C 10
ATOM 6112 O O . ASN A 1 14 ? -10.200 -0.822 2.989 1.00 0.00 14 ASN A O 10
ATOM 6123 N N . THR A 1 15 ? -10.069 -1.748 0.942 1.00 0.00 15 THR A N 10
ATOM 6124 C CA . THR A 1 15 ? -9.540 -3.014 1.418 1.00 0.00 15 THR A CA 10
ATOM 6125 C C . THR A 1 15 ? -8.665 -3.665 0.345 1.00 0.00 15 THR A C 10
ATOM 6126 O O . THR A 1 15 ? -9.019 -3.672 -0.838 1.00 0.00 15 THR A O 10
ATOM 6137 N N . CYS A 1 16 ? -7.515 -4.182 0.761 1.00 0.00 16 CYS A N 10
ATOM 6138 C CA . CYS A 1 16 ? -6.572 -4.810 -0.159 1.00 0.00 16 CYS A CA 10
ATOM 6139 C C . CYS A 1 16 ? -6.478 -6.312 0.080 1.00 0.00 16 CYS A C 10
ATOM 6140 O O . CYS A 1 16 ? -6.602 -6.784 1.213 1.00 0.00 16 CYS A O 10
ATOM 6147 N N . SER A 1 17 ? -6.256 -7.058 -0.992 1.00 0.00 17 SER A N 10
ATOM 6148 C CA . SER A 1 17 ? -6.137 -8.505 -0.913 1.00 0.00 17 SER A CA 10
ATOM 6149 C C . SER A 1 17 ? -5.077 -8.893 0.116 1.00 0.00 17 SER A C 10
ATOM 6150 O O . SER A 1 17 ? -4.035 -8.248 0.212 1.00 0.00 17 SER A O 10
ATOM 6158 N N . LYS A 1 18 ? -5.344 -9.940 0.888 1.00 0.00 18 LYS A N 10
ATOM 6159 C CA . LYS A 1 18 ? -4.400 -10.388 1.905 1.00 0.00 18 LYS A CA 10
ATOM 6160 C C . LYS A 1 18 ? -3.013 -10.575 1.301 1.00 0.00 18 LYS A C 10
ATOM 6161 O O . LYS A 1 18 ? -2.000 -10.264 1.932 1.00 0.00 18 LYS A O 10
ATOM 6180 N N . THR A 1 19 ? -2.972 -11.070 0.071 1.00 0.00 19 THR A N 10
ATOM 6181 C CA . THR A 1 19 ? -1.709 -11.287 -0.619 1.00 0.00 19 THR A CA 10
ATOM 6182 C C . THR A 1 19 ? -1.062 -9.948 -0.987 1.00 0.00 19 THR A C 10
ATOM 6183 O O . THR A 1 19 ? -0.157 -9.886 -1.828 1.00 0.00 19 THR A O 10
ATOM 6194 N N . GLN A 1 20 ? -1.527 -8.885 -0.336 1.00 0.00 20 GLN A N 10
ATOM 6195 C CA . GLN A 1 20 ? -1.018 -7.544 -0.555 1.00 0.00 20 GLN A CA 10
ATOM 6196 C C . GLN A 1 20 ? -0.899 -6.820 0.777 1.00 0.00 20 GLN A C 10
ATOM 6197 O O . GLN A 1 20 ? -1.710 -7.028 1.681 1.00 0.00 20 GLN A O 10
ATOM 6211 N N . ILE A 1 21 ? 0.107 -5.978 0.897 1.00 0.00 21 ILE A N 10
ATOM 6212 C CA . ILE A 1 21 ? 0.327 -5.223 2.117 1.00 0.00 21 ILE A CA 10
ATOM 6213 C C . ILE A 1 21 ? -0.684 -4.087 2.239 1.00 0.00 21 ILE A C 10
ATOM 6214 O O . ILE A 1 21 ? -0.793 -3.253 1.342 1.00 0.00 21 ILE A O 10
ATOM 6230 N N . TRP A 1 22 ? -1.391 -4.040 3.361 1.00 0.00 22 TRP A N 10
ATOM 6231 C CA . TRP A 1 22 ? -2.361 -2.980 3.619 1.00 0.00 22 TRP A CA 10
ATOM 6232 C C . TRP A 1 22 ? -1.616 -1.727 4.048 1.00 0.00 22 TRP A C 10
ATOM 6233 O O . TRP A 1 22 ? -1.889 -1.145 5.101 1.00 0.00 22 TRP A O 10
ATOM 6254 N N . ALA A 1 23 ? -0.648 -1.343 3.237 1.00 0.00 23 ALA A N 10
ATOM 6255 C CA . ALA A 1 23 ? 0.183 -0.191 3.516 1.00 0.00 23 ALA A CA 10
ATOM 6256 C C . ALA A 1 23 ? -0.608 1.111 3.476 1.00 0.00 23 ALA A C 10
ATOM 6257 O O . ALA A 1 23 ? -1.275 1.419 2.488 1.00 0.00 23 ALA A O 10
ATOM 6264 N N . THR A 1 24 ? -0.498 1.885 4.544 1.00 0.00 24 THR A N 10
ATOM 6265 C CA . THR A 1 24 ? -1.161 3.172 4.618 1.00 0.00 24 THR A CA 10
ATOM 6266 C C . THR A 1 24 ? -0.398 4.156 3.739 1.00 0.00 24 THR A C 10
ATOM 6267 O O . THR A 1 24 ? 0.832 4.171 3.754 1.00 0.00 24 THR A O 10
ATOM 6278 N N . SER A 1 25 ? -1.105 4.957 2.959 1.00 0.00 25 SER A N 10
ATOM 6279 C CA . SER A 1 25 ? -0.449 5.903 2.071 1.00 0.00 25 SER A CA 10
ATOM 6280 C C . SER A 1 25 ? -1.061 7.299 2.171 1.00 0.00 25 SER A C 10
ATOM 6281 O O . SER A 1 25 ? -2.279 7.470 2.102 1.00 0.00 25 SER A O 10
ATOM 6289 N N . HIS A 1 26 ? -0.196 8.293 2.329 1.00 0.00 26 HIS A N 10
ATOM 6290 C CA . HIS A 1 26 ? -0.613 9.683 2.436 1.00 0.00 26 HIS A CA 10
ATOM 6291 C C . HIS A 1 26 ? -1.456 10.081 1.233 1.00 0.00 26 HIS A C 10
ATOM 6292 O O . HIS A 1 26 ? -2.552 10.625 1.378 1.00 0.00 26 HIS A O 10
ATOM 6307 N N . GLY A 1 27 ? -0.944 9.793 0.045 1.00 0.00 27 GLY A N 10
ATOM 6308 C CA . GLY A 1 27 ? -1.663 10.119 -1.172 1.00 0.00 27 GLY A CA 10
ATOM 6309 C C . GLY A 1 27 ? -2.850 9.204 -1.406 1.00 0.00 27 GLY A C 10
ATOM 6310 O O . GLY A 1 27 ? -3.245 8.970 -2.549 1.00 0.00 27 GLY A O 10
ATOM 6314 N N . CYS A 1 28 ? -3.426 8.693 -0.327 1.00 0.00 28 CYS A N 10
ATOM 6315 C CA . CYS A 1 28 ? -4.577 7.808 -0.418 1.00 0.00 28 CYS A CA 10
ATOM 6316 C C . CYS A 1 28 ? -5.388 7.842 0.870 1.00 0.00 28 CYS A C 10
ATOM 6317 O O . CYS A 1 28 ? -5.049 8.564 1.812 1.00 0.00 28 CYS A O 10
ATOM 6324 N N . LYS A 1 29 ? -6.468 7.076 0.894 1.00 0.00 29 LYS A N 10
ATOM 6325 C CA . LYS A 1 29 ? -7.348 7.027 2.046 1.00 0.00 29 LYS A CA 10
ATOM 6326 C C . LYS A 1 29 ? -6.938 5.953 3.054 1.00 0.00 29 LYS A C 10
ATOM 6327 O O . LYS A 1 29 ? -5.841 5.990 3.619 1.00 0.00 29 LYS A O 10
ATOM 6346 N N . MET A 1 30 ? -7.862 5.037 3.312 1.00 0.00 30 MET A N 10
ATOM 6347 C CA . MET A 1 30 ? -7.682 3.980 4.296 1.00 0.00 30 MET A CA 10
ATOM 6348 C C . MET A 1 30 ? -6.481 3.070 4.031 1.00 0.00 30 MET A C 10
ATOM 6349 O O . MET A 1 30 ? -5.835 2.632 4.984 1.00 0.00 30 MET A O 10
ATOM 6363 N N . TYR A 1 31 ? -6.171 2.774 2.769 1.00 0.00 31 TYR A N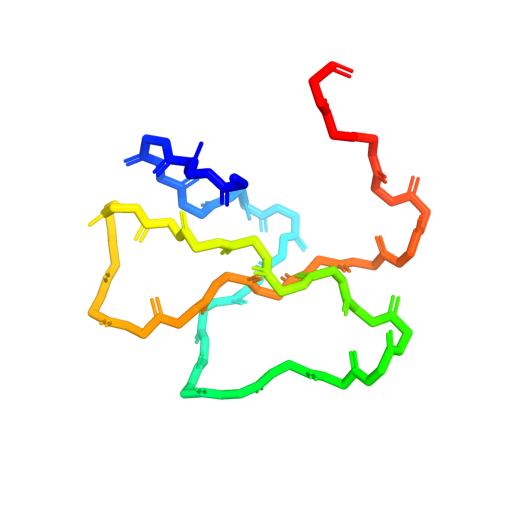 10
ATOM 6364 C CA . TYR A 1 31 ? -5.034 1.891 2.475 1.00 0.00 31 TYR A CA 10
ATOM 6365 C C . TYR A 1 31 ? -4.599 1.939 1.014 1.00 0.00 31 TYR A C 10
ATOM 6366 O O . TYR A 1 31 ? -5.332 2.396 0.131 1.00 0.00 31 TYR A O 10
ATOM 6384 N N . CYS A 1 32 ? -3.416 1.383 0.790 1.00 0.00 32 CYS A N 10
ATOM 6385 C CA . CYS A 1 32 ? -2.819 1.236 -0.527 1.00 0.00 32 CYS A CA 10
ATOM 6386 C C . CYS A 1 32 ? -2.581 -0.252 -0.729 1.00 0.00 32 CYS A C 10
ATOM 6387 O O . CYS A 1 32 ? -2.243 -0.952 0.227 1.00 0.00 32 CYS A O 10
ATOM 6394 N N . CYS A 1 33 ? -2.779 -0.751 -1.936 1.00 0.00 33 CYS A N 10
ATOM 6395 C CA . CYS A 1 33 ? -2.602 -2.168 -2.186 1.00 0.00 33 CYS A CA 10
ATOM 6396 C C . CYS A 1 33 ? -1.293 -2.412 -2.898 1.00 0.00 33 CYS A C 10
ATOM 6397 O O . CYS A 1 33 ? -0.988 -1.762 -3.897 1.00 0.00 33 CYS A O 10
ATOM 6404 N N . LEU A 1 34 ? -0.526 -3.350 -2.375 1.00 0.00 34 LEU A N 10
ATOM 6405 C CA . LEU A 1 34 ? 0.760 -3.693 -2.940 1.00 0.00 34 LEU A CA 10
ATOM 6406 C C . LEU A 1 34 ? 1.013 -5.181 -2.758 1.00 0.00 34 LEU A C 10
ATOM 6407 O O . LEU A 1 34 ? 0.919 -5.699 -1.646 1.00 0.00 34 LEU A O 10
ATOM 6423 N N . PRO A 1 35 ? 1.330 -5.890 -3.847 1.00 0.00 35 PRO A N 10
ATOM 6424 C CA . PRO A 1 35 ? 1.592 -7.325 -3.792 1.00 0.00 35 PRO A CA 10
ATOM 6425 C C . PRO A 1 35 ? 2.653 -7.653 -2.754 1.00 0.00 35 PRO A C 10
ATOM 6426 O O . PRO A 1 35 ? 3.585 -6.880 -2.554 1.00 0.00 35 PRO A O 10
ATOM 6437 N N . ALA A 1 36 ? 2.517 -8.794 -2.099 1.00 0.00 36 ALA A N 10
ATOM 6438 C CA . ALA A 1 36 ? 3.484 -9.202 -1.092 1.00 0.00 36 ALA A CA 10
ATOM 6439 C C . ALA A 1 36 ? 4.904 -9.045 -1.634 1.00 0.00 36 ALA A C 10
ATOM 6440 O O . ALA A 1 36 ? 5.840 -8.744 -0.889 1.00 0.00 36 ALA A O 10
ATOM 6447 N N . SER A 1 37 ? 5.045 -9.247 -2.939 1.00 0.00 37 SER A N 10
ATOM 6448 C CA . SER A 1 37 ? 6.333 -9.130 -3.611 1.00 0.00 37 SER A CA 10
ATOM 6449 C C . SER A 1 37 ? 6.895 -7.713 -3.484 1.00 0.00 37 SER A C 10
ATOM 6450 O O . SER A 1 37 ? 8.111 -7.515 -3.432 1.00 0.00 37 SER A O 10
ATOM 6458 N N . TRP A 1 38 ? 6.001 -6.736 -3.433 1.00 0.00 38 TRP A N 10
ATOM 6459 C CA . TRP A 1 38 ? 6.387 -5.335 -3.307 1.00 0.00 38 TRP A CA 10
ATOM 6460 C C . TRP A 1 38 ? 7.380 -5.151 -2.168 1.00 0.00 38 TRP A C 10
ATOM 6461 O O . TRP A 1 38 ? 7.188 -5.684 -1.073 1.00 0.00 38 TRP A O 10
ATOM 6482 N N . LYS A 1 39 ? 8.433 -4.388 -2.417 1.00 0.00 39 LYS A N 10
ATOM 6483 C CA . LYS A 1 39 ? 9.438 -4.128 -1.398 1.00 0.00 39 LYS A CA 10
ATOM 6484 C C . LYS A 1 39 ? 9.054 -2.900 -0.588 1.00 0.00 39 LYS A C 10
ATOM 6485 O O . LYS A 1 39 ? 8.964 -1.791 -1.122 1.00 0.00 39 LYS A O 10
ATOM 6504 N N . TRP A 1 40 ? 8.826 -3.109 0.697 1.00 0.00 40 TRP A N 10
ATOM 6505 C CA . TRP A 1 40 ? 8.448 -2.033 1.591 1.00 0.00 40 TRP A CA 10
ATOM 6506 C C . TRP A 1 40 ? 9.679 -1.200 1.962 1.00 0.00 40 TRP A C 10
ATOM 6507 O O . TRP A 1 40 ? 10.417 -0.752 1.079 1.00 0.00 40 TRP A O 10
ATOM 6528 N N . LYS A 1 41 ? 9.907 -0.993 3.253 1.00 0.00 41 LYS A N 10
ATOM 6529 C CA . LYS A 1 41 ? 11.050 -0.220 3.707 1.00 0.00 41 LYS A CA 10
ATOM 6530 C C . LYS A 1 41 ? 12.329 -1.013 3.491 1.00 0.00 41 LYS A C 10
ATOM 6531 O O . LYS A 1 41 ? 12.405 -2.157 3.993 1.00 0.00 41 LYS A O 10
#

CATH classification: 3.10.360.10

Sequence (41 aa):
LVLKYCPKIGYCSNTCSKTQIWATSHGCKMYCCLPASWKWKLVLKYCPKIGYCSNTCSKTQIWATSHGCKMYCCLPASWKWKLVLKYCPKIGYCSNTCSKTQIWATSHGCKMYCCLPASWKWKLVLKYCPKIGYCSNTCSKTQIWATSHGCKMYCCLPASWKWKLVLKYCPKIGYCSNTCSKTQIWATSHGCKMYCCLPASWKWKLVLKYCPKIGYCSNTCSKTQIWATSHGCKMYCCLPASWKWKLVLKYCPKIGYCSNTCSKTQIWATSHGCKMYCCLPASWKWKLVLKYCPKIGYCSNTCSKTQIWATSHGCKMYCCLPASWKWKLVLKYCPKIGYCSNTCSKTQIWATSHGCKMYCCLPASWKWKLVLKYCPKIGYCSNTCSKTQIWATSHGCKMYCCLPASWKWK